Protein AF-A0AAU9T0N9-F1 (afdb_monomer)

Mean predicted aligned error: 17.72 Å

Secondary structure (DSSP, 8-state):
-----EEEEEETTS-EEEEEESS---HHHHHHHHHHHHHHHHTS-TTS-SEEEETTEEEEEEEETTEEEEEEE-TTS-HHHHHHHHHHHHHHHHHHHTS--HHHHHHTHHHHHHHHHHHEETTEE----HHHHHHHHHHHHHHHHHHHHHHHTTTS--------------PPPP--------TTTTS-HHHHHHHHHTS-HHHHHHGGGT-TTHHHHGGG-SEEEEEE-GGGHHHHHHHHHH---S--SEEEEEE--TT-----TTHHHHHHHHHHHHHHHHHHHHHHTT-SEEEEEE--TTPBPPHHHHT-SS-SEEEEES-EE--S----TT--EEEEES-EE-HHHHHHHHHT-TT--EEEEES-BS--EEE-TT-TT--EEEEE--TT----SEEE-TT-SEEEEEE-SSSPPEEES-TT-SEEEEEE-----TTHHHHHHHHHHHTTT-SEEEEEHHHHHHHHHHHHTT---PPP--SEEEEE---SGGGHHHHHHHHHT-TT--EEEEEE-------HHHHHHHHHHTT--GGGTT--TT-----SSGGG--HHHHHHHHHHHH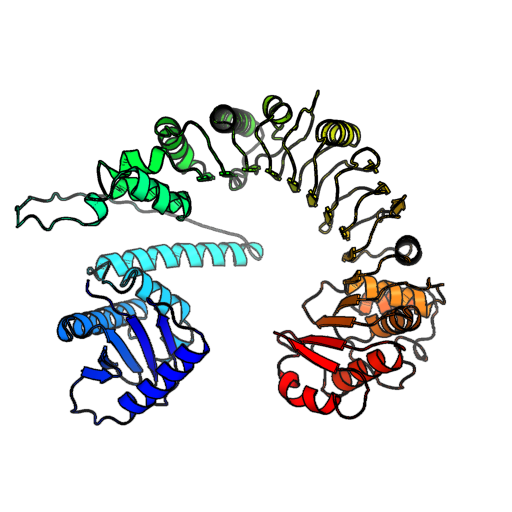HT-SS--EEEEEE-TTTGGGTTTGGGGGTT-SSEEEEE-

Organism: Thlaspi arvense (NCBI:txid13288)

Radius of gyration: 30.39 Å; Cα contacts (8 Å, |Δi|>4): 1057; chains: 1; bounding box: 68×81×75 Å

pLDDT: mean 80.49, std 16.58, range [24.42, 97.88]

InterPro domains:
  IPR000804 Clathrin adaptor complex, small chain [PS00989] (59-69)
  IPR001810 F-box domain [PF00646] (184-222)
  IPR001810 F-box domain [PS50181] (181-229)
  IPR011012 Longin-like domain superfamily [SSF64356] (4-142)
  IPR016635 Adaptor protein complex, sigma subunit [PTHR11753] (4-149)
  IPR022775 AP complex, mu/sigma subunit [PF01217] (4-142)
  IPR032675 Leucine-rich repeat domain superfamily [G3DSA:3.80.10.10] (225-582)
  IPR036047 F-box-like domain superfamily [SSF81383] (182-233)
  IPR044733 AP-1 complex subunit sigma [cd14831] (5-147)
  IPR053781 F-box/LRR-repeat protein 13-like, F-box domain [cd22160] (184-218)
  IPR055357 At1g61320/AtMIF1, LRR domain [PF23622] (256-530)

Sequence (609 aa):
MKSIQFVLLVSRQGKVRLTKWYSPYTQKERSKVIRELSGVILNRGPKLCNFVEWRGYKVVYKRYASLYFCMCIDQEDNELEVLEIIHHYVEILDRYFGSVCELDLIFNFHKAYYILDELLIAGELQESSKKTVARIISAQDQLVEAAKEEADMADDGAVGDRRHRCYDAGGRRKTEGPVVVDSINSLPDVILQQILTFVPAKLAITTSLLSKRWRHVWCDTPSLSFDTTPMKVAWINETLARYTAPKIMRFHLNTTSICDLQLHTIYILDLQLQTINIFERWIEFVMSRHVEDLSLELWVGLYVLPHFIYTSSSVKQLTVTYCYMAPSYVSWTSLKNLSLLSCTLSDESMAKILSGCPILESLTLYNCYELRILDLGKSLRLRTLAVERNNGFQGPTQIVAPYVHCLNLRDSHEPSCTLADVSSLTEANLNICYNSDNSLKVKVVKMLEELQHVEKLTLGGNFLQILSIAELLGGHFPVLKVRALTLETEMVQYVIPGLERVLQNSPDLMKLTVHTSHCNTIPGRYLDKYLDLEDLNPARRWRSKDGVRWNRSRSDIQFKHLASFVKLMVKNTNALEKLFLLLDDPYHRFKEMVPTLCHNNKVSIAFTN

Nearest PDB structures (foldseek):
  4p6z-assembly1_S  TM=9.906E-01  e=3.894E-16  Homo sapiens
  7r4h-assembly1_S  TM=9.889E-01  e=1.221E-14  Homo sapiens
  6uri-assembly1_S  TM=9.834E-01  e=3.789E-14  Homo sapiens
  6cm9-assembly1_S  TM=9.842E-01  e=5.347E-14  Homo sapiens
  6owt-assembly1_S  TM=9.613E-01  e=1.188E-12  Rattus norvegicus

Foldseek 3Di:
DKFFQKKWKAFLVLDTLDIDGLHDDDPVRVVVVSVVVSVVVSPDDPPDAQWDDDPQWIKGWDDDDGMIIITIIHPPDDNVVVVVLSVQLVVLQCVQVVRDDSVCSNVPVVLSVVLVCCQDDSRDGDDPDSVVSNVVSVVVVVVVVVVVCVVCCVVPPDDDDDDDDDDDDDDDDDDDDDDDPDVVVPDDLVVVLVVLQPPPLVVLCVLCVVDVVSVLSSLQHQEHEDEDDVVCLVVVVVSLVNRDHLAHAYYYYAYPDPPPDPDDDDVVVVVLVVVLVSVVVVVVSNLSSLYAAYAEHDNRAAAADDAVVQQRARHQHYHYERHEQDYPAGAPANHAYYAYALYEDACVSQVRSQVNYQQHAEYHAHLYAHYAEAECVNRQNHAYYEYAYDAPGDYHQEHEDQRYAEYEDEEEDPPDYDYHNPPNHQYYADHYHDDLDPCVLVVLQNVQVVQQAHQYYEYEAASLLSLQVCQLVPHDHAQHCHQEYEYEHALFLSNQSSLLVNQLSDANHAYYEYANDPTNYDQVVSVVVVVVVVVRDPVVPSDDPVRDDGHNDSQPDDLVSVLVVVVSNQVSYNNYAEYEYEDDDSCVVCVVVCVVSVPDDNHHYYYDD

Structure (mmCIF, N/CA/C/O backbone):
data_AF-A0AAU9T0N9-F1
#
_entry.id   AF-A0AAU9T0N9-F1
#
loop_
_atom_site.group_PDB
_atom_site.id
_atom_site.type_symbol
_atom_site.label_atom_id
_atom_site.label_alt_id
_atom_site.label_comp_id
_atom_site.label_asym_id
_atom_site.label_entity_id
_atom_site.label_seq_id
_atom_site.pdbx_PDB_ins_code
_atom_site.Cartn_x
_atom_site.Cartn_y
_atom_site.Cartn_z
_atom_site.occupancy
_atom_site.B_iso_or_equiv
_atom_site.auth_seq_id
_atom_site.auth_comp_id
_atom_site.auth_asym_id
_atom_site.auth_atom_id
_atom_site.pdbx_PDB_model_num
ATOM 1 N N . MET A 1 1 ? 2.571 -35.257 -21.146 1.00 44.88 1 MET A N 1
ATOM 2 C CA . MET A 1 1 ? 3.672 -34.397 -20.660 1.00 44.88 1 MET A CA 1
ATOM 3 C C . MET A 1 1 ? 3.832 -34.771 -19.205 1.00 44.88 1 MET A C 1
ATOM 5 O O . MET A 1 1 ? 2.808 -34.812 -18.536 1.00 44.88 1 MET A O 1
ATOM 9 N N . LYS A 1 2 ? 5.023 -35.208 -18.787 1.00 54.84 2 LYS A N 1
ATOM 10 C CA . LYS A 1 2 ? 5.208 -35.811 -17.462 1.00 54.84 2 LYS A CA 1
ATOM 11 C C . LYS A 1 2 ? 5.076 -34.728 -16.405 1.00 54.84 2 LYS A C 1
ATOM 13 O O . LYS A 1 2 ? 5.722 -33.699 -16.552 1.00 54.84 2 LYS A O 1
ATOM 18 N N . SER A 1 3 ? 4.254 -34.906 -15.379 1.00 77.50 3 SER A N 1
ATOM 19 C CA . SER A 1 3 ? 4.023 -33.814 -14.431 1.00 77.50 3 SER A CA 1
ATOM 20 C C . SER A 1 3 ? 3.881 -34.313 -13.004 1.00 77.50 3 SER A C 1
ATOM 22 O O . SER A 1 3 ? 2.916 -34.982 -12.630 1.00 77.50 3 SER A O 1
ATOM 24 N N . ILE A 1 4 ? 4.845 -33.926 -12.164 1.00 92.12 4 ILE A N 1
ATOM 25 C CA . ILE A 1 4 ? 4.690 -34.010 -10.716 1.00 92.12 4 ILE A CA 1
ATOM 26 C C . ILE A 1 4 ? 3.620 -32.996 -10.314 1.00 92.12 4 ILE A C 1
ATOM 28 O O . ILE A 1 4 ? 3.835 -31.789 -10.349 1.00 92.12 4 ILE A O 1
ATOM 32 N N . GLN A 1 5 ? 2.470 -33.494 -9.877 1.00 93.44 5 GLN A N 1
ATOM 33 C CA . GLN A 1 5 ? 1.306 -32.697 -9.494 1.00 93.44 5 GLN A CA 1
ATOM 34 C C . GLN A 1 5 ? 1.555 -31.928 -8.187 1.00 93.44 5 GLN A C 1
ATOM 36 O O . GLN A 1 5 ? 1.165 -30.764 -8.030 1.00 93.44 5 GLN A O 1
ATOM 41 N N . PHE A 1 6 ? 2.208 -32.585 -7.224 1.00 95.38 6 PHE A N 1
ATOM 42 C CA . PHE A 1 6 ? 2.604 -32.006 -5.942 1.00 95.38 6 PHE A CA 1
ATOM 43 C C . PHE A 1 6 ? 3.673 -32.848 -5.232 1.00 95.38 6 PHE A C 1
ATOM 45 O O . PHE A 1 6 ? 3.803 -34.052 -5.459 1.00 95.38 6 PHE A O 1
ATOM 52 N N . VAL A 1 7 ? 4.387 -32.201 -4.312 1.00 96.56 7 VAL A N 1
ATOM 53 C CA . VAL A 1 7 ? 5.400 -32.783 -3.425 1.00 96.56 7 VAL A CA 1
A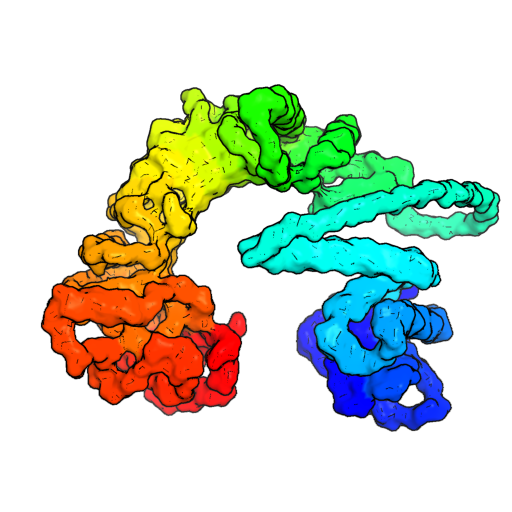TOM 54 C C . VAL A 1 7 ? 4.953 -32.589 -1.981 1.00 96.56 7 VAL A C 1
ATOM 56 O O . VAL A 1 7 ? 4.569 -31.485 -1.589 1.00 96.56 7 VAL A O 1
ATOM 59 N N . LEU A 1 8 ? 5.016 -33.648 -1.178 1.00 96.06 8 LEU A N 1
ATOM 60 C CA . LEU A 1 8 ? 4.684 -33.637 0.244 1.00 96.06 8 LEU A CA 1
ATOM 61 C C . LEU A 1 8 ? 5.816 -34.243 1.064 1.00 96.06 8 LEU A C 1
ATOM 63 O O . LEU A 1 8 ? 6.356 -35.297 0.732 1.00 96.06 8 LEU A O 1
ATOM 67 N N . LEU A 1 9 ? 6.105 -33.595 2.186 1.00 96.06 9 LEU A N 1
ATOM 68 C CA . LEU A 1 9 ? 7.058 -34.051 3.180 1.00 96.06 9 LEU A CA 1
ATOM 69 C C . LEU A 1 9 ? 6.358 -34.203 4.519 1.00 96.06 9 LEU A C 1
ATOM 71 O O . LEU A 1 9 ? 5.832 -33.228 5.060 1.00 96.06 9 LEU A O 1
ATOM 75 N N . VAL A 1 10 ? 6.320 -35.423 5.046 1.00 94.06 10 VAL A N 1
ATOM 76 C CA . VAL A 1 10 ? 5.529 -35.757 6.237 1.00 94.06 10 VAL A CA 1
ATOM 77 C C . VAL A 1 10 ? 6.387 -36.526 7.234 1.00 94.06 10 VAL A C 1
ATOM 79 O O . VAL A 1 10 ? 7.114 -37.447 6.867 1.00 94.06 10 VAL A O 1
ATOM 82 N N . SER A 1 11 ? 6.315 -36.160 8.513 1.00 92.25 11 SER A N 1
ATOM 83 C CA . SER A 1 11 ? 6.988 -36.898 9.581 1.00 92.25 11 SER A CA 1
ATOM 84 C C . SER A 1 11 ? 6.304 -38.233 9.852 1.00 92.25 11 SER A C 1
ATOM 86 O O . SER A 1 11 ? 5.133 -38.447 9.536 1.00 92.25 11 SER A O 1
ATOM 88 N N . ARG A 1 12 ? 6.999 -39.125 10.559 1.00 88.94 12 ARG A N 1
ATOM 89 C CA . ARG A 1 12 ? 6.415 -40.375 11.061 1.00 88.94 12 ARG A CA 1
ATOM 90 C C . ARG A 1 12 ? 5.162 -40.162 11.928 1.00 88.94 12 ARG A C 1
ATOM 92 O O . ARG A 1 12 ? 4.357 -41.080 12.028 1.00 88.94 12 ARG A O 1
ATOM 99 N N . GLN A 1 13 ? 4.981 -38.985 12.537 1.00 87.69 13 GLN A N 1
ATOM 100 C CA . GLN A 1 13 ? 3.778 -38.658 13.318 1.00 87.69 13 GLN A CA 1
ATOM 101 C C . GLN A 1 13 ? 2.649 -38.033 12.476 1.00 87.69 13 GLN A C 1
ATOM 103 O O . GLN A 1 13 ? 1.658 -37.580 13.042 1.00 87.69 13 GLN A O 1
ATOM 108 N N . GLY A 1 14 ? 2.794 -37.941 11.151 1.00 86.50 14 GLY A N 1
ATOM 109 C CA . GLY A 1 14 ? 1.798 -37.305 10.283 1.00 86.50 14 GLY A CA 1
ATOM 110 C C . GLY A 1 14 ? 1.840 -35.781 10.275 1.00 86.50 14 GLY A C 1
ATOM 111 O O . GLY A 1 14 ? 0.913 -35.150 9.771 1.00 86.50 14 GLY A O 1
ATOM 112 N N . LYS A 1 15 ? 2.904 -35.169 10.811 1.00 91.06 15 LYS A N 1
ATOM 113 C CA . LYS A 1 15 ? 3.095 -33.717 10.735 1.00 91.06 15 LYS A CA 1
ATOM 114 C C . LYS A 1 15 ? 3.713 -33.344 9.396 1.00 91.06 15 LYS A C 1
ATOM 116 O O . LYS A 1 15 ? 4.742 -33.889 9.010 1.00 91.06 15 LYS A O 1
ATOM 121 N N . VAL A 1 16 ? 3.104 -32.389 8.714 1.00 92.94 16 VAL A N 1
ATOM 122 C CA . VAL A 1 16 ? 3.602 -31.862 7.442 1.00 92.94 16 VAL A CA 1
ATOM 123 C C . VAL A 1 16 ? 4.810 -30.960 7.686 1.00 92.94 16 VAL A C 1
ATOM 125 O O . VAL A 1 16 ? 4.771 -30.108 8.572 1.00 92.94 16 VAL A O 1
ATOM 128 N N . ARG A 1 17 ? 5.876 -31.154 6.907 1.00 92.44 17 ARG A N 1
ATOM 129 C CA . ARG A 1 17 ? 7.114 -30.358 6.943 1.00 92.44 17 ARG A CA 1
ATOM 130 C C . ARG A 1 17 ? 7.288 -29.484 5.707 1.00 92.44 17 ARG A C 1
ATOM 132 O O . ARG A 1 17 ? 7.780 -28.372 5.825 1.00 92.44 17 ARG A O 1
ATOM 139 N N . LEU A 1 18 ? 6.839 -29.958 4.548 1.00 95.06 18 LEU A N 1
ATOM 140 C CA . LEU A 1 18 ? 6.896 -29.215 3.292 1.00 95.06 18 LEU A CA 1
ATOM 141 C C . LEU A 1 18 ? 5.758 -29.671 2.373 1.00 95.06 18 LEU A C 1
ATOM 143 O O . LEU A 1 18 ? 5.430 -30.857 2.329 1.00 95.06 18 LEU A O 1
ATOM 147 N N . THR A 1 19 ? 5.150 -28.730 1.648 1.00 95.50 19 THR A N 1
ATOM 148 C CA . THR A 1 19 ? 4.162 -29.010 0.598 1.00 95.50 19 THR A CA 1
ATOM 149 C C . THR A 1 19 ? 4.366 -28.070 -0.580 1.00 95.50 19 THR A C 1
ATOM 151 O O . THR A 1 19 ? 4.216 -26.858 -0.425 1.00 95.50 19 THR A O 1
ATOM 154 N N . LYS A 1 20 ? 4.628 -28.607 -1.767 1.00 95.06 20 LYS A N 1
ATOM 155 C CA . LYS A 1 20 ? 4.690 -27.838 -3.014 1.00 95.06 20 LYS A CA 1
ATOM 156 C C . LYS A 1 20 ? 3.611 -28.351 -3.958 1.00 95.06 20 LYS A C 1
ATOM 158 O O . LYS A 1 20 ? 3.474 -29.557 -4.126 1.00 95.06 20 LYS A O 1
ATOM 163 N N . TRP A 1 21 ? 2.840 -27.447 -4.550 1.00 94.81 21 TRP A N 1
ATOM 164 C CA . TRP A 1 21 ? 1.742 -27.777 -5.459 1.00 94.81 21 TRP A CA 1
ATOM 165 C C . TRP A 1 21 ? 2.049 -27.158 -6.819 1.00 94.81 21 TRP A C 1
ATOM 167 O O . TRP A 1 21 ? 2.189 -25.939 -6.897 1.00 94.81 21 TRP A O 1
ATOM 177 N N . TYR A 1 22 ? 2.178 -27.987 -7.853 1.00 92.50 22 TYR A N 1
ATOM 178 C CA . TYR A 1 22 ? 2.437 -27.534 -9.225 1.00 92.50 22 TYR A CA 1
ATOM 179 C C . TYR A 1 22 ? 1.147 -27.424 -10.046 1.00 92.50 22 TYR A C 1
ATOM 181 O O . TYR A 1 22 ? 1.086 -26.645 -10.992 1.00 92.50 22 TYR A O 1
ATOM 189 N N . SER A 1 23 ? 0.093 -28.112 -9.605 1.00 89.12 23 SER A N 1
ATOM 190 C CA . SER A 1 23 ? -1.262 -27.997 -10.149 1.00 89.12 23 SER A CA 1
ATOM 191 C C . SER A 1 23 ? -2.191 -27.177 -9.241 1.00 89.12 23 SER A C 1
ATOM 193 O O . SER A 1 23 ? -1.957 -27.074 -8.028 1.00 89.12 23 SER A O 1
ATOM 195 N N . PRO A 1 24 ? -3.256 -26.564 -9.792 1.00 86.75 24 PRO A N 1
ATOM 196 C CA . PRO A 1 24 ? -4.184 -25.748 -9.019 1.00 86.75 24 PRO A CA 1
ATOM 197 C C . PRO A 1 24 ? -5.049 -26.617 -8.092 1.00 86.75 24 PRO A C 1
ATOM 199 O O . PRO A 1 24 ? -5.829 -27.447 -8.541 1.00 86.75 24 PRO A O 1
ATOM 202 N N . TYR A 1 25 ? -4.937 -26.377 -6.783 1.00 89.00 25 TYR A N 1
ATOM 203 C CA . TYR A 1 25 ? -5.783 -26.968 -5.739 1.00 89.00 25 TYR A CA 1
ATOM 204 C C . TYR A 1 25 ? -6.262 -25.876 -4.784 1.00 89.00 25 TYR A C 1
ATOM 206 O O . TYR A 1 25 ? -5.457 -25.046 -4.347 1.00 89.00 25 TYR A O 1
ATOM 214 N N . THR A 1 26 ? -7.535 -25.911 -4.387 1.00 91.69 26 THR A N 1
ATOM 215 C CA . THR A 1 26 ? -8.067 -25.041 -3.328 1.00 91.69 26 THR A CA 1
ATOM 216 C C . THR A 1 26 ? -7.514 -25.438 -1.958 1.00 91.69 26 THR A C 1
ATOM 218 O O . THR A 1 26 ? -7.145 -26.590 -1.722 1.00 91.69 26 THR A O 1
ATOM 221 N N . GLN A 1 27 ? -7.503 -24.514 -0.993 1.00 88.75 27 GLN A N 1
ATOM 222 C CA . GLN A 1 27 ? -6.972 -24.803 0.346 1.00 88.75 27 GLN A CA 1
ATOM 223 C C . GLN A 1 27 ? -7.701 -25.973 1.037 1.00 88.75 27 GLN A C 1
ATOM 225 O O . GLN A 1 27 ? -7.071 -26.800 1.697 1.00 88.75 27 GLN A O 1
ATOM 230 N N . LYS A 1 28 ? -9.021 -26.091 0.828 1.00 91.94 28 LYS A N 1
ATOM 231 C CA . LYS A 1 28 ? -9.843 -27.193 1.353 1.00 91.94 28 LYS A CA 1
ATOM 232 C C . LYS A 1 28 ? -9.452 -28.540 0.737 1.00 91.94 28 LYS A C 1
ATOM 234 O O . LYS A 1 28 ? -9.398 -29.544 1.450 1.00 91.94 28 LYS A O 1
ATOM 239 N N . GLU A 1 29 ? -9.163 -28.568 -0.562 1.00 92.62 29 GLU A N 1
ATOM 240 C CA . GLU A 1 29 ? -8.694 -29.771 -1.254 1.00 92.62 29 GLU A CA 1
ATOM 241 C C . GLU A 1 29 ? -7.300 -30.168 -0.787 1.00 92.62 29 GLU A C 1
ATOM 243 O O . GLU A 1 29 ? -7.108 -31.324 -0.425 1.00 92.62 29 GLU A O 1
ATOM 248 N N . ARG A 1 30 ? -6.362 -29.218 -0.677 1.00 93.25 30 ARG A N 1
ATOM 249 C CA . ARG A 1 30 ? -5.003 -29.480 -0.168 1.00 93.25 30 ARG A CA 1
ATOM 250 C C . ARG A 1 30 ? -5.036 -30.158 1.200 1.00 93.25 30 ARG A C 1
ATOM 252 O O . ARG A 1 30 ? -4.408 -31.196 1.391 1.00 93.25 30 ARG A O 1
ATOM 259 N N . SER A 1 31 ? -5.829 -29.634 2.141 1.00 91.75 31 SER A N 1
ATOM 260 C CA . SER A 1 31 ? -5.989 -30.249 3.468 1.00 91.75 31 SER A CA 1
ATOM 261 C C . SER A 1 31 ? -6.592 -31.657 3.411 1.00 91.75 31 SER A C 1
ATOM 263 O O . SER A 1 31 ? -6.217 -32.516 4.211 1.00 91.75 31 SER A O 1
ATOM 265 N N . LYS A 1 32 ? -7.516 -31.913 2.475 1.00 93.50 32 LYS A N 1
ATOM 266 C CA . LYS A 1 32 ? -8.108 -33.241 2.259 1.00 93.50 32 LYS A CA 1
ATOM 267 C C . LYS A 1 32 ? -7.074 -34.226 1.703 1.00 93.50 32 LYS A C 1
ATOM 269 O O . LYS A 1 32 ? -6.931 -35.312 2.256 1.00 93.50 32 LYS A O 1
ATOM 274 N N . VAL A 1 33 ? -6.322 -33.822 0.678 1.00 93.94 33 VAL A N 1
ATOM 275 C CA . VAL A 1 33 ? -5.267 -34.629 0.043 1.00 93.94 33 VAL A CA 1
ATOM 276 C C . VAL A 1 33 ? -4.178 -35.001 1.043 1.00 93.94 33 VAL A C 1
ATOM 278 O O . VAL A 1 33 ? -3.860 -36.178 1.184 1.00 93.94 33 VAL A O 1
ATOM 281 N N . ILE A 1 34 ? -3.665 -34.029 1.803 1.00 93.56 34 ILE A N 1
ATOM 282 C CA . ILE A 1 34 ? -2.638 -34.266 2.829 1.00 93.56 34 ILE A CA 1
ATOM 283 C C . ILE A 1 34 ? -3.113 -35.307 3.847 1.00 93.56 34 ILE A C 1
ATOM 285 O O . ILE A 1 34 ? -2.366 -36.228 4.179 1.00 93.56 34 ILE A O 1
ATOM 289 N N . ARG A 1 35 ? -4.349 -35.174 4.345 1.00 92.00 35 ARG A N 1
ATOM 290 C CA . ARG A 1 35 ? -4.907 -36.084 5.354 1.00 92.00 35 ARG A CA 1
ATOM 291 C C . ARG A 1 35 ? -5.060 -37.503 4.811 1.00 92.00 35 ARG A C 1
ATOM 293 O O . ARG A 1 35 ? -4.682 -38.453 5.490 1.00 92.00 35 ARG A O 1
ATOM 300 N N . GLU A 1 36 ? -5.590 -37.637 3.598 1.00 92.81 36 GLU A N 1
ATOM 301 C CA . GLU A 1 36 ? -5.772 -38.932 2.937 1.00 92.81 36 GLU A CA 1
ATOM 302 C C . GLU A 1 36 ? -4.435 -39.619 2.653 1.00 92.81 36 GLU A C 1
ATOM 304 O O . GLU A 1 36 ? -4.247 -40.767 3.050 1.00 92.81 36 GLU A O 1
ATOM 309 N N . LEU A 1 37 ? -3.484 -38.916 2.033 1.00 92.19 37 LEU A N 1
ATOM 310 C CA . LEU A 1 37 ? -2.185 -39.491 1.683 1.00 92.19 37 LEU A CA 1
ATOM 311 C C . LEU A 1 37 ? -1.341 -39.823 2.906 1.00 92.19 37 LEU A C 1
ATOM 313 O O . LEU A 1 37 ? -0.725 -40.884 2.938 1.00 92.19 37 LEU A O 1
ATOM 317 N N . SER A 1 38 ? -1.354 -38.978 3.938 1.00 91.00 38 SER A N 1
ATOM 318 C CA . SER A 1 38 ? -0.667 -39.294 5.195 1.00 91.00 38 SER A CA 1
ATOM 319 C C . SER A 1 38 ? -1.263 -40.553 5.830 1.00 91.00 38 SER A C 1
ATOM 321 O O . SER A 1 38 ? -0.521 -41.431 6.261 1.00 91.00 38 SER A O 1
ATOM 323 N N . GLY A 1 39 ? -2.594 -40.686 5.824 1.00 87.56 39 GLY A N 1
ATOM 324 C CA . GLY A 1 39 ? -3.279 -41.882 6.316 1.00 87.56 39 GLY A CA 1
ATOM 325 C C . GLY A 1 39 ? -2.950 -43.141 5.509 1.00 87.56 39 GLY A C 1
ATOM 326 O O . GLY A 1 39 ? -2.768 -44.208 6.088 1.00 87.56 39 GLY A O 1
ATOM 327 N N . VAL A 1 40 ? -2.827 -43.033 4.185 1.00 88.94 40 VAL A N 1
ATOM 328 C CA . VAL A 1 40 ? -2.492 -44.177 3.323 1.00 88.94 40 VAL A CA 1
ATOM 329 C C . VAL A 1 40 ? -1.024 -44.575 3.479 1.00 88.94 40 VAL A C 1
ATOM 331 O O . VAL A 1 40 ? -0.728 -45.755 3.616 1.00 88.94 40 VAL A O 1
ATOM 334 N N . ILE A 1 41 ? -0.097 -43.616 3.480 1.00 90.19 41 ILE A N 1
ATOM 335 C CA . ILE A 1 41 ? 1.348 -43.885 3.458 1.00 90.19 41 ILE A CA 1
ATOM 336 C C . ILE A 1 41 ? 1.861 -44.336 4.830 1.00 90.19 41 ILE A C 1
ATOM 338 O O . ILE A 1 41 ? 2.619 -45.301 4.907 1.00 90.19 41 ILE A O 1
ATOM 342 N N . LEU A 1 42 ? 1.435 -43.692 5.922 1.00 89.62 42 LEU A N 1
ATOM 343 C CA . LEU A 1 42 ? 1.955 -43.991 7.266 1.00 89.62 42 LEU A CA 1
ATOM 344 C C . LEU A 1 42 ? 1.487 -45.344 7.812 1.00 89.62 42 LEU A C 1
ATOM 346 O O . LEU A 1 42 ? 2.171 -45.928 8.650 1.00 89.62 42 LEU A O 1
ATOM 350 N N . ASN A 1 43 ? 0.354 -45.851 7.322 1.00 87.50 43 ASN A N 1
ATOM 351 C CA . ASN A 1 43 ? -0.184 -47.155 7.709 1.00 87.50 43 ASN A CA 1
ATOM 352 C C . ASN A 1 43 ? 0.405 -48.322 6.894 1.00 87.50 43 ASN A C 1
ATOM 354 O O . ASN A 1 43 ? 0.074 -49.481 7.150 1.00 87.50 43 ASN A O 1
ATOM 358 N N . ARG A 1 44 ? 1.277 -48.055 5.912 1.00 86.25 44 ARG A N 1
ATOM 359 C CA . ARG A 1 44 ? 1.908 -49.097 5.090 1.00 86.25 44 ARG A CA 1
ATOM 360 C C . ARG A 1 44 ? 3.124 -49.702 5.787 1.00 86.25 44 ARG A C 1
ATOM 362 O O . ARG A 1 44 ? 3.943 -49.010 6.387 1.00 86.25 44 ARG A O 1
ATOM 369 N N . GLY A 1 45 ? 3.268 -51.021 5.662 1.00 77.56 45 GLY A N 1
ATOM 370 C CA . GLY A 1 45 ? 4.429 -51.749 6.173 1.00 77.56 45 GLY A CA 1
ATOM 371 C C . GLY A 1 45 ? 5.741 -51.345 5.474 1.00 77.56 45 GLY A C 1
ATOM 372 O O . GLY A 1 45 ? 5.732 -51.023 4.286 1.00 77.56 45 GLY A O 1
ATOM 373 N N . PRO A 1 46 ? 6.897 -51.422 6.162 1.00 76.06 46 PRO A N 1
ATOM 374 C CA . PRO A 1 46 ? 8.180 -50.905 5.665 1.00 76.06 46 PRO A CA 1
ATOM 375 C C . PRO A 1 46 ? 8.775 -51.680 4.478 1.00 76.06 46 PRO A C 1
ATOM 377 O O . PRO A 1 46 ? 9.705 -51.192 3.847 1.00 76.06 46 PRO A O 1
ATOM 380 N N . LYS A 1 47 ? 8.272 -52.888 4.190 1.00 79.69 47 LYS A N 1
ATOM 381 C CA . LYS A 1 47 ? 8.716 -53.741 3.072 1.00 79.69 47 LYS A CA 1
ATOM 382 C C . LYS A 1 47 ? 7.827 -53.623 1.827 1.00 79.69 47 LYS A C 1
ATOM 384 O O . LYS A 1 47 ? 8.064 -54.324 0.850 1.00 79.69 47 LYS A O 1
ATOM 389 N N . LEU A 1 48 ? 6.776 -52.803 1.879 1.00 83.00 48 LEU A N 1
ATOM 390 C CA . LEU A 1 48 ? 5.867 -52.618 0.751 1.00 83.00 48 LEU A CA 1
ATOM 391 C C . LEU A 1 48 ? 6.484 -51.709 -0.315 1.00 83.00 48 LEU A C 1
ATOM 393 O O . LEU A 1 48 ? 7.419 -50.955 -0.052 1.00 83.00 48 LEU A O 1
ATOM 397 N N . CYS A 1 49 ? 5.932 -51.790 -1.525 1.00 85.25 49 CYS A N 1
ATOM 398 C CA . CYS A 1 49 ? 6.349 -50.965 -2.649 1.00 85.25 49 CYS A CA 1
ATOM 399 C C . CYS A 1 49 ? 6.221 -49.464 -2.328 1.00 85.25 49 CYS A C 1
ATOM 401 O O . CYS A 1 49 ? 5.250 -49.039 -1.690 1.00 85.25 49 CYS A O 1
ATOM 403 N N . ASN A 1 50 ? 7.182 -48.690 -2.842 1.00 91.19 50 ASN A N 1
ATOM 404 C CA . ASN A 1 50 ? 7.275 -47.229 -2.758 1.00 91.19 50 ASN A CA 1
ATOM 405 C C . ASN A 1 50 ? 6.241 -46.502 -3.638 1.00 91.19 50 ASN A C 1
ATOM 407 O O . ASN A 1 50 ? 6.260 -45.280 -3.711 1.00 91.19 50 ASN A O 1
ATOM 411 N N . PHE A 1 51 ? 5.357 -47.229 -4.322 1.00 93.12 51 PHE A N 1
ATOM 412 C CA . PHE A 1 51 ? 4.351 -46.675 -5.224 1.00 93.12 51 PHE A CA 1
ATOM 413 C C . PHE A 1 51 ? 2.950 -47.014 -4.713 1.00 93.12 51 PHE A C 1
ATOM 415 O O . PHE A 1 51 ? 2.698 -48.121 -4.217 1.00 93.12 51 PHE A O 1
ATOM 422 N N . VAL A 1 52 ? 2.041 -46.046 -4.797 1.00 91.62 52 VAL A N 1
ATOM 423 C CA . VAL A 1 52 ? 0.648 -46.176 -4.358 1.00 91.62 52 VAL A CA 1
ATOM 424 C C . VAL A 1 52 ? -0.269 -45.567 -5.401 1.00 91.62 52 VAL A C 1
ATOM 426 O O . VAL A 1 52 ? -0.112 -44.403 -5.750 1.00 91.62 52 VAL A O 1
ATOM 429 N N . GLU A 1 53 ? -1.264 -46.318 -5.851 1.00 90.94 53 GLU A N 1
ATOM 430 C CA . GLU A 1 53 ? -2.346 -45.754 -6.654 1.00 90.94 53 GLU A CA 1
ATOM 431 C C . GLU A 1 53 ? -3.318 -44.984 -5.759 1.00 90.94 53 GLU A C 1
ATOM 433 O O . GLU A 1 53 ? -3.807 -45.491 -4.746 1.00 90.94 53 GLU A O 1
ATOM 438 N N . TRP A 1 54 ? -3.603 -43.738 -6.125 1.00 91.62 54 TRP A N 1
ATOM 439 C CA . TRP A 1 54 ? -4.494 -42.870 -5.370 1.00 91.62 54 TRP A CA 1
ATOM 440 C C . TRP A 1 54 ? -5.273 -41.959 -6.318 1.00 91.62 54 TRP A C 1
ATOM 442 O O . TRP A 1 54 ? -4.697 -41.145 -7.029 1.00 91.62 54 TRP A O 1
ATOM 452 N N . ARG A 1 55 ? -6.608 -42.095 -6.322 1.00 88.44 55 ARG A N 1
ATOM 453 C CA . ARG A 1 55 ? -7.550 -41.269 -7.110 1.00 88.44 55 ARG A CA 1
ATOM 454 C C . ARG A 1 55 ? -7.228 -41.166 -8.607 1.00 88.44 55 ARG A C 1
ATOM 456 O O . ARG A 1 55 ? -7.404 -40.111 -9.203 1.00 88.44 55 ARG A O 1
ATOM 463 N N . GLY A 1 56 ? -6.769 -42.260 -9.207 1.00 86.12 56 GLY A N 1
ATOM 464 C CA . GLY A 1 56 ? -6.381 -42.261 -10.616 1.00 86.12 56 GLY A CA 1
ATO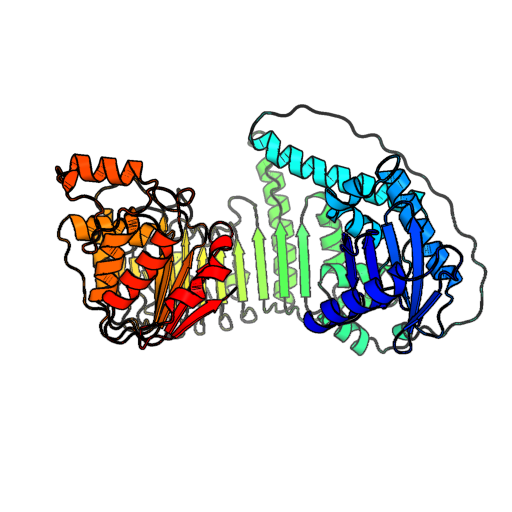M 465 C C . GLY A 1 56 ? -5.003 -41.655 -10.882 1.00 86.12 56 GLY A C 1
ATOM 466 O O . GLY A 1 56 ? -4.611 -41.613 -12.034 1.00 86.12 56 GLY A O 1
ATOM 467 N N . TYR A 1 57 ? -4.234 -41.294 -9.853 1.00 92.88 57 TYR A N 1
ATOM 468 C CA . TYR A 1 57 ? -2.820 -40.912 -9.930 1.00 92.88 57 TYR A CA 1
ATOM 469 C C . TYR A 1 57 ? -1.921 -41.973 -9.291 1.00 92.88 57 TYR A C 1
ATOM 471 O O . TYR A 1 57 ? -2.398 -42.873 -8.587 1.00 92.88 57 TYR A O 1
ATOM 479 N N . LYS A 1 58 ? -0.609 -41.829 -9.484 1.00 93.44 58 LYS A N 1
ATOM 480 C CA . LYS A 1 58 ? 0.413 -42.617 -8.794 1.00 93.44 58 LYS A CA 1
ATOM 481 C C . LYS A 1 58 ? 1.155 -41.732 -7.801 1.00 93.44 58 LYS A C 1
ATOM 483 O O . LYS A 1 58 ? 1.558 -40.619 -8.113 1.00 93.44 58 LYS A O 1
ATOM 488 N N . VAL A 1 59 ? 1.350 -42.223 -6.585 1.00 95.75 59 VAL A N 1
ATOM 489 C CA . VAL A 1 59 ? 2.120 -41.543 -5.544 1.00 95.75 59 VAL A CA 1
ATOM 490 C C . VAL A 1 59 ? 3.378 -42.342 -5.278 1.00 95.75 59 VAL A C 1
ATOM 492 O O . VAL A 1 59 ? 3.321 -43.472 -4.790 1.00 95.75 59 VAL A O 1
ATOM 495 N N . VAL A 1 60 ? 4.513 -41.730 -5.586 1.00 96.06 60 VAL A N 1
ATOM 496 C CA . VAL A 1 60 ? 5.841 -42.260 -5.311 1.00 96.06 60 VAL A CA 1
ATOM 497 C C . VAL A 1 60 ? 6.296 -41.722 -3.969 1.00 96.06 60 VAL A C 1
ATOM 499 O O . VAL A 1 60 ? 6.301 -40.512 -3.755 1.00 96.06 60 VAL A O 1
ATOM 502 N N . TYR A 1 61 ? 6.669 -42.602 -3.047 1.00 95.81 61 TYR A N 1
ATOM 503 C CA . TYR A 1 61 ? 7.137 -42.201 -1.732 1.00 95.81 61 TYR A CA 1
ATOM 504 C C . TYR A 1 61 ? 8.360 -42.984 -1.277 1.00 95.81 61 TYR A C 1
ATOM 506 O O . TYR A 1 61 ? 8.489 -44.182 -1.515 1.00 95.81 61 TYR A O 1
ATOM 514 N N . LYS A 1 62 ? 9.250 -42.320 -0.542 1.00 94.50 62 LYS A N 1
ATOM 515 C CA . LYS A 1 62 ? 10.394 -42.962 0.102 1.00 94.50 62 LYS A CA 1
ATOM 516 C C . LYS A 1 62 ? 10.594 -42.411 1.501 1.00 94.50 62 LYS A C 1
ATOM 518 O O . LYS A 1 62 ? 10.486 -41.211 1.745 1.00 94.50 62 LYS A O 1
ATOM 523 N N . ARG A 1 63 ? 10.897 -43.313 2.430 1.00 92.88 63 ARG A N 1
ATOM 524 C CA . ARG A 1 63 ? 11.226 -42.958 3.807 1.00 92.88 63 ARG A CA 1
ATOM 525 C C . ARG A 1 63 ? 12.737 -42.792 3.971 1.00 92.88 63 ARG A C 1
ATOM 527 O O . ARG A 1 63 ? 13.472 -43.746 3.725 1.00 92.88 63 ARG A O 1
ATOM 534 N N . TYR A 1 64 ? 13.158 -41.637 4.479 1.00 92.31 64 TYR A N 1
ATOM 535 C CA . TYR A 1 64 ? 14.518 -41.352 4.943 1.00 92.31 64 TYR A CA 1
ATOM 536 C C . TYR A 1 64 ? 14.454 -40.979 6.427 1.00 92.31 64 TYR A C 1
ATOM 538 O O . TYR A 1 64 ? 13.803 -40.009 6.808 1.00 92.31 64 TYR A O 1
ATOM 546 N N . ALA A 1 65 ? 15.069 -41.795 7.287 1.00 89.19 65 ALA A N 1
ATOM 547 C CA . ALA A 1 65 ? 14.991 -41.666 8.746 1.00 89.19 65 ALA A CA 1
ATOM 548 C C . ALA A 1 65 ? 13.539 -41.545 9.284 1.00 89.19 65 ALA A C 1
ATOM 550 O O . ALA A 1 65 ? 12.780 -42.528 9.269 1.00 89.19 65 ALA A O 1
ATOM 551 N N . SER A 1 66 ? 13.149 -40.375 9.802 1.00 88.31 66 SER A N 1
ATOM 552 C CA . SER A 1 66 ? 11.807 -40.076 10.329 1.00 88.31 66 SER A CA 1
ATOM 553 C C . SER A 1 66 ? 10.872 -39.397 9.322 1.00 88.31 66 SER A C 1
ATOM 555 O O . SER A 1 66 ? 9.701 -39.195 9.649 1.00 88.31 66 SER A O 1
ATOM 557 N N . LEU A 1 67 ? 11.350 -39.087 8.114 1.00 93.69 67 LEU A N 1
ATOM 558 C CA . LEU A 1 67 ? 10.622 -38.333 7.097 1.00 93.69 67 LEU A CA 1
ATOM 559 C C . LEU A 1 67 ? 10.207 -39.200 5.911 1.00 93.69 67 LEU A C 1
ATOM 561 O O . LEU A 1 67 ? 10.955 -40.056 5.438 1.00 93.69 67 LEU A O 1
ATOM 565 N N . TYR A 1 68 ? 9.004 -38.937 5.417 1.00 95.06 68 TYR A N 1
ATOM 566 C CA . TYR A 1 68 ? 8.458 -39.491 4.188 1.00 95.06 68 TYR A CA 1
ATOM 567 C C . TYR A 1 68 ? 8.449 -38.402 3.121 1.00 95.06 68 TYR A C 1
ATOM 569 O O . TYR A 1 68 ? 7.821 -37.359 3.303 1.00 95.06 68 TYR A O 1
ATOM 577 N N . PHE A 1 69 ? 9.160 -38.668 2.029 1.00 96.94 69 PHE A N 1
ATOM 578 C CA . PHE A 1 69 ? 9.211 -37.849 0.826 1.00 96.94 69 PHE A CA 1
ATOM 579 C C . PHE A 1 69 ? 8.230 -38.439 -0.168 1.00 96.94 69 PHE A C 1
ATOM 581 O O . PHE A 1 69 ? 8.378 -39.607 -0.517 1.00 96.94 69 PHE A O 1
ATOM 588 N N . CYS A 1 70 ? 7.238 -37.663 -0.594 1.00 96.31 70 CYS A N 1
ATOM 589 C CA . CYS A 1 70 ? 6.153 -38.135 -1.443 1.00 96.31 70 CYS A CA 1
ATOM 590 C C . CYS A 1 70 ? 5.979 -37.198 -2.641 1.00 96.31 70 CYS A C 1
ATOM 592 O O . CYS A 1 70 ? 5.881 -35.986 -2.463 1.00 96.31 70 CYS A O 1
ATOM 594 N N . MET A 1 71 ? 5.879 -37.750 -3.845 1.00 97.06 71 MET A N 1
ATOM 595 C CA . MET A 1 71 ? 5.596 -37.024 -5.081 1.00 97.06 71 MET A CA 1
ATOM 596 C C . MET A 1 71 ? 4.436 -37.706 -5.803 1.00 97.06 71 MET A C 1
ATOM 598 O O . MET A 1 71 ? 4.428 -38.927 -5.954 1.00 97.06 71 MET A O 1
ATOM 602 N N . CYS A 1 72 ? 3.431 -36.932 -6.203 1.00 96.00 72 CYS A N 1
ATOM 603 C CA . CYS A 1 72 ? 2.285 -37.436 -6.959 1.00 96.00 72 CYS A CA 1
ATOM 604 C C . CYS A 1 72 ? 2.485 -37.157 -8.444 1.00 96.00 72 CYS A C 1
ATOM 606 O O . CYS A 1 72 ? 2.807 -36.027 -8.798 1.00 96.00 72 CYS A O 1
ATOM 608 N N . ILE A 1 73 ? 2.268 -38.164 -9.283 1.00 94.69 73 ILE A N 1
ATOM 609 C CA . ILE A 1 73 ? 2.506 -38.141 -10.729 1.00 94.69 73 ILE A CA 1
ATOM 610 C C . ILE A 1 73 ? 1.327 -38.751 -11.487 1.00 94.69 73 ILE A C 1
ATOM 612 O O . ILE A 1 73 ? 0.473 -39.430 -10.899 1.00 94.69 73 ILE A O 1
ATOM 616 N N . ASP A 1 74 ? 1.283 -38.511 -12.793 1.00 91.94 74 ASP A N 1
ATOM 617 C CA . ASP A 1 74 ? 0.266 -39.079 -13.672 1.00 91.94 74 ASP A CA 1
ATOM 618 C C . ASP A 1 74 ? 0.485 -40.586 -13.907 1.00 91.94 74 ASP A C 1
ATOM 620 O O . ASP A 1 74 ? 1.553 -41.140 -13.649 1.00 91.94 74 ASP A O 1
ATOM 624 N N . GLN A 1 75 ? -0.546 -41.292 -14.380 1.00 87.94 75 GLN A N 1
ATOM 625 C CA . GLN A 1 75 ? -0.490 -42.754 -14.581 1.00 87.94 75 GLN A CA 1
ATOM 626 C C . GLN A 1 75 ? 0.557 -43.190 -15.609 1.00 87.94 75 GLN A C 1
ATOM 628 O O . GLN A 1 75 ? 1.090 -44.296 -15.521 1.00 87.94 75 GLN A O 1
ATOM 633 N N . GLU A 1 76 ? 0.836 -42.328 -16.581 1.00 86.62 76 GLU A N 1
ATOM 634 C CA . GLU A 1 76 ? 1.765 -42.596 -17.679 1.00 86.62 76 GLU A CA 1
ATOM 635 C C . GLU A 1 76 ? 3.228 -42.324 -17.294 1.00 86.62 76 GLU A C 1
ATOM 637 O O . GLU A 1 76 ? 4.141 -42.695 -18.035 1.00 86.62 76 GLU A O 1
ATOM 642 N N . ASP A 1 77 ? 3.463 -41.708 -16.132 1.00 86.69 77 ASP A N 1
ATOM 643 C CA . ASP A 1 77 ? 4.795 -41.319 -15.685 1.00 86.69 77 ASP A CA 1
ATOM 644 C C . ASP A 1 77 ? 5.555 -42.477 -15.037 1.00 86.69 77 ASP A C 1
ATOM 646 O O . ASP A 1 77 ? 4.986 -43.368 -14.400 1.00 86.69 77 ASP A O 1
ATOM 650 N N . ASN A 1 78 ? 6.879 -42.448 -15.203 1.00 87.69 78 ASN A N 1
ATOM 651 C CA . ASN A 1 78 ? 7.773 -43.479 -14.696 1.00 87.69 78 ASN A CA 1
ATOM 652 C C . ASN A 1 78 ? 8.044 -43.268 -13.202 1.00 87.69 78 ASN A C 1
ATOM 654 O O . ASN A 1 78 ? 8.688 -42.301 -12.790 1.00 87.69 78 ASN A O 1
ATOM 658 N N . GLU A 1 79 ? 7.602 -44.216 -12.382 1.00 88.88 79 GLU A N 1
ATOM 659 C CA . GLU A 1 79 ? 7.717 -44.138 -10.933 1.00 88.88 79 GLU A CA 1
ATOM 660 C C . GLU A 1 79 ? 9.170 -44.229 -10.444 1.00 88.88 79 GLU A C 1
ATOM 662 O O . GLU A 1 79 ? 9.515 -43.652 -9.411 1.00 88.88 79 GLU A O 1
ATOM 667 N N . LEU A 1 80 ? 10.037 -44.934 -11.181 1.00 88.88 80 LEU A N 1
ATOM 668 C CA . LEU A 1 80 ? 11.455 -45.085 -10.841 1.00 88.88 80 LEU A CA 1
ATOM 669 C C . LEU A 1 80 ? 12.229 -43.790 -11.079 1.00 88.88 80 LEU A C 1
ATOM 671 O O . LEU A 1 80 ? 13.073 -43.428 -10.268 1.00 88.88 80 LEU A O 1
ATOM 675 N N . GLU A 1 81 ? 11.906 -43.066 -12.150 1.00 90.88 81 GLU A N 1
ATOM 676 C CA . GLU A 1 81 ? 12.491 -41.751 -12.433 1.00 90.88 81 GLU A CA 1
ATOM 677 C C . GLU A 1 81 ? 12.187 -40.769 -11.296 1.00 90.88 81 GLU A C 1
ATOM 679 O O . GLU A 1 81 ? 13.074 -40.091 -10.787 1.00 90.88 81 GLU A O 1
ATOM 684 N N . VAL A 1 82 ? 10.944 -40.761 -10.817 1.00 94.12 82 VAL A N 1
ATOM 685 C CA . VAL A 1 82 ? 10.508 -39.888 -9.719 1.00 94.12 82 VAL A CA 1
ATOM 686 C C . VAL A 1 82 ? 11.115 -40.324 -8.385 1.00 94.12 82 VAL A C 1
ATOM 688 O O . VAL A 1 82 ? 11.442 -39.486 -7.544 1.00 94.12 82 VAL A O 1
ATOM 691 N N . LEU A 1 83 ? 11.331 -41.625 -8.188 1.00 92.50 83 LEU A N 1
ATOM 692 C CA . LEU A 1 83 ? 12.047 -42.132 -7.021 1.00 92.50 83 LEU A CA 1
ATOM 693 C C . LEU A 1 83 ? 13.512 -41.660 -7.001 1.00 92.50 83 LEU A C 1
ATOM 695 O O . LEU A 1 83 ? 14.010 -41.290 -5.935 1.00 92.50 83 LEU A O 1
ATOM 699 N N . GLU A 1 84 ? 14.169 -41.614 -8.162 1.00 93.19 84 GLU A N 1
ATOM 700 C CA . GLU A 1 84 ? 15.513 -41.042 -8.311 1.00 93.19 84 GLU A CA 1
ATOM 701 C C . GLU A 1 84 ? 15.515 -39.526 -8.085 1.00 93.19 84 GLU A C 1
ATOM 703 O O . GLU A 1 84 ? 16.409 -39.020 -7.414 1.00 93.19 84 GLU A O 1
ATOM 708 N N . ILE A 1 85 ? 14.487 -38.796 -8.532 1.00 94.50 85 ILE A N 1
ATOM 709 C CA . ILE A 1 85 ? 14.326 -37.363 -8.220 1.00 94.50 85 ILE A CA 1
ATOM 710 C C . ILE A 1 85 ? 14.206 -37.145 -6.703 1.00 94.50 85 ILE A C 1
ATOM 712 O O . ILE A 1 85 ? 14.860 -36.258 -6.150 1.00 94.50 85 ILE A O 1
ATOM 716 N N . ILE A 1 86 ? 13.416 -37.970 -6.006 1.00 95.81 86 ILE A N 1
ATOM 717 C CA . ILE A 1 86 ? 13.317 -37.928 -4.540 1.00 95.81 86 ILE A CA 1
ATOM 718 C C . ILE A 1 86 ? 14.691 -38.170 -3.904 1.00 95.81 86 ILE A C 1
ATOM 720 O O . ILE A 1 86 ? 15.068 -37.452 -2.978 1.00 95.81 86 ILE A O 1
ATOM 724 N N . HIS A 1 87 ? 15.439 -39.171 -4.375 1.00 94.19 87 HIS A N 1
ATOM 725 C CA . HIS A 1 87 ? 16.776 -39.457 -3.856 1.00 94.19 87 HIS A CA 1
ATOM 726 C C . HIS A 1 87 ? 17.736 -38.288 -4.094 1.00 94.19 87 HIS A C 1
ATOM 728 O O . HIS A 1 87 ? 18.395 -37.828 -3.163 1.00 94.19 87 HIS A O 1
ATOM 734 N N . HIS A 1 88 ? 17.728 -37.743 -5.306 1.00 93.38 88 HIS A N 1
ATOM 735 C CA . HIS A 1 88 ? 18.549 -36.614 -5.706 1.00 93.38 88 HIS A CA 1
ATOM 736 C C . HIS A 1 88 ? 18.290 -35.374 -4.840 1.00 93.38 88 HIS A C 1
ATOM 738 O O . HIS A 1 88 ? 19.241 -34.731 -4.393 1.00 93.38 88 HIS A O 1
ATOM 744 N N . TYR A 1 89 ? 17.022 -35.081 -4.532 1.00 95.38 89 TYR A N 1
ATOM 745 C CA . TYR A 1 89 ? 16.652 -34.004 -3.615 1.00 95.38 89 TYR A CA 1
ATOM 746 C C . TYR A 1 89 ? 17.222 -34.227 -2.208 1.00 95.38 89 TYR A C 1
ATOM 748 O O . TYR A 1 89 ? 17.831 -33.322 -1.638 1.00 95.38 89 TYR A O 1
ATOM 756 N N . VAL A 1 90 ? 17.087 -35.441 -1.664 1.00 94.75 90 VAL A N 1
ATOM 757 C CA . VAL A 1 90 ? 17.614 -35.788 -0.334 1.00 94.75 90 VAL A CA 1
ATOM 758 C C . VAL A 1 90 ? 19.135 -35.676 -0.282 1.00 94.75 90 VAL A C 1
ATOM 760 O O . VAL A 1 90 ? 19.662 -35.152 0.690 1.00 94.75 90 VAL A O 1
ATOM 763 N N . GLU A 1 91 ? 19.851 -36.101 -1.320 1.00 93.25 91 GLU A N 1
ATOM 764 C CA . GLU A 1 91 ? 21.312 -35.980 -1.370 1.00 93.25 91 GLU A CA 1
ATOM 765 C C . GLU A 1 91 ? 21.786 -34.524 -1.446 1.00 93.25 91 GLU A C 1
ATOM 767 O O . GLU A 1 91 ? 22.832 -34.184 -0.893 1.00 93.25 91 GLU A O 1
ATOM 772 N N . ILE A 1 92 ? 21.044 -33.651 -2.136 1.00 91.81 92 ILE A N 1
ATOM 773 C CA .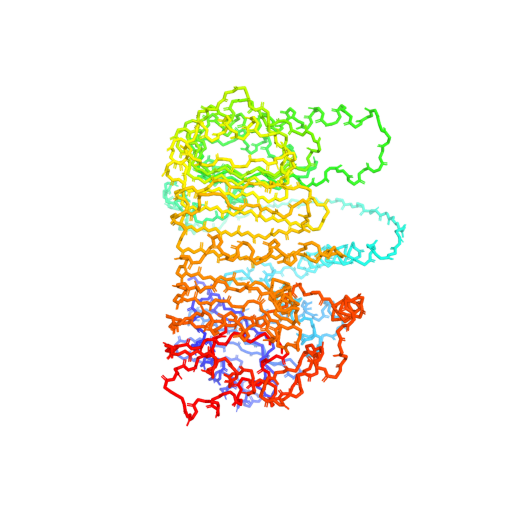 ILE A 1 92 ? 21.362 -32.218 -2.166 1.00 91.81 92 ILE A CA 1
ATOM 774 C C . ILE A 1 92 ? 21.111 -31.601 -0.790 1.00 91.81 92 ILE A C 1
ATOM 776 O O . ILE A 1 92 ? 21.964 -30.858 -0.310 1.00 91.81 92 ILE A O 1
ATOM 780 N N . LEU A 1 93 ? 19.992 -31.941 -0.140 1.00 92.88 93 LEU A N 1
ATOM 781 C CA . LEU A 1 93 ? 19.714 -31.518 1.233 1.00 92.88 93 LEU A CA 1
ATOM 782 C C . LEU A 1 93 ? 20.812 -31.994 2.193 1.00 92.88 93 LEU A C 1
ATOM 784 O O . LEU A 1 93 ? 21.322 -31.202 2.977 1.00 92.88 93 LEU A O 1
ATOM 788 N N . ASP A 1 94 ? 21.215 -33.260 2.102 1.00 91.06 94 ASP A N 1
ATOM 789 C CA . ASP A 1 94 ? 22.249 -33.847 2.955 1.00 91.06 94 ASP A CA 1
ATOM 790 C C . ASP A 1 94 ? 23.609 -33.173 2.767 1.00 91.06 94 ASP A C 1
ATOM 792 O O . ASP A 1 94 ? 24.287 -32.831 3.738 1.00 91.06 94 ASP A O 1
ATOM 796 N N . ARG A 1 95 ? 23.973 -32.892 1.511 1.00 88.06 95 ARG A N 1
ATOM 797 C CA . ARG A 1 95 ? 25.194 -32.159 1.176 1.00 88.06 95 ARG A CA 1
ATOM 798 C C . ARG A 1 95 ? 25.159 -30.711 1.654 1.00 88.06 95 ARG A C 1
ATOM 800 O O . ARG A 1 95 ? 26.207 -30.176 2.001 1.00 88.06 95 ARG A O 1
ATOM 807 N N . TYR A 1 96 ? 23.989 -30.081 1.613 1.00 88.62 96 TYR A N 1
ATOM 808 C CA . TYR A 1 96 ? 23.804 -28.694 2.017 1.00 88.62 96 TYR A CA 1
ATOM 809 C C . TYR A 1 96 ? 23.872 -28.528 3.540 1.00 88.62 96 TYR A C 1
ATOM 811 O O . TYR A 1 96 ? 24.617 -27.684 4.025 1.00 88.62 96 TYR A O 1
ATOM 819 N N . PHE A 1 97 ? 23.148 -29.361 4.292 1.00 86.31 97 PHE A N 1
ATOM 820 C CA . PHE A 1 97 ? 23.096 -29.281 5.757 1.00 86.31 97 PHE A CA 1
ATOM 821 C C . PHE A 1 97 ? 24.242 -30.022 6.461 1.00 86.31 97 PHE A C 1
ATOM 823 O O . PHE A 1 97 ? 24.464 -29.801 7.646 1.00 86.31 97 PHE A O 1
ATOM 830 N N . GLY A 1 98 ? 24.989 -30.877 5.755 1.00 81.00 98 GLY A N 1
ATOM 831 C CA . GLY A 1 98 ? 26.105 -31.623 6.332 1.00 81.00 98 GLY A CA 1
ATOM 832 C C . GLY A 1 98 ? 25.639 -32.710 7.302 1.00 81.00 98 GLY A C 1
ATOM 833 O O . GLY A 1 98 ? 26.051 -32.715 8.459 1.00 81.00 98 GLY A O 1
ATOM 834 N N . SER A 1 99 ? 24.850 -33.668 6.801 1.00 82.81 99 SER A N 1
ATOM 835 C CA . SER A 1 99 ? 24.055 -34.668 7.552 1.00 82.81 99 SER A CA 1
ATOM 836 C C . SER A 1 99 ? 22.667 -34.148 7.931 1.00 82.81 99 SER A C 1
ATOM 838 O O . SER A 1 99 ? 22.407 -33.800 9.081 1.00 82.81 99 SER A O 1
ATOM 840 N N . VAL A 1 100 ? 21.760 -34.101 6.952 1.00 89.56 100 VAL A N 1
ATOM 841 C CA . VAL A 1 100 ? 20.433 -33.492 7.137 1.00 89.56 100 VAL A CA 1
ATOM 842 C C . VAL A 1 100 ? 19.555 -34.293 8.104 1.00 89.56 100 VAL A C 1
ATOM 844 O O . VAL A 1 100 ? 19.381 -35.508 7.968 1.00 89.56 100 VAL A O 1
ATOM 847 N N . CYS A 1 101 ? 18.919 -33.606 9.053 1.00 87.06 101 CYS A N 1
ATOM 848 C CA . CYS A 1 101 ? 17.911 -34.177 9.941 1.00 87.06 101 CYS A CA 1
ATOM 849 C C . CYS A 1 101 ? 16.544 -33.479 9.815 1.00 87.06 101 CYS A C 1
ATOM 851 O O . CYS A 1 101 ? 16.385 -32.435 9.184 1.00 87.06 101 CYS A O 1
ATOM 853 N N . GLU A 1 102 ? 15.505 -34.065 10.424 1.00 87.44 102 GLU A N 1
ATOM 854 C CA . GLU A 1 102 ? 14.154 -33.486 10.387 1.00 87.44 102 GLU A CA 1
ATOM 855 C C . GLU A 1 102 ? 14.088 -32.089 11.025 1.00 87.44 102 GLU A C 1
ATOM 857 O O . GLU A 1 102 ? 13.318 -31.252 10.557 1.00 87.44 102 GLU A O 1
ATOM 862 N N . LEU A 1 103 ? 14.884 -31.824 12.066 1.00 83.50 103 LEU A N 1
ATOM 863 C CA . LEU A 1 103 ? 14.920 -30.509 12.710 1.00 83.50 103 LEU A CA 1
ATOM 864 C C . LEU A 1 103 ? 15.475 -29.439 11.767 1.00 83.50 103 LEU A C 1
ATOM 866 O O . LEU A 1 103 ? 14.918 -28.343 11.736 1.00 83.50 103 LEU A O 1
ATOM 870 N N . ASP A 1 104 ? 16.471 -29.766 10.941 1.00 87.00 104 ASP A N 1
ATOM 871 C CA . ASP A 1 104 ? 17.039 -28.819 9.975 1.00 87.00 104 ASP A CA 1
ATOM 872 C C . ASP A 1 104 ? 15.982 -28.349 8.981 1.00 87.00 104 ASP A C 1
ATOM 874 O O . ASP A 1 104 ? 15.867 -27.156 8.713 1.00 87.00 104 ASP A O 1
ATOM 878 N N . LEU A 1 105 ? 15.135 -29.266 8.505 1.00 88.56 105 LEU A N 1
ATOM 879 C CA . LEU A 1 105 ? 14.035 -28.928 7.600 1.00 88.56 105 LEU A CA 1
ATOM 880 C C . LEU A 1 105 ? 12.893 -28.174 8.298 1.00 88.56 105 LEU A C 1
ATOM 882 O O . LEU A 1 105 ? 12.145 -27.465 7.631 1.00 88.56 105 LEU A O 1
ATOM 886 N N . ILE A 1 106 ? 12.732 -28.316 9.619 1.00 83.12 106 ILE A N 1
ATOM 887 C CA . ILE A 1 106 ? 11.739 -27.559 10.399 1.00 83.12 106 ILE A CA 1
ATOM 888 C C . ILE A 1 106 ? 12.207 -26.118 10.607 1.00 83.12 106 ILE A C 1
ATOM 890 O O . ILE A 1 106 ? 11.441 -25.191 10.354 1.00 83.12 106 ILE A O 1
ATOM 894 N N . PHE A 1 107 ? 13.446 -25.927 11.062 1.00 78.75 107 PHE A N 1
ATOM 895 C CA . PHE A 1 107 ? 13.988 -24.598 11.349 1.00 78.75 107 PHE A CA 1
ATOM 896 C C . PHE A 1 107 ? 14.363 -23.837 10.072 1.00 78.75 107 PHE A C 1
ATOM 898 O O . PHE A 1 107 ? 14.190 -22.623 10.011 1.00 78.75 107 PHE A O 1
ATOM 905 N N . ASN A 1 108 ? 14.775 -24.548 9.017 1.00 85.00 108 ASN A N 1
ATOM 906 C CA . ASN A 1 108 ? 15.199 -23.970 7.741 1.00 85.00 108 ASN A CA 1
ATOM 907 C C . ASN A 1 108 ? 14.279 -24.383 6.579 1.00 85.00 108 ASN A C 1
ATOM 909 O O . ASN A 1 108 ? 14.742 -24.630 5.463 1.00 85.00 108 ASN A O 1
ATOM 913 N N . PHE A 1 109 ? 12.961 -24.444 6.812 1.00 84.44 109 PHE A N 1
ATOM 914 C CA . PHE A 1 109 ? 11.994 -24.884 5.793 1.00 84.44 109 PHE A CA 1
ATOM 915 C C . PHE A 1 109 ? 12.093 -24.069 4.494 1.00 84.44 109 PHE A C 1
ATOM 917 O O . PHE A 1 109 ? 11.979 -24.624 3.405 1.00 84.44 109 PHE A O 1
ATOM 924 N N . HIS A 1 110 ? 12.361 -22.765 4.596 1.00 84.06 110 HIS A N 1
ATOM 925 C CA . HIS A 1 110 ? 12.526 -21.867 3.454 1.00 84.06 110 HIS A CA 1
ATOM 926 C C . HIS A 1 110 ? 13.698 -22.284 2.547 1.00 84.06 110 HIS A C 1
ATOM 928 O O . HIS A 1 110 ? 13.547 -22.274 1.327 1.00 84.06 110 HIS A O 1
ATOM 934 N N . LYS A 1 111 ? 14.825 -22.741 3.117 1.00 87.50 111 LYS A N 1
ATOM 935 C CA . LYS A 1 111 ? 15.953 -23.295 2.348 1.00 87.50 111 LYS A CA 1
ATOM 936 C C . LYS A 1 111 ? 15.558 -24.592 1.652 1.00 87.50 111 LYS A C 1
ATOM 938 O O . LYS A 1 111 ? 15.874 -24.778 0.486 1.00 87.50 111 LYS A O 1
ATOM 943 N N . ALA A 1 112 ? 14.797 -25.459 2.320 1.00 90.75 112 ALA A N 1
ATOM 944 C CA . ALA A 1 112 ? 14.313 -26.694 1.708 1.00 90.75 112 ALA A CA 1
ATOM 945 C C . ALA A 1 112 ? 13.409 -26.431 0.486 1.00 90.75 112 ALA A C 1
ATOM 947 O O . ALA A 1 112 ? 13.553 -27.120 -0.525 1.00 90.75 112 ALA A O 1
ATOM 948 N N . TYR A 1 113 ? 12.526 -25.423 0.549 1.00 91.50 113 TYR A N 1
ATOM 949 C CA . TYR A 1 113 ? 11.733 -24.978 -0.608 1.00 91.50 113 TYR A CA 1
ATOM 950 C C . TYR A 1 113 ? 12.606 -24.415 -1.721 1.00 91.50 113 TYR A C 1
ATOM 952 O O . TYR A 1 113 ? 12.389 -24.751 -2.877 1.00 91.50 113 TYR A O 1
ATOM 960 N N . TYR A 1 114 ? 13.599 -23.599 -1.376 1.00 89.12 114 TYR A N 1
ATOM 961 C CA . TYR A 1 114 ? 14.501 -23.031 -2.366 1.00 89.12 114 TYR A CA 1
ATOM 962 C C . TYR A 1 114 ? 15.273 -24.114 -3.131 1.00 89.12 114 TYR A C 1
ATOM 964 O O . TYR A 1 114 ? 15.274 -24.134 -4.356 1.00 89.12 114 TYR A O 1
ATOM 972 N N . ILE A 1 115 ? 15.848 -25.078 -2.408 1.00 91.50 115 ILE A N 1
ATOM 973 C CA . ILE A 1 115 ? 16.549 -26.223 -3.004 1.00 91.50 115 ILE A CA 1
ATOM 974 C C . ILE A 1 115 ? 15.607 -27.024 -3.909 1.00 91.50 115 ILE A C 1
ATOM 976 O O . ILE A 1 115 ? 16.012 -27.478 -4.978 1.00 91.50 115 ILE A O 1
ATOM 980 N N . LEU A 1 116 ? 14.351 -27.203 -3.486 1.00 93.88 116 LEU A N 1
ATOM 981 C CA . LEU A 1 116 ? 13.349 -27.904 -4.283 1.00 93.88 116 LEU A CA 1
ATOM 982 C C . LEU A 1 116 ? 12.998 -27.135 -5.561 1.00 93.88 116 LEU A C 1
ATOM 984 O O . LEU A 1 116 ? 12.811 -27.767 -6.592 1.00 93.88 116 LEU A O 1
ATOM 988 N N . ASP A 1 117 ? 12.933 -25.806 -5.501 1.00 92.38 117 ASP A N 1
ATOM 989 C CA . ASP A 1 117 ? 12.604 -24.947 -6.642 1.00 92.38 117 ASP A CA 1
ATOM 990 C C . ASP A 1 117 ? 13.755 -24.852 -7.661 1.00 92.38 117 ASP A C 1
ATOM 992 O O . ASP A 1 117 ? 13.497 -24.732 -8.855 1.00 92.38 117 ASP A O 1
ATOM 996 N N . GLU A 1 118 ? 15.013 -24.979 -7.226 1.00 91.38 118 GLU A N 1
ATOM 997 C CA . GLU A 1 118 ? 16.162 -25.121 -8.141 1.00 91.38 118 GLU A CA 1
ATOM 998 C C . GLU A 1 118 ? 16.211 -26.504 -8.808 1.00 91.38 118 GLU A C 1
ATOM 1000 O O . GLU A 1 118 ? 16.733 -26.658 -9.915 1.00 91.38 118 GLU A O 1
ATOM 1005 N N . LEU A 1 119 ? 15.666 -27.524 -8.139 1.00 90.44 119 LEU A N 1
ATOM 1006 C CA . LEU A 1 119 ? 15.601 -28.884 -8.663 1.00 90.44 119 LEU A CA 1
ATOM 1007 C C . LEU A 1 119 ? 14.420 -29.076 -9.622 1.00 90.44 119 LEU A C 1
ATOM 1009 O O . LEU A 1 119 ? 14.574 -29.681 -10.684 1.00 90.44 119 LEU A O 1
ATOM 1013 N N . LEU A 1 120 ? 13.242 -28.589 -9.235 1.00 90.94 120 LEU A N 1
ATOM 1014 C CA . LEU A 1 120 ? 11.968 -28.832 -9.899 1.00 90.94 120 LEU A CA 1
ATOM 1015 C C . LEU A 1 120 ? 11.268 -27.522 -10.260 1.00 90.94 120 LEU A C 1
ATOM 1017 O O . LEU A 1 120 ? 10.917 -26.732 -9.381 1.00 90.94 120 LEU A O 1
ATOM 1021 N N . ILE A 1 121 ? 10.914 -27.370 -11.535 1.00 89.00 121 ILE A N 1
ATOM 1022 C CA . ILE A 1 121 ? 10.108 -26.250 -12.024 1.00 89.00 121 ILE A CA 1
ATOM 1023 C C . ILE A 1 121 ? 8.864 -26.768 -12.737 1.00 89.00 121 ILE A C 1
ATOM 1025 O O . ILE A 1 121 ? 8.936 -27.684 -13.548 1.00 89.00 121 ILE A O 1
ATOM 1029 N N . ALA A 1 122 ? 7.700 -26.207 -12.398 1.00 86.31 122 ALA A N 1
ATOM 1030 C CA . ALA A 1 122 ? 6.407 -26.598 -12.976 1.00 86.31 122 ALA A CA 1
ATOM 1031 C C . ALA A 1 122 ? 6.113 -28.121 -12.950 1.00 86.31 122 ALA A C 1
ATOM 1033 O O . ALA A 1 122 ? 5.384 -28.629 -13.797 1.00 86.31 122 ALA A O 1
ATOM 1034 N N . GLY A 1 123 ? 6.657 -28.844 -11.965 1.00 87.56 123 GLY A N 1
ATOM 1035 C CA . GLY A 1 123 ? 6.473 -30.290 -11.827 1.00 87.56 123 GLY A CA 1
ATOM 1036 C C . GLY A 1 123 ? 7.432 -31.148 -12.661 1.00 87.56 123 GLY A C 1
ATOM 1037 O O . GLY A 1 123 ? 7.262 -32.365 -12.685 1.00 87.56 123 GLY A O 1
ATOM 1038 N N . GLU A 1 124 ? 8.443 -30.554 -13.300 1.00 88.94 124 GLU A N 1
ATOM 1039 C CA . GLU A 1 124 ? 9.480 -31.253 -14.067 1.00 88.94 124 GLU A CA 1
ATOM 1040 C C . GLU A 1 124 ? 10.885 -31.001 -13.492 1.00 88.94 124 GLU A C 1
ATOM 1042 O O . GLU A 1 124 ? 11.144 -29.979 -12.853 1.00 88.94 124 GLU A O 1
ATOM 1047 N N . LEU A 1 125 ? 11.804 -31.946 -13.719 1.00 88.06 125 LEU A N 1
ATOM 1048 C CA . LEU A 1 125 ? 13.206 -31.832 -13.312 1.00 88.06 125 LEU A CA 1
ATOM 1049 C C . LEU A 1 125 ? 13.930 -30.783 -14.169 1.00 88.06 125 LEU A C 1
ATOM 1051 O O . LEU A 1 125 ? 14.119 -30.984 -15.367 1.00 88.06 125 LEU A O 1
ATOM 1055 N N . GLN A 1 126 ? 14.366 -29.687 -13.547 1.00 90.38 126 GLN A N 1
ATOM 1056 C CA . GLN A 1 126 ? 15.076 -28.591 -14.212 1.00 90.38 126 GLN A CA 1
ATOM 1057 C C . GLN A 1 126 ? 16.585 -28.836 -14.270 1.00 90.38 126 GLN A C 1
ATOM 1059 O O . GLN A 1 126 ? 17.208 -28.704 -15.324 1.00 90.38 126 GLN A O 1
ATOM 1064 N N . GLU A 1 127 ? 17.189 -29.160 -13.128 1.00 87.75 127 GLU A N 1
ATOM 1065 C CA . GLU A 1 127 ? 18.635 -29.303 -12.992 1.00 87.75 127 GLU A CA 1
ATOM 1066 C C . GLU A 1 127 ? 18.969 -30.670 -12.393 1.00 87.75 127 GLU A C 1
ATOM 1068 O O . GLU A 1 127 ? 18.579 -31.000 -11.279 1.00 87.75 127 GLU A O 1
ATOM 1073 N N . SER A 1 128 ? 19.715 -31.469 -13.154 1.00 86.81 128 SER A N 1
ATOM 1074 C CA . SER A 1 128 ? 20.146 -32.821 -12.764 1.00 86.81 128 SER A CA 1
ATOM 1075 C C . SER A 1 128 ? 21.532 -32.835 -12.099 1.00 86.81 128 SER A C 1
ATOM 1077 O O . SER A 1 128 ? 21.964 -33.832 -11.514 1.00 86.81 128 SER A O 1
ATOM 1079 N N . SER A 1 129 ? 22.283 -31.734 -12.199 1.00 87.50 129 SER A N 1
ATOM 1080 C CA . SER A 1 129 ? 23.642 -31.622 -11.678 1.00 87.50 129 SER A CA 1
ATOM 1081 C C . SER A 1 129 ? 23.658 -31.151 -10.225 1.00 87.50 129 SER A C 1
ATOM 1083 O O . SER A 1 129 ? 23.568 -29.955 -9.938 1.00 87.50 129 SER A O 1
ATOM 1085 N N . LYS A 1 130 ? 23.966 -32.074 -9.299 1.00 83.31 130 LYS A N 1
ATOM 1086 C CA . LYS A 1 130 ? 24.219 -31.769 -7.869 1.00 83.31 130 LYS A CA 1
ATOM 1087 C C . LYS A 1 130 ? 25.196 -30.601 -7.672 1.00 83.31 130 LYS A C 1
ATOM 1089 O O . LYS A 1 130 ? 25.037 -29.799 -6.759 1.00 83.31 130 LYS A O 1
ATOM 1094 N N . LYS A 1 131 ? 26.241 -30.517 -8.510 1.00 83.06 131 LYS A N 1
ATOM 1095 C CA . LYS A 1 131 ? 27.277 -29.470 -8.425 1.00 83.06 131 LYS A CA 1
ATOM 1096 C C . LYS A 1 131 ? 26.757 -28.102 -8.859 1.00 83.06 131 LYS A C 1
ATOM 1098 O O . LYS A 1 131 ? 27.259 -27.092 -8.376 1.00 83.06 131 LYS A O 1
ATOM 1103 N N . THR A 1 132 ? 25.829 -28.064 -9.812 1.00 81.88 132 THR A N 1
ATOM 1104 C CA . THR A 1 132 ? 25.232 -26.808 -10.272 1.00 81.88 132 THR A CA 1
ATOM 1105 C C . THR A 1 132 ? 24.249 -26.302 -9.229 1.00 81.88 132 THR A C 1
ATOM 1107 O O . THR A 1 132 ? 24.413 -25.173 -8.778 1.00 81.88 132 THR A O 1
ATOM 1110 N N . VAL A 1 133 ? 23.350 -27.171 -8.750 1.00 82.69 133 VAL A N 1
ATOM 1111 C CA . VAL A 1 133 ? 22.388 -26.834 -7.690 1.00 82.69 133 VAL A CA 1
ATOM 1112 C C . VAL A 1 133 ? 23.111 -26.318 -6.441 1.00 82.69 133 VAL A C 1
ATOM 1114 O O . VAL A 1 133 ? 22.839 -25.211 -5.993 1.00 82.69 133 VAL A O 1
ATOM 1117 N N . ALA A 1 134 ? 24.131 -27.030 -5.944 1.00 79.00 134 ALA A N 1
ATOM 1118 C CA . ALA A 1 134 ? 24.902 -26.591 -4.773 1.00 79.00 134 ALA A CA 1
ATOM 1119 C C . ALA A 1 134 ? 25.591 -25.224 -4.959 1.00 79.00 134 ALA A C 1
ATOM 1121 O O . ALA A 1 134 ? 25.694 -24.448 -4.012 1.00 79.00 134 ALA A O 1
ATOM 1122 N N . ARG A 1 135 ? 26.061 -24.911 -6.174 1.00 84.75 135 ARG A N 1
ATOM 1123 C CA . ARG A 1 135 ? 26.700 -23.622 -6.479 1.00 84.75 135 ARG A CA 1
ATOM 1124 C C . ARG A 1 135 ? 25.690 -22.481 -6.485 1.00 84.75 135 ARG A C 1
ATOM 1126 O O . ARG A 1 135 ? 26.005 -21.410 -5.983 1.00 84.75 135 ARG A O 1
ATOM 1133 N N . ILE A 1 136 ? 24.509 -22.717 -7.057 1.00 82.38 136 ILE A N 1
ATOM 1134 C CA . ILE A 1 136 ? 23.423 -21.735 -7.101 1.00 82.38 136 ILE A CA 1
ATOM 1135 C C . ILE A 1 136 ? 22.936 -21.443 -5.678 1.00 82.38 136 ILE A C 1
ATOM 1137 O O . ILE A 1 136 ? 22.874 -20.280 -5.293 1.00 82.38 136 ILE A O 1
ATOM 1141 N N . ILE A 1 137 ? 22.720 -22.483 -4.865 1.00 82.44 137 ILE A N 1
ATOM 1142 C CA . ILE A 1 137 ? 22.325 -22.320 -3.460 1.00 82.44 137 ILE A CA 1
ATOM 1143 C C . ILE A 1 137 ? 23.393 -21.569 -2.664 1.00 82.44 137 ILE A C 1
ATOM 1145 O O . ILE A 1 137 ? 23.069 -20.615 -1.969 1.00 82.44 137 ILE A O 1
ATOM 1149 N N . SER A 1 138 ? 24.671 -21.926 -2.812 1.00 80.50 138 SER A N 1
ATOM 1150 C CA . SER A 1 138 ? 25.757 -21.222 -2.119 1.00 80.50 138 SER A CA 1
ATOM 1151 C C . SER A 1 138 ? 25.859 -19.749 -2.530 1.00 80.50 138 SER A C 1
ATOM 1153 O O . SER A 1 138 ? 26.086 -18.896 -1.676 1.00 80.50 138 SER A O 1
ATOM 1155 N N . ALA A 1 139 ? 25.662 -19.433 -3.813 1.00 81.38 139 ALA A N 1
ATOM 1156 C CA . ALA A 1 139 ? 25.624 -18.050 -4.278 1.00 81.38 139 ALA A CA 1
ATOM 1157 C C . ALA A 1 139 ? 24.423 -17.291 -3.695 1.00 81.38 139 ALA A C 1
ATOM 1159 O O . ALA A 1 139 ? 24.553 -16.126 -3.336 1.00 81.38 139 ALA A O 1
ATOM 1160 N N . GLN A 1 140 ? 23.265 -17.940 -3.564 1.00 77.38 140 GLN A N 1
ATOM 1161 C CA . GLN A 1 140 ? 22.095 -17.320 -2.954 1.00 77.38 140 GLN A CA 1
ATOM 1162 C C . GLN A 1 140 ? 22.266 -17.115 -1.443 1.00 77.38 140 GLN A C 1
ATOM 1164 O O . GLN A 1 140 ? 21.879 -16.071 -0.928 1.00 77.38 140 GLN A O 1
ATOM 1169 N N . ASP A 1 141 ? 22.879 -18.061 -0.733 1.00 80.31 141 ASP A N 1
ATOM 1170 C CA . ASP A 1 141 ? 23.201 -17.900 0.686 1.00 80.31 141 ASP A CA 1
ATOM 1171 C C . ASP A 1 141 ? 24.130 -16.719 0.920 1.00 80.31 141 ASP A C 1
ATOM 1173 O O . ASP A 1 141 ? 23.880 -15.939 1.828 1.00 80.31 141 ASP A O 1
ATOM 1177 N N . GLN A 1 142 ? 25.133 -16.532 0.058 1.00 80.06 142 GLN A N 1
ATOM 1178 C CA . GLN A 1 142 ? 26.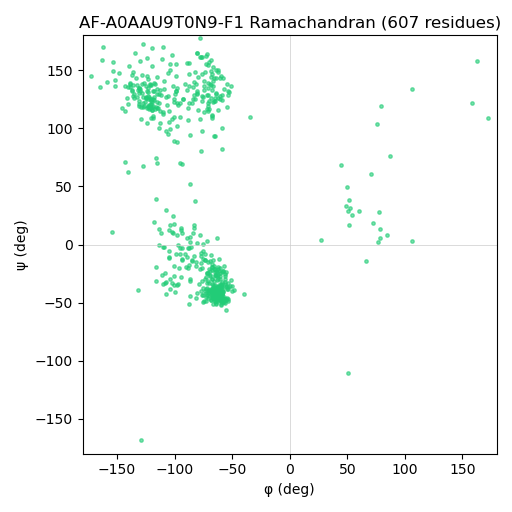000 -15.354 0.106 1.00 80.06 142 GLN A CA 1
ATOM 1179 C C . GLN A 1 142 ? 25.210 -14.055 -0.078 1.00 80.06 142 GLN A C 1
ATOM 1181 O O . GLN A 1 142 ? 25.522 -13.069 0.573 1.00 80.06 142 GLN A O 1
ATOM 1186 N N . LEU A 1 143 ? 24.175 -14.045 -0.924 1.00 76.88 143 LEU A N 1
ATOM 1187 C CA . LEU A 1 143 ? 23.310 -12.874 -1.097 1.00 76.88 143 LEU A CA 1
ATOM 1188 C C . LEU A 1 143 ? 22.393 -12.636 0.111 1.00 76.88 143 LEU A C 1
ATOM 1190 O O . LEU A 1 143 ? 22.148 -11.490 0.468 1.00 76.88 143 LEU A O 1
ATOM 1194 N N . VAL A 1 144 ? 21.872 -13.698 0.732 1.00 75.44 144 VAL A N 1
ATOM 1195 C CA . VAL A 1 144 ? 21.003 -13.594 1.916 1.00 75.44 144 VAL A CA 1
ATOM 1196 C C . VAL A 1 144 ? 21.800 -13.197 3.153 1.00 75.44 144 VAL A C 1
ATOM 1198 O O . VAL A 1 144 ? 21.327 -12.369 3.922 1.00 75.44 144 VAL A O 1
ATOM 1201 N N . GLU A 1 145 ? 22.986 -13.769 3.348 1.00 74.25 145 GLU A N 1
ATOM 1202 C CA . GLU A 1 145 ? 23.886 -13.371 4.430 1.00 74.25 145 GLU A CA 1
ATOM 1203 C C . GLU A 1 145 ? 24.421 -11.961 4.193 1.00 74.25 145 GLU A C 1
ATOM 1205 O O . GLU A 1 145 ? 24.351 -11.172 5.116 1.00 74.25 145 GLU A O 1
ATOM 1210 N N . ALA A 1 146 ? 24.779 -11.566 2.963 1.00 73.31 146 ALA A N 1
ATOM 1211 C CA . ALA A 1 146 ? 25.103 -10.165 2.673 1.00 73.31 146 ALA A CA 1
ATOM 1212 C C . ALA A 1 146 ? 23.940 -9.216 3.018 1.00 73.31 146 ALA A C 1
ATOM 1214 O O . ALA A 1 146 ? 24.164 -8.174 3.614 1.00 73.31 146 ALA A O 1
ATOM 1215 N N . ALA A 1 147 ? 22.690 -9.594 2.727 1.00 72.19 147 ALA A N 1
ATOM 1216 C CA . ALA A 1 147 ? 21.519 -8.785 3.077 1.00 72.19 147 ALA A CA 1
ATOM 1217 C C . ALA A 1 147 ? 21.218 -8.750 4.591 1.00 72.19 147 ALA A C 1
ATOM 1219 O O . ALA A 1 147 ? 20.679 -7.762 5.085 1.00 72.19 147 ALA A O 1
ATOM 1220 N N . LYS A 1 148 ? 21.530 -9.821 5.336 1.00 63.28 148 LYS A N 1
ATOM 1221 C CA . LYS A 1 148 ? 21.426 -9.843 6.805 1.00 63.28 148 LYS A CA 1
ATOM 1222 C C . LYS A 1 148 ? 22.560 -9.068 7.458 1.00 63.28 148 LYS A C 1
ATOM 1224 O O . LYS A 1 148 ? 22.295 -8.289 8.356 1.00 63.28 148 LYS A O 1
ATOM 1229 N N . GLU A 1 149 ? 23.786 -9.235 6.978 1.00 60.84 149 GLU A N 1
ATOM 1230 C CA . GLU A 1 149 ? 24.948 -8.453 7.389 1.00 60.84 149 GLU A CA 1
ATOM 1231 C C . GLU A 1 149 ? 24.731 -6.970 7.074 1.00 60.84 149 GLU A C 1
ATOM 1233 O O . GLU A 1 149 ? 25.090 -6.140 7.886 1.00 60.84 149 GLU A O 1
ATOM 1238 N N . GLU A 1 150 ? 24.069 -6.603 5.975 1.00 53.94 150 GLU A N 1
ATOM 1239 C CA . GLU A 1 150 ? 23.654 -5.217 5.701 1.00 53.94 150 GLU A CA 1
ATOM 1240 C C . GLU A 1 150 ? 22.560 -4.714 6.666 1.00 53.94 150 GLU A C 1
ATOM 1242 O O . GLU A 1 150 ? 22.517 -3.524 6.976 1.00 53.94 150 GLU A O 1
ATOM 1247 N N . ALA A 1 151 ? 21.696 -5.600 7.176 1.00 49.19 151 ALA A N 1
ATOM 1248 C CA . ALA A 1 151 ? 20.689 -5.267 8.187 1.00 49.19 151 ALA A CA 1
ATOM 1249 C C . ALA A 1 151 ? 21.275 -5.176 9.612 1.00 49.19 151 ALA A C 1
ATOM 1251 O O . ALA A 1 151 ? 20.833 -4.336 10.394 1.00 49.19 151 ALA A O 1
ATOM 1252 N N . ASP A 1 152 ? 22.280 -5.997 9.925 1.00 38.47 152 ASP A N 1
ATOM 1253 C CA . ASP A 1 152 ? 22.975 -6.051 11.216 1.00 38.47 152 ASP A CA 1
ATOM 1254 C C . ASP A 1 152 ? 24.143 -5.032 11.285 1.00 38.47 152 ASP A C 1
ATOM 1256 O O . ASP A 1 152 ? 24.407 -4.464 12.339 1.00 38.47 152 ASP A O 1
ATOM 1260 N N . MET A 1 153 ? 24.794 -4.690 10.162 1.00 41.34 153 MET A N 1
ATOM 1261 C CA . MET A 1 153 ? 25.804 -3.614 10.053 1.00 41.34 153 MET A CA 1
ATOM 1262 C C . MET A 1 153 ? 25.200 -2.205 9.934 1.00 41.34 153 MET A C 1
ATOM 1264 O O . MET A 1 153 ? 25.929 -1.213 9.866 1.00 41.34 153 MET A O 1
ATOM 1268 N N . ALA A 1 154 ? 23.870 -2.090 9.973 1.00 46.06 154 ALA A N 1
ATOM 1269 C CA . ALA A 1 154 ? 23.199 -0.851 10.356 1.00 46.06 154 ALA A CA 1
ATOM 1270 C C . ALA A 1 154 ? 23.248 -0.600 11.886 1.00 46.06 154 ALA A C 1
ATOM 1272 O O . ALA A 1 154 ? 22.834 0.476 12.320 1.00 46.06 154 ALA A O 1
ATOM 1273 N N . ASP A 1 155 ? 23.772 -1.552 12.681 1.00 41.28 155 ASP A N 1
ATOM 1274 C CA . ASP A 1 155 ? 23.979 -1.456 14.139 1.00 41.28 155 ASP A CA 1
ATOM 1275 C C . ASP A 1 155 ? 25.464 -1.521 14.573 1.00 41.28 155 ASP A C 1
ATOM 1277 O O . ASP A 1 155 ? 25.792 -1.029 15.647 1.00 41.28 155 ASP A O 1
ATOM 1281 N N . ASP A 1 156 ? 26.409 -2.019 13.763 1.00 32.16 156 ASP A N 1
ATOM 1282 C CA . ASP A 1 156 ? 27.845 -1.862 14.066 1.00 32.16 156 ASP A CA 1
ATOM 1283 C C . ASP A 1 156 ? 28.747 -2.017 12.822 1.00 32.16 156 ASP A C 1
ATOM 1285 O O . ASP A 1 156 ? 28.501 -2.834 11.938 1.00 32.16 156 ASP A O 1
ATOM 1289 N N . GLY A 1 157 ? 29.780 -1.176 12.729 1.00 29.70 157 GLY A N 1
ATOM 1290 C CA . GLY A 1 157 ? 30.520 -0.871 11.497 1.00 29.70 157 GLY A CA 1
ATOM 1291 C C . GLY A 1 157 ? 31.352 -1.995 10.847 1.00 29.70 157 GLY A C 1
ATOM 1292 O O . GLY A 1 157 ? 31.910 -2.877 11.494 1.00 29.70 157 GLY A O 1
ATOM 1293 N N . ALA A 1 158 ? 31.499 -1.862 9.524 1.00 34.19 158 ALA A N 1
ATOM 1294 C CA . ALA A 1 158 ? 32.151 -2.771 8.577 1.00 34.19 158 ALA A CA 1
ATOM 1295 C C . ALA A 1 158 ? 33.693 -2.777 8.566 1.00 34.19 158 ALA A C 1
ATOM 1297 O O . ALA A 1 158 ? 34.297 -1.710 8.627 1.00 34.19 158 ALA A O 1
ATOM 1298 N N . VAL A 1 159 ? 34.294 -3.955 8.301 1.00 28.28 159 VAL A N 1
ATOM 1299 C CA . VAL A 1 159 ? 35.519 -4.251 7.496 1.00 28.28 159 VAL A CA 1
ATOM 1300 C C . VAL A 1 159 ? 35.502 -5.778 7.229 1.00 28.28 159 VAL A C 1
ATOM 1302 O O . VAL A 1 159 ? 35.279 -6.522 8.171 1.00 28.28 159 VAL A O 1
ATOM 1305 N N . GLY A 1 160 ? 35.749 -6.413 6.078 1.00 29.23 160 GLY A N 1
ATOM 1306 C CA . GLY A 1 160 ? 36.136 -6.059 4.716 1.00 29.23 160 GLY A CA 1
ATOM 1307 C C . GLY A 1 160 ? 36.681 -7.324 3.998 1.00 29.23 160 GLY A C 1
ATOM 1308 O O . GLY A 1 160 ? 37.192 -8.232 4.646 1.00 29.23 160 GLY A O 1
ATOM 1309 N N . ASP A 1 161 ? 36.655 -7.303 2.658 1.00 29.48 161 ASP A N 1
ATOM 1310 C CA . ASP A 1 161 ? 37.665 -7.866 1.733 1.00 29.48 161 ASP A CA 1
ATOM 1311 C C . ASP A 1 161 ? 37.433 -9.173 0.907 1.00 29.48 161 ASP A C 1
ATOM 1313 O O . ASP A 1 161 ? 37.098 -10.247 1.391 1.00 29.48 161 ASP A O 1
ATOM 1317 N N . ARG A 1 162 ? 37.811 -9.019 -0.376 1.00 29.66 162 ARG A N 1
ATOM 1318 C CA . ARG A 1 162 ? 38.419 -9.946 -1.358 1.00 29.66 162 ARG A CA 1
ATOM 1319 C C . ARG A 1 162 ? 37.627 -11.060 -2.083 1.00 29.66 162 ARG A C 1
ATOM 1321 O O . ARG A 1 162 ? 37.465 -12.194 -1.650 1.00 29.66 162 ARG A O 1
ATOM 1328 N N . ARG A 1 163 ? 37.347 -10.738 -3.358 1.00 29.42 163 ARG A N 1
ATOM 1329 C CA . ARG A 1 163 ? 37.038 -11.615 -4.509 1.00 29.42 163 ARG A CA 1
ATOM 1330 C C . ARG A 1 163 ? 38.190 -12.562 -4.869 1.00 29.42 163 ARG A C 1
ATOM 1332 O O . ARG A 1 163 ? 39.330 -12.112 -4.929 1.00 29.42 163 ARG A O 1
ATOM 1339 N N . HIS A 1 164 ? 37.865 -13.756 -5.377 1.00 28.05 164 HIS A N 1
ATOM 1340 C CA . HIS A 1 164 ? 38.695 -14.451 -6.370 1.00 28.05 164 HIS A CA 1
ATOM 1341 C C . HIS A 1 164 ? 37.852 -15.041 -7.517 1.00 28.05 164 HIS A C 1
ATOM 1343 O O . HIS A 1 164 ? 36.882 -15.765 -7.320 1.00 28.05 164 HIS A O 1
ATOM 1349 N N . ARG A 1 165 ? 38.251 -14.656 -8.735 1.00 27.31 165 ARG A N 1
ATOM 1350 C CA . ARG A 1 165 ? 37.808 -15.125 -10.058 1.00 27.31 165 ARG A CA 1
ATOM 1351 C C . ARG A 1 165 ? 38.323 -16.550 -10.311 1.00 27.31 165 ARG A C 1
ATOM 1353 O O . ARG A 1 165 ? 39.408 -16.863 -9.836 1.00 27.31 165 ARG A O 1
ATOM 1360 N N . CYS A 1 166 ? 37.642 -17.320 -11.167 1.00 25.27 166 CYS A N 1
ATOM 1361 C CA . CYS A 1 166 ? 38.237 -17.832 -12.415 1.00 25.27 166 CYS A CA 1
ATOM 1362 C C . CYS A 1 166 ? 37.228 -18.551 -13.332 1.00 25.27 166 CYS A C 1
ATOM 1364 O O . CYS A 1 166 ? 36.286 -19.199 -12.883 1.00 25.27 166 CYS A O 1
ATOM 1366 N N . TYR A 1 167 ? 37.479 -18.360 -14.627 1.00 26.17 167 TYR A N 1
ATOM 1367 C CA . TYR A 1 167 ? 36.803 -18.858 -15.824 1.00 26.17 167 TYR A CA 1
ATOM 1368 C C . TYR A 1 167 ? 37.348 -20.230 -16.258 1.00 26.17 167 TYR A C 1
ATOM 1370 O O . TYR A 1 167 ? 38.492 -20.535 -15.943 1.00 26.17 167 TYR A O 1
ATOM 1378 N N . ASP A 1 168 ? 36.533 -21.002 -16.992 1.00 25.64 168 ASP A N 1
ATOM 1379 C CA . ASP A 1 168 ? 36.798 -21.610 -18.326 1.00 25.64 168 ASP A CA 1
ATOM 1380 C C . ASP A 1 168 ? 35.857 -22.815 -18.551 1.00 25.64 168 ASP A C 1
ATOM 1382 O O . ASP A 1 168 ? 35.650 -23.632 -17.658 1.00 25.64 168 ASP A O 1
ATOM 1386 N N . ALA A 1 169 ? 35.023 -22.839 -19.599 1.00 28.47 169 ALA A N 1
ATOM 1387 C CA . ALA A 1 169 ? 35.285 -23.107 -21.025 1.00 28.47 169 ALA A CA 1
ATOM 1388 C C . ALA A 1 169 ? 35.424 -24.610 -21.358 1.00 28.47 169 ALA A C 1
ATOM 1390 O O . ALA A 1 169 ? 36.313 -25.302 -20.876 1.00 28.47 169 ALA A O 1
ATOM 1391 N N . GLY A 1 170 ? 34.536 -25.115 -22.225 1.00 24.42 170 GLY A N 1
ATOM 1392 C CA . GLY A 1 170 ? 34.601 -26.478 -22.767 1.00 24.42 170 GLY A CA 1
ATOM 1393 C C . GLY A 1 170 ? 33.364 -26.851 -23.590 1.00 24.42 170 GLY A C 1
ATOM 1394 O O . GLY A 1 170 ? 32.274 -26.997 -23.050 1.00 24.42 170 GLY A O 1
ATOM 1395 N N . GLY A 1 171 ? 33.533 -26.943 -24.912 1.00 27.23 171 GLY A N 1
ATOM 1396 C CA . GLY A 1 171 ? 32.472 -26.987 -25.925 1.00 27.23 171 GLY A CA 1
ATOM 1397 C C . GLY A 1 171 ? 31.705 -28.309 -26.091 1.00 27.23 171 GLY A C 1
ATOM 1398 O O . GLY A 1 171 ? 32.159 -29.387 -25.718 1.00 27.23 171 GLY A O 1
ATOM 1399 N N . ARG A 1 172 ? 30.522 -28.204 -26.717 1.00 28.73 172 ARG A N 1
ATOM 1400 C CA . ARG A 1 172 ? 29.616 -29.312 -27.074 1.00 28.73 172 ARG A CA 1
ATOM 1401 C C . ARG A 1 172 ? 29.777 -29.724 -28.543 1.00 28.73 172 ARG A C 1
ATOM 1403 O O . ARG A 1 172 ? 29.690 -28.880 -29.433 1.00 28.73 172 ARG A O 1
ATOM 1410 N N . ARG A 1 173 ? 29.908 -31.032 -28.794 1.00 28.78 173 ARG A N 1
ATOM 1411 C CA . ARG A 1 173 ? 29.625 -31.673 -30.093 1.00 28.78 173 ARG A CA 1
ATOM 1412 C C . ARG A 1 173 ? 28.137 -32.043 -30.160 1.00 28.78 173 ARG A C 1
ATOM 1414 O O . ARG A 1 173 ? 27.585 -32.527 -29.177 1.00 28.78 173 ARG A O 1
ATOM 1421 N N . LYS A 1 174 ? 27.508 -31.779 -31.310 1.00 31.59 174 LYS A N 1
ATOM 1422 C CA . LYS A 1 174 ? 26.115 -32.118 -31.642 1.00 31.59 174 LYS A CA 1
ATOM 1423 C C . LYS A 1 174 ? 26.025 -33.556 -32.159 1.00 31.59 174 LYS A C 1
ATOM 1425 O O . LYS A 1 174 ? 26.802 -33.922 -33.036 1.00 31.59 174 LYS A O 1
ATOM 1430 N N . THR A 1 175 ? 25.033 -34.303 -31.692 1.00 29.19 175 THR A N 1
ATOM 1431 C CA . THR A 1 175 ? 24.485 -35.485 -32.369 1.00 29.19 175 THR A CA 1
ATOM 1432 C C . THR A 1 175 ? 22.982 -35.279 -32.540 1.00 29.19 175 THR A C 1
ATOM 1434 O O . THR A 1 175 ? 22.286 -34.916 -31.593 1.00 29.19 175 THR A O 1
ATOM 1437 N N . GLU A 1 176 ? 22.510 -35.417 -33.777 1.00 34.59 176 GLU A N 1
ATOM 1438 C CA . GLU A 1 176 ? 21.114 -35.241 -34.181 1.00 34.59 176 GLU A CA 1
ATOM 1439 C C . GLU A 1 176 ? 20.308 -36.509 -33.858 1.00 34.59 176 GLU A C 1
ATOM 1441 O O . GLU A 1 176 ? 20.713 -37.620 -34.196 1.00 34.59 176 GLU A O 1
ATOM 1446 N N . GLY A 1 177 ? 19.176 -36.321 -33.177 1.00 33.38 177 GLY A N 1
ATOM 1447 C CA . GLY A 1 177 ? 18.137 -37.315 -32.899 1.00 33.38 177 GLY A CA 1
ATOM 1448 C C . GLY A 1 177 ? 16.764 -36.774 -33.330 1.00 33.38 177 GLY A C 1
ATOM 1449 O O . GLY A 1 177 ? 16.674 -35.612 -33.731 1.00 33.38 177 GLY A O 1
ATOM 1450 N N . PRO A 1 178 ? 15.708 -37.605 -33.298 1.00 32.16 178 PRO A N 1
ATOM 1451 C CA . PRO A 1 178 ? 14.503 -37.450 -34.111 1.00 32.16 178 PRO A CA 1
ATOM 1452 C C . PRO A 1 178 ? 13.729 -36.170 -33.783 1.00 32.16 178 PRO A C 1
ATOM 1454 O O . PRO A 1 178 ? 13.641 -35.761 -32.627 1.00 32.16 178 PRO A O 1
ATOM 1457 N N . VAL A 1 179 ? 13.159 -35.550 -34.820 1.00 40.19 179 VAL A N 1
ATOM 1458 C CA . VAL A 1 179 ? 12.393 -34.300 -34.737 1.00 40.19 179 VAL A CA 1
ATOM 1459 C C . VAL A 1 179 ? 11.124 -34.527 -33.914 1.00 40.19 179 VAL A C 1
ATOM 1461 O O . VAL A 1 179 ? 10.089 -34.943 -34.429 1.00 40.19 179 VAL A O 1
ATOM 1464 N N . VAL A 1 180 ? 11.217 -34.254 -32.613 1.00 40.75 180 VAL A N 1
ATOM 1465 C CA . VAL A 1 180 ? 10.063 -34.029 -31.743 1.00 40.75 180 VAL A CA 1
ATOM 1466 C C . VAL A 1 180 ? 9.475 -32.686 -32.160 1.00 40.75 180 VAL A C 1
ATOM 1468 O O . VAL A 1 180 ? 10.155 -31.661 -32.102 1.00 40.75 180 VAL A O 1
ATOM 1471 N N . VAL A 1 181 ? 8.236 -32.694 -32.651 1.00 41.72 181 VAL A N 1
ATOM 1472 C CA . VAL A 1 181 ? 7.541 -31.465 -33.036 1.00 41.72 181 VAL A CA 1
ATOM 1473 C C . VAL A 1 181 ? 7.273 -30.667 -31.766 1.00 41.72 181 VAL A C 1
ATOM 1475 O O . VAL A 1 181 ? 6.487 -31.054 -30.908 1.00 41.72 181 VAL A O 1
ATOM 1478 N N . ASP A 1 182 ? 8.002 -29.573 -31.643 1.00 51.41 182 ASP A N 1
ATOM 1479 C CA . ASP A 1 182 ? 8.018 -28.691 -30.492 1.00 51.41 182 ASP A CA 1
ATOM 1480 C C . ASP A 1 182 ? 6.744 -27.823 -30.505 1.00 51.41 182 ASP A C 1
ATOM 1482 O O . ASP A 1 182 ? 6.637 -26.844 -31.249 1.00 51.41 182 ASP A O 1
ATOM 1486 N N . SER A 1 183 ? 5.725 -28.240 -29.743 1.00 57.34 183 SER A N 1
ATOM 1487 C CA . SER A 1 183 ? 4.361 -27.687 -29.792 1.00 57.34 183 SER A CA 1
ATOM 1488 C C . SER A 1 183 ? 4.305 -26.177 -29.551 1.00 57.34 183 SER A C 1
ATOM 1490 O O . SER A 1 183 ? 3.483 -25.492 -30.155 1.00 57.34 183 SER A O 1
ATOM 1492 N N . ILE A 1 184 ? 5.205 -25.625 -28.733 1.00 62.06 184 ILE A N 1
ATOM 1493 C CA . ILE A 1 184 ? 5.282 -24.178 -28.485 1.00 62.06 184 ILE A CA 1
ATOM 1494 C C . ILE A 1 184 ? 5.949 -23.455 -29.662 1.00 62.06 184 ILE A C 1
ATOM 1496 O O . ILE A 1 184 ? 5.473 -22.407 -30.094 1.00 62.06 184 ILE A O 1
ATOM 1500 N N . ASN A 1 185 ? 6.999 -24.036 -30.248 1.00 60.09 185 ASN A N 1
ATOM 1501 C CA . ASN A 1 185 ? 7.615 -23.510 -31.469 1.00 60.09 185 ASN A CA 1
ATOM 1502 C C . ASN A 1 185 ? 6.703 -23.636 -32.706 1.00 60.09 185 ASN A C 1
ATOM 1504 O O . ASN A 1 185 ? 7.023 -23.051 -33.739 1.00 60.09 185 ASN A O 1
ATOM 1508 N N . SER A 1 186 ? 5.574 -24.347 -32.614 1.00 68.56 186 SER A N 1
ATOM 1509 C CA . SER A 1 186 ? 4.545 -24.413 -33.661 1.00 68.56 186 SER A CA 1
ATOM 1510 C C . SER A 1 186 ? 3.487 -23.301 -33.570 1.00 68.56 186 SER A C 1
ATOM 1512 O O . SER A 1 186 ? 2.802 -23.022 -34.554 1.00 68.56 186 SER A O 1
ATOM 1514 N N . LEU A 1 187 ? 3.371 -22.625 -32.418 1.00 76.50 187 LEU A N 1
ATOM 1515 C CA . LEU A 1 187 ? 2.406 -21.540 -32.225 1.00 76.50 187 LEU A CA 1
ATOM 1516 C C . LEU A 1 187 ? 2.779 -20.324 -33.084 1.00 76.50 187 LEU A C 1
ATOM 1518 O O . LEU A 1 187 ? 3.967 -20.041 -33.220 1.00 76.50 187 LEU A O 1
ATOM 1522 N N . PRO A 1 188 ? 1.815 -19.570 -33.643 1.00 79.69 188 PRO A N 1
ATOM 1523 C CA . PRO A 1 188 ? 2.083 -18.293 -34.308 1.00 79.69 188 PRO A CA 1
ATOM 1524 C C . PRO A 1 188 ? 2.673 -17.252 -33.348 1.00 79.69 188 PRO A C 1
ATOM 1526 O O . PRO A 1 188 ? 2.334 -17.245 -32.164 1.00 79.69 188 PRO A O 1
ATOM 1529 N N . ASP A 1 189 ? 3.493 -16.327 -33.861 1.00 74.31 189 ASP A N 1
ATOM 1530 C CA . ASP A 1 189 ? 4.126 -15.276 -33.041 1.00 74.31 189 ASP A CA 1
ATOM 1531 C C . ASP A 1 189 ? 3.097 -14.454 -32.259 1.00 74.31 189 ASP A C 1
ATOM 1533 O O . ASP A 1 189 ? 3.330 -14.144 -31.098 1.00 74.31 189 ASP A O 1
ATOM 1537 N N . VAL A 1 190 ? 1.919 -14.211 -32.838 1.00 75.81 190 VAL A N 1
ATOM 1538 C CA . VAL A 1 190 ? 0.805 -13.501 -32.189 1.00 75.81 190 VAL A CA 1
ATOM 1539 C C . VAL A 1 190 ? 0.360 -14.182 -30.888 1.00 75.81 190 VAL A C 1
ATOM 1541 O O . VAL A 1 190 ? 0.094 -13.513 -29.892 1.00 75.81 190 VAL A O 1
ATOM 1544 N N . ILE A 1 191 ? 0.312 -15.517 -30.863 1.00 75.56 191 ILE A N 1
ATOM 1545 C CA . ILE A 1 191 ? -0.077 -16.275 -29.666 1.00 75.56 191 ILE A CA 1
ATOM 1546 C C . ILE A 1 191 ? 1.051 -16.249 -28.635 1.00 75.56 191 ILE A C 1
ATOM 1548 O O . ILE A 1 191 ? 0.792 -16.070 -27.447 1.00 75.56 191 ILE A O 1
ATOM 1552 N N . LEU A 1 192 ? 2.306 -16.371 -29.076 1.00 74.00 192 LEU A N 1
ATOM 1553 C CA . LEU A 1 192 ? 3.463 -16.269 -28.185 1.00 74.00 192 LEU A CA 1
ATOM 1554 C C . LEU A 1 192 ? 3.571 -14.869 -27.557 1.00 74.00 192 LEU A C 1
ATOM 1556 O O . LEU A 1 192 ? 3.811 -14.753 -26.359 1.00 74.00 192 LEU A O 1
ATOM 1560 N N . GLN A 1 193 ? 3.312 -13.813 -28.329 1.00 72.25 193 GLN A N 1
ATOM 1561 C CA . GLN A 1 193 ? 3.229 -12.430 -27.852 1.00 72.25 193 GLN A CA 1
ATOM 1562 C C . GLN A 1 193 ? 2.111 -12.269 -26.822 1.00 72.25 193 GLN A C 1
ATOM 1564 O O . GLN A 1 193 ? 2.342 -11.700 -25.756 1.00 72.25 193 GLN A O 1
ATOM 1569 N N . GLN A 1 194 ? 0.926 -12.826 -27.097 1.00 70.31 194 GLN A N 1
ATOM 1570 C CA . GLN A 1 194 ? -0.191 -12.816 -26.157 1.00 70.31 194 GLN A CA 1
ATOM 1571 C C . GLN A 1 194 ? 0.169 -13.530 -24.849 1.00 70.31 194 GLN A C 1
ATOM 1573 O O . GLN A 1 194 ? -0.106 -12.994 -23.780 1.00 70.31 194 GLN A O 1
ATOM 1578 N N . ILE A 1 195 ? 0.854 -14.676 -24.906 1.00 76.06 195 ILE A N 1
ATOM 1579 C CA . ILE A 1 195 ? 1.368 -15.365 -23.712 1.00 76.06 195 ILE A CA 1
ATOM 1580 C C . ILE A 1 195 ? 2.333 -14.455 -22.941 1.00 76.06 195 ILE A C 1
ATOM 1582 O O . ILE A 1 195 ? 2.175 -14.289 -21.733 1.00 76.06 195 ILE A O 1
ATOM 1586 N N . LEU A 1 196 ? 3.286 -13.810 -23.625 1.00 72.38 196 LEU A N 1
ATOM 1587 C CA . LEU A 1 196 ? 4.249 -12.911 -22.982 1.00 72.38 196 LEU A CA 1
ATOM 1588 C C . LEU A 1 196 ? 3.601 -11.677 -22.339 1.00 72.38 196 LEU A C 1
ATOM 1590 O O . LEU A 1 196 ? 4.177 -11.134 -21.401 1.00 72.38 196 LEU A O 1
ATOM 1594 N N . THR A 1 197 ? 2.404 -11.254 -22.765 1.00 67.31 197 THR A N 1
ATOM 1595 C CA . THR A 1 197 ? 1.675 -10.162 -22.084 1.00 67.31 197 THR A CA 1
ATOM 1596 C C . THR A 1 197 ? 1.251 -10.510 -20.655 1.00 67.31 197 THR A C 1
ATOM 1598 O O . THR A 1 197 ? 1.087 -9.611 -19.834 1.00 67.31 197 THR A O 1
ATOM 1601 N N . PHE A 1 198 ? 1.121 -11.802 -20.341 1.00 66.88 198 PHE A N 1
ATOM 1602 C CA . PHE A 1 198 ? 0.781 -12.297 -19.005 1.00 66.88 198 PHE A CA 1
ATOM 1603 C C . PHE A 1 198 ? 2.013 -12.640 -18.157 1.00 66.88 198 PHE A C 1
ATOM 1605 O O . PHE A 1 198 ? 1.877 -13.011 -16.992 1.00 66.88 198 PHE A O 1
ATOM 1612 N N . VAL A 1 199 ? 3.217 -12.521 -18.722 1.00 70.00 199 VAL A N 1
ATOM 1613 C CA . VAL A 1 199 ? 4.481 -12.831 -18.052 1.00 70.00 199 VAL A CA 1
ATOM 1614 C C . VAL A 1 199 ? 5.148 -11.522 -17.607 1.00 70.00 199 VAL A C 1
ATOM 1616 O O . VAL A 1 199 ? 5.200 -10.573 -18.389 1.00 70.00 199 VAL A O 1
ATOM 1619 N N . PRO A 1 200 ? 5.699 -11.434 -16.378 1.00 67.38 200 PRO A N 1
ATOM 1620 C CA . PRO A 1 200 ? 6.460 -10.264 -15.945 1.00 67.38 200 PRO A CA 1
ATOM 1621 C C . PRO A 1 200 ? 7.543 -9.878 -16.958 1.00 67.38 200 PRO A C 1
ATOM 1623 O O . PRO A 1 200 ? 8.278 -10.744 -17.432 1.00 67.38 200 PRO A O 1
ATOM 1626 N N . ALA A 1 201 ? 7.686 -8.582 -17.248 1.00 68.81 201 ALA A N 1
ATOM 1627 C CA . ALA A 1 201 ? 8.557 -8.074 -18.313 1.00 68.81 201 ALA A CA 1
ATOM 1628 C C . ALA A 1 201 ? 9.991 -8.634 -18.262 1.00 68.81 201 ALA A C 1
ATOM 1630 O O . ALA A 1 201 ? 10.551 -9.021 -19.284 1.00 68.81 201 ALA A O 1
ATOM 1631 N N . LYS A 1 202 ? 10.563 -8.764 -17.059 1.00 68.38 202 LYS A N 1
ATOM 1632 C CA . LYS A 1 202 ? 11.888 -9.363 -16.839 1.00 68.38 202 LYS A CA 1
ATOM 1633 C C . LYS A 1 202 ? 11.965 -10.806 -17.343 1.00 68.38 202 LYS A C 1
ATOM 1635 O O . LYS A 1 202 ? 12.902 -11.158 -18.053 1.00 68.38 202 LYS A O 1
ATOM 1640 N N . LEU A 1 203 ? 10.961 -11.623 -17.023 1.00 69.00 203 LEU A N 1
ATOM 1641 C CA . LEU A 1 203 ? 10.875 -13.010 -17.478 1.00 69.00 203 LEU A CA 1
ATOM 1642 C C . LEU A 1 203 ? 10.589 -13.077 -18.984 1.00 69.00 203 LEU A C 1
ATOM 1644 O O . LEU A 1 203 ? 11.217 -13.866 -19.691 1.00 69.00 203 LEU A O 1
ATOM 1648 N N . ALA A 1 204 ? 9.735 -12.191 -19.501 1.00 71.81 204 ALA A N 1
ATOM 1649 C CA . ALA A 1 204 ? 9.466 -12.100 -20.931 1.00 71.81 204 ALA A CA 1
ATOM 1650 C C . ALA A 1 204 ? 10.745 -11.804 -21.738 1.00 71.81 204 ALA A C 1
ATOM 1652 O O . ALA A 1 204 ? 11.018 -12.498 -22.714 1.00 71.81 204 ALA A O 1
ATOM 1653 N N . ILE A 1 205 ? 11.596 -10.875 -21.286 1.00 73.44 205 ILE A N 1
ATOM 1654 C CA . ILE A 1 205 ? 12.888 -10.582 -21.934 1.00 73.44 205 ILE A CA 1
ATOM 1655 C C . ILE A 1 205 ? 13.842 -11.787 -21.847 1.00 73.44 205 ILE A C 1
ATOM 1657 O O . ILE A 1 205 ? 14.538 -12.093 -22.819 1.00 73.44 205 ILE A O 1
ATOM 1661 N N . THR A 1 206 ? 13.861 -12.534 -20.733 1.00 74.00 206 THR A N 1
ATOM 1662 C CA . THR A 1 206 ? 14.713 -13.737 -20.609 1.00 74.00 206 THR A CA 1
ATOM 1663 C C . THR A 1 206 ? 14.334 -14.863 -21.571 1.00 74.00 206 THR A C 1
ATOM 1665 O O . THR A 1 206 ? 15.200 -15.663 -21.927 1.00 74.00 206 THR A O 1
ATOM 1668 N N . THR A 1 207 ? 13.098 -14.888 -22.090 1.00 74.25 207 THR A N 1
ATOM 1669 C CA . THR A 1 207 ? 12.709 -15.861 -23.128 1.00 74.25 207 THR A CA 1
ATOM 1670 C C . THR A 1 207 ? 13.534 -15.726 -24.411 1.00 74.25 207 THR A C 1
ATOM 1672 O O . THR A 1 207 ? 13.699 -16.702 -25.140 1.00 74.25 207 THR A O 1
ATOM 1675 N N . SER A 1 208 ? 14.171 -14.571 -24.649 1.00 72.75 208 SER A N 1
ATOM 1676 C CA . SER A 1 208 ? 15.137 -14.371 -25.741 1.00 72.75 208 SER A CA 1
ATOM 1677 C C . SER A 1 208 ? 16.325 -15.351 -25.723 1.00 72.75 208 SER A C 1
ATOM 1679 O O . SER A 1 208 ? 16.998 -15.538 -26.743 1.00 72.75 208 SER A O 1
ATOM 1681 N N . LEU A 1 209 ? 16.581 -16.005 -24.585 1.00 71.19 209 LEU A N 1
ATOM 1682 C CA . LEU A 1 209 ? 17.607 -17.036 -24.433 1.00 71.19 209 LEU A CA 1
ATOM 1683 C C . LEU A 1 209 ? 17.151 -18.419 -24.926 1.00 71.19 209 LEU A C 1
ATOM 1685 O O . LEU A 1 209 ? 18.003 -19.260 -25.205 1.00 71.19 209 LEU A O 1
ATOM 1689 N N . LEU A 1 210 ? 15.840 -18.650 -25.075 1.00 68.06 210 LEU A N 1
ATOM 1690 C CA . LEU A 1 210 ? 15.268 -19.958 -25.416 1.00 68.06 210 LEU A CA 1
ATOM 1691 C C . LEU A 1 210 ? 15.538 -20.354 -26.872 1.00 68.06 210 LEU A C 1
ATOM 1693 O O . LEU A 1 210 ? 15.890 -21.497 -27.154 1.00 68.06 210 LEU A O 1
ATOM 1697 N N . SER A 1 211 ? 15.389 -19.426 -27.822 1.00 74.31 211 SER A N 1
ATOM 1698 C CA . SER A 1 211 ? 15.702 -19.683 -29.233 1.00 74.31 211 SER A CA 1
ATOM 1699 C C . SER A 1 211 ? 15.872 -18.390 -30.036 1.00 74.31 211 SER A C 1
ATOM 1701 O O . SER A 1 211 ? 15.542 -17.299 -29.572 1.00 74.31 211 SER A O 1
ATOM 1703 N N . LYS A 1 212 ? 16.354 -18.500 -31.285 1.00 73.75 212 LYS A N 1
ATOM 1704 C CA . LYS A 1 212 ? 16.444 -17.350 -32.205 1.00 73.75 212 LYS A CA 1
ATOM 1705 C C . LYS A 1 212 ? 15.083 -16.692 -32.460 1.00 73.75 212 LYS A C 1
ATOM 1707 O O . LYS A 1 212 ? 15.044 -15.482 -32.612 1.00 73.75 212 LYS A O 1
ATOM 1712 N N . ARG A 1 213 ? 13.993 -17.467 -32.487 1.00 77.00 213 ARG A N 1
ATOM 1713 C CA . ARG A 1 213 ? 12.632 -16.955 -32.708 1.00 77.00 213 ARG A CA 1
ATOM 1714 C C . ARG A 1 213 ? 12.168 -16.113 -31.523 1.00 77.00 213 ARG A C 1
ATOM 1716 O O . ARG A 1 213 ? 11.753 -14.974 -31.704 1.00 77.00 213 ARG A O 1
ATOM 1723 N N . TRP A 1 214 ? 12.346 -16.630 -30.307 1.00 75.12 214 TRP A N 1
ATOM 1724 C CA . TRP A 1 214 ? 11.962 -15.927 -29.084 1.00 75.12 214 TRP A CA 1
ATOM 1725 C C . TRP A 1 214 ? 12.690 -14.601 -28.902 1.00 75.12 214 TRP A C 1
ATOM 1727 O O . TRP A 1 214 ? 12.092 -13.695 -28.341 1.00 75.12 214 TRP A O 1
ATOM 1737 N N . ARG A 1 215 ? 13.907 -14.434 -29.451 1.00 73.62 215 ARG A N 1
ATOM 1738 C CA . ARG A 1 215 ? 14.614 -13.135 -29.493 1.00 73.62 215 ARG A CA 1
ATOM 1739 C C . ARG A 1 215 ? 13.844 -12.021 -30.195 1.00 73.62 215 ARG A C 1
ATOM 1741 O O . ARG A 1 215 ? 14.177 -10.874 -29.933 1.00 73.62 215 ARG A O 1
ATOM 1748 N N . HIS A 1 216 ? 12.902 -12.347 -31.076 1.00 77.81 216 HIS A N 1
ATOM 1749 C CA . HIS A 1 216 ? 12.073 -11.376 -31.791 1.00 77.81 216 HIS A CA 1
ATOM 1750 C C . HIS A 1 216 ? 10.679 -11.252 -31.166 1.00 77.81 216 HIS A C 1
ATOM 1752 O O . HIS A 1 216 ? 10.141 -10.157 -31.095 1.00 77.81 216 HIS A O 1
ATOM 1758 N N . VAL A 1 217 ? 10.122 -12.350 -30.645 1.00 75.81 217 VAL A N 1
ATOM 1759 C CA . VAL A 1 217 ? 8.772 -12.381 -30.049 1.00 75.81 217 VAL A CA 1
ATOM 1760 C C . VAL A 1 217 ? 8.647 -11.444 -28.842 1.00 75.81 217 VAL A C 1
ATOM 1762 O O . VAL A 1 217 ? 7.627 -10.775 -28.696 1.00 75.81 217 VAL A O 1
ATOM 1765 N N . TRP A 1 218 ? 9.674 -11.355 -27.987 1.00 80.62 218 TRP A N 1
ATOM 1766 C CA . TRP A 1 218 ? 9.622 -10.455 -26.827 1.00 80.62 218 TRP A CA 1
ATOM 1767 C C . TRP A 1 218 ? 9.695 -8.966 -27.213 1.00 80.62 218 TRP A C 1
ATOM 1769 O O . TRP A 1 218 ? 9.272 -8.124 -26.430 1.00 80.62 218 TRP A O 1
ATOM 1779 N N . CYS A 1 219 ? 10.205 -8.616 -28.400 1.00 78.06 219 CYS A N 1
ATOM 1780 C CA . CYS A 1 219 ? 10.408 -7.220 -28.808 1.00 78.06 219 CYS A CA 1
ATOM 1781 C C . CYS A 1 219 ? 9.097 -6.435 -28.989 1.00 78.06 219 CYS A C 1
ATOM 1783 O O . CYS A 1 219 ? 9.131 -5.205 -29.057 1.00 78.06 219 CYS A O 1
ATOM 1785 N N . ASP A 1 220 ? 7.965 -7.139 -29.041 1.00 75.75 220 ASP A N 1
ATOM 1786 C CA . ASP A 1 220 ? 6.622 -6.573 -29.163 1.00 75.75 220 ASP A CA 1
ATOM 1787 C C . ASP A 1 220 ? 5.827 -6.618 -27.842 1.00 75.75 220 ASP A C 1
ATOM 1789 O O . ASP A 1 220 ? 4.611 -6.416 -27.831 1.00 75.75 220 ASP A O 1
ATOM 1793 N N . THR A 1 221 ? 6.478 -6.896 -26.703 1.00 77.75 221 THR A N 1
ATOM 1794 C CA . THR A 1 221 ? 5.776 -6.970 -25.415 1.00 77.75 221 THR A CA 1
ATOM 1795 C C . THR A 1 221 ? 5.236 -5.606 -24.977 1.00 77.75 221 THR A C 1
ATOM 1797 O O . THR A 1 221 ? 5.923 -4.589 -25.088 1.00 77.75 221 THR A O 1
ATOM 1800 N N . PRO A 1 222 ? 4.027 -5.553 -24.391 1.00 79.75 222 PRO A N 1
ATOM 1801 C CA . PRO A 1 222 ? 3.403 -4.296 -23.986 1.00 79.75 222 PRO A CA 1
ATOM 1802 C C . PRO A 1 222 ? 3.992 -3.722 -22.690 1.00 79.75 222 PRO A C 1
ATOM 1804 O O . PRO A 1 222 ? 3.655 -2.599 -22.322 1.00 79.75 222 PRO A O 1
ATOM 1807 N N . SER A 1 223 ? 4.835 -4.468 -21.969 1.00 82.75 223 SER A N 1
ATOM 1808 C CA . SER A 1 223 ? 5.403 -4.033 -20.695 1.00 82.75 223 SER A CA 1
ATOM 1809 C C . SER A 1 223 ? 6.914 -4.233 -20.638 1.00 82.75 223 SER A C 1
ATOM 1811 O O . SER A 1 223 ? 7.421 -5.297 -20.995 1.00 82.75 223 SER A O 1
ATOM 1813 N N . LEU A 1 224 ? 7.612 -3.208 -20.146 1.00 86.38 224 LEU A N 1
ATOM 1814 C CA . LEU A 1 224 ? 9.043 -3.204 -19.862 1.00 86.38 224 LEU A CA 1
ATOM 1815 C C . LEU A 1 224 ? 9.267 -2.796 -18.401 1.00 86.38 224 LEU A C 1
ATOM 1817 O O . LEU A 1 224 ? 8.629 -1.870 -17.907 1.00 86.38 224 LEU A O 1
ATOM 1821 N N . SER A 1 225 ? 10.163 -3.497 -17.707 1.00 85.75 225 SER A N 1
ATOM 1822 C CA . SER A 1 225 ? 10.510 -3.218 -16.311 1.00 85.75 225 SER A CA 1
ATOM 1823 C C . SER A 1 225 ? 12.002 -3.417 -16.107 1.00 85.75 225 SER A C 1
ATOM 1825 O O . SER A 1 225 ? 12.522 -4.494 -16.415 1.00 85.75 225 SER A O 1
ATOM 1827 N N . PHE A 1 226 ? 12.676 -2.403 -15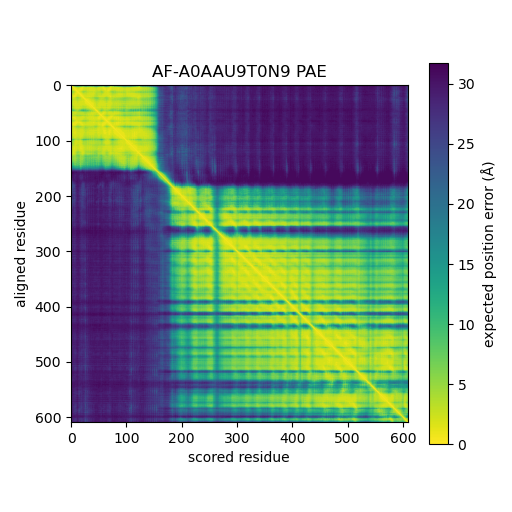.575 1.00 84.06 226 PHE A N 1
ATOM 1828 C CA . PHE A 1 226 ? 14.124 -2.382 -15.427 1.00 84.06 226 PHE A CA 1
ATOM 1829 C C . PHE A 1 226 ? 14.551 -1.982 -14.015 1.00 84.06 226 PHE A C 1
ATOM 1831 O O . PHE A 1 226 ? 14.244 -0.884 -13.565 1.00 84.06 226 PHE A O 1
ATOM 1838 N N . ASP A 1 227 ? 15.341 -2.851 -13.377 1.00 78.94 227 ASP A N 1
ATOM 1839 C CA . ASP A 1 227 ? 16.066 -2.547 -12.139 1.00 78.94 227 ASP A CA 1
ATOM 1840 C C . ASP A 1 227 ? 17.508 -2.183 -12.513 1.00 78.94 227 ASP A C 1
ATOM 1842 O O . ASP A 1 227 ? 18.324 -3.060 -12.839 1.00 78.94 227 ASP A O 1
ATOM 1846 N N . THR A 1 228 ? 17.816 -0.892 -12.517 1.00 70.31 228 THR A N 1
ATOM 1847 C CA . THR A 1 228 ? 19.087 -0.337 -12.977 1.00 70.31 228 THR A CA 1
ATOM 1848 C C . THR A 1 228 ? 20.097 -0.293 -11.843 1.00 70.31 228 THR A C 1
ATOM 1850 O O . THR A 1 228 ? 19.947 0.448 -10.878 1.00 70.31 228 THR A O 1
ATOM 1853 N N . THR A 1 229 ? 21.178 -1.045 -12.030 1.00 65.75 229 THR A N 1
ATOM 1854 C CA . THR A 1 229 ? 22.456 -0.857 -11.336 1.00 65.75 229 THR A CA 1
ATOM 1855 C C . THR A 1 229 ? 23.487 -0.368 -12.362 1.00 65.75 229 THR A C 1
ATOM 1857 O O . THR A 1 229 ? 23.295 -0.620 -13.560 1.00 65.75 229 THR A O 1
ATOM 1860 N N . PRO A 1 230 ? 24.608 0.267 -11.962 1.00 61.22 230 PRO A N 1
ATOM 1861 C CA . PRO A 1 230 ? 25.637 0.725 -12.907 1.00 61.22 230 PRO A CA 1
ATOM 1862 C C . PRO A 1 230 ? 26.107 -0.365 -13.888 1.00 61.22 230 PRO A C 1
ATOM 1864 O O . PRO A 1 230 ? 26.415 -0.092 -15.045 1.00 61.22 230 PRO A O 1
ATOM 1867 N N . MET A 1 231 ? 26.082 -1.632 -13.462 1.00 57.00 231 MET A N 1
ATOM 1868 C CA . MET A 1 231 ? 26.493 -2.784 -14.272 1.00 57.00 231 MET A CA 1
ATOM 1869 C C . MET A 1 231 ? 25.474 -3.205 -15.350 1.00 57.00 231 MET A C 1
ATOM 1871 O O . MET A 1 231 ? 25.813 -4.010 -16.214 1.00 57.00 231 MET A O 1
ATOM 1875 N N . LYS A 1 232 ? 24.234 -2.695 -15.323 1.00 69.81 232 LYS A N 1
ATOM 1876 C CA . LYS A 1 232 ? 23.136 -3.107 -16.225 1.00 69.81 232 LYS A CA 1
ATOM 1877 C C . LYS A 1 232 ? 22.814 -2.104 -17.337 1.00 69.81 232 LYS A C 1
ATOM 1879 O O . LYS A 1 232 ? 22.019 -2.424 -18.217 1.00 69.81 232 LYS A O 1
ATOM 1884 N N . VAL A 1 233 ? 23.442 -0.928 -17.347 1.00 75.75 233 VAL A N 1
ATOM 1885 C CA . VAL A 1 233 ? 23.175 0.148 -18.322 1.00 75.75 233 VAL A CA 1
ATOM 1886 C C . VAL A 1 233 ? 23.317 -0.329 -19.774 1.00 75.75 233 VAL A C 1
ATOM 1888 O O . VAL A 1 233 ? 22.432 -0.093 -20.595 1.00 75.75 233 VAL A O 1
ATOM 1891 N N . ALA A 1 234 ? 24.402 -1.043 -20.094 1.00 77.69 234 ALA A N 1
ATOM 1892 C CA . ALA A 1 234 ? 24.639 -1.562 -21.444 1.00 77.69 234 ALA A CA 1
ATOM 1893 C C . ALA A 1 234 ? 23.545 -2.550 -21.885 1.00 77.69 234 ALA A C 1
ATOM 1895 O O . ALA A 1 234 ? 23.058 -2.479 -23.010 1.00 77.69 234 ALA A O 1
ATOM 1896 N N . TRP A 1 235 ? 23.101 -3.414 -20.970 1.00 79.69 235 TRP A N 1
ATOM 1897 C CA . TRP A 1 235 ? 22.032 -4.373 -21.233 1.00 79.69 235 TRP A CA 1
ATOM 1898 C C . TRP A 1 235 ? 20.682 -3.685 -21.494 1.00 79.69 235 TRP A C 1
ATOM 1900 O O . TRP A 1 235 ? 19.961 -4.093 -22.404 1.00 79.69 235 TRP A O 1
ATOM 1910 N N . ILE A 1 236 ? 20.355 -2.611 -20.763 1.00 83.00 236 ILE A N 1
ATOM 1911 C CA . ILE A 1 236 ? 19.133 -1.824 -21.012 1.00 83.00 236 ILE A CA 1
ATOM 1912 C C . ILE A 1 236 ? 19.203 -1.165 -22.393 1.00 83.00 236 ILE A C 1
ATOM 1914 O O . ILE A 1 236 ? 18.258 -1.283 -23.169 1.00 83.00 236 ILE A O 1
ATOM 1918 N N . ASN A 1 237 ? 20.338 -0.553 -22.744 1.00 85.94 237 ASN A N 1
ATOM 1919 C CA . ASN A 1 237 ? 20.541 0.039 -24.070 1.00 85.94 237 ASN A CA 1
ATOM 1920 C C . ASN A 1 237 ? 20.354 -0.987 -25.197 1.00 85.94 237 ASN A C 1
ATOM 1922 O O . ASN A 1 237 ? 19.646 -0.716 -26.165 1.00 85.94 237 ASN A O 1
ATOM 1926 N N . GLU A 1 238 ? 20.948 -2.175 -25.066 1.00 83.00 238 GLU A N 1
ATOM 1927 C CA . GLU A 1 238 ? 20.771 -3.259 -26.038 1.00 83.00 238 GLU A CA 1
ATOM 1928 C C . GLU A 1 238 ? 19.321 -3.745 -26.122 1.00 83.00 238 GLU A C 1
ATOM 1930 O O . GLU A 1 238 ? 18.844 -4.075 -27.209 1.00 83.00 238 GLU A O 1
ATOM 1935 N N . THR A 1 239 ? 18.617 -3.784 -24.990 1.00 84.44 239 THR A N 1
ATOM 1936 C CA . THR A 1 239 ? 17.210 -4.191 -24.922 1.00 84.44 239 THR A CA 1
ATOM 1937 C C . THR A 1 239 ? 16.328 -3.169 -25.640 1.00 84.44 239 THR A C 1
ATOM 1939 O O . THR A 1 239 ? 15.583 -3.530 -26.547 1.00 84.44 239 THR A O 1
ATOM 1942 N N . LEU A 1 240 ? 16.461 -1.881 -25.320 1.00 86.62 240 LEU A N 1
ATOM 1943 C CA . LEU A 1 240 ? 15.696 -0.816 -25.975 1.00 86.62 240 LEU A CA 1
ATOM 1944 C C . LEU A 1 240 ? 16.006 -0.722 -27.476 1.00 86.62 240 LEU A C 1
ATOM 1946 O O . LEU A 1 240 ? 15.095 -0.522 -28.273 1.00 86.62 240 LEU A O 1
ATOM 1950 N N . ALA A 1 241 ? 17.258 -0.954 -27.885 1.00 86.62 241 ALA A N 1
ATOM 1951 C CA . ALA A 1 241 ? 17.639 -0.982 -29.298 1.00 86.62 241 ALA A CA 1
ATOM 1952 C C . ALA A 1 241 ? 16.975 -2.122 -30.093 1.00 86.62 241 ALA A C 1
ATOM 1954 O O . ALA A 1 241 ? 16.818 -2.015 -31.308 1.00 86.62 241 ALA A O 1
ATOM 1955 N N . ARG A 1 242 ? 16.596 -3.221 -29.427 1.00 83.69 242 ARG A N 1
ATOM 1956 C CA . ARG A 1 242 ? 15.913 -4.367 -30.050 1.00 83.69 242 ARG A CA 1
ATOM 1957 C C . ARG A 1 242 ? 14.395 -4.280 -29.964 1.00 83.69 242 ARG A C 1
ATOM 1959 O O . ARG A 1 242 ? 13.730 -5.062 -30.634 1.00 83.69 242 ARG A O 1
ATOM 1966 N N . TYR A 1 243 ? 13.855 -3.376 -29.153 1.00 85.88 243 TYR A N 1
ATOM 1967 C CA . TYR A 1 243 ? 12.421 -3.242 -28.949 1.00 85.88 243 TYR A CA 1
ATOM 1968 C C . TYR A 1 243 ? 11.740 -2.674 -30.202 1.00 85.88 243 TYR A C 1
ATOM 1970 O O . TYR A 1 243 ? 12.099 -1.601 -30.696 1.00 85.88 243 TYR A O 1
ATOM 1978 N N . THR A 1 244 ? 10.755 -3.400 -30.731 1.00 84.81 244 THR A N 1
ATOM 1979 C CA . THR A 1 244 ? 10.103 -3.093 -32.012 1.00 84.81 244 THR A CA 1
ATOM 1980 C C . THR A 1 244 ? 8.684 -2.581 -31.848 1.00 84.81 244 THR A C 1
ATOM 1982 O O . THR A 1 244 ? 8.236 -1.821 -32.713 1.00 84.81 244 THR A O 1
ATOM 1985 N N . ALA A 1 245 ? 8.011 -2.908 -30.737 1.00 83.19 245 ALA A N 1
ATOM 1986 C CA . ALA A 1 245 ? 6.603 -2.586 -30.552 1.00 83.19 245 ALA A CA 1
ATOM 1987 C C . ALA A 1 245 ? 6.327 -1.085 -30.772 1.00 83.19 245 ALA A C 1
ATOM 1989 O O . ALA A 1 245 ? 7.019 -0.221 -30.218 1.00 83.19 245 ALA A O 1
ATOM 1990 N N . PRO A 1 246 ? 5.302 -0.732 -31.567 1.00 84.94 246 PRO A N 1
ATOM 1991 C CA . PRO A 1 246 ? 4.977 0.665 -31.847 1.00 84.94 246 PRO A CA 1
ATOM 1992 C C . PRO A 1 246 ? 4.457 1.396 -30.606 1.00 84.94 246 PRO A C 1
ATOM 1994 O O . PRO A 1 246 ? 4.483 2.623 -30.567 1.00 84.94 246 PRO A O 1
ATOM 1997 N N . LYS A 1 247 ? 3.990 0.647 -29.599 1.00 87.56 247 LYS A N 1
ATOM 1998 C CA . LYS A 1 247 ? 3.382 1.187 -28.392 1.00 87.56 247 LYS A CA 1
ATOM 1999 C C . LYS A 1 247 ? 3.800 0.417 -27.143 1.00 87.56 247 LYS A C 1
ATOM 2001 O O . LYS A 1 247 ? 3.727 -0.809 -27.134 1.00 87.56 247 LYS A O 1
ATOM 2006 N N . ILE A 1 248 ? 4.143 1.143 -26.083 1.00 90.06 248 ILE A N 1
ATOM 2007 C CA . ILE A 1 248 ? 4.383 0.591 -24.744 1.00 90.06 248 ILE A CA 1
ATOM 2008 C C . ILE A 1 248 ? 3.127 0.822 -23.898 1.00 90.06 248 ILE A C 1
ATOM 2010 O O . ILE A 1 248 ? 2.613 1.931 -23.837 1.00 90.06 248 ILE A O 1
ATOM 2014 N N . MET A 1 249 ? 2.607 -0.206 -23.232 1.00 88.75 249 MET A N 1
ATOM 2015 C CA . MET A 1 249 ? 1.494 -0.033 -22.288 1.00 88.75 249 MET A CA 1
ATOM 2016 C C . MET A 1 249 ? 2.006 0.328 -20.898 1.00 88.75 249 MET A C 1
ATOM 2018 O O . MET A 1 249 ? 1.472 1.248 -20.291 1.00 88.75 249 MET A O 1
ATOM 2022 N N . ARG A 1 250 ? 3.052 -0.355 -20.415 1.00 90.00 250 ARG A N 1
ATOM 2023 C CA . ARG A 1 250 ? 3.642 -0.113 -19.092 1.00 90.00 250 ARG A CA 1
ATOM 2024 C C . ARG A 1 250 ? 5.160 -0.067 -19.143 1.00 90.00 250 ARG A C 1
ATOM 2026 O O . ARG A 1 250 ? 5.790 -1.009 -19.621 1.00 90.00 250 ARG A O 1
ATOM 2033 N N . PHE A 1 251 ? 5.739 0.971 -18.564 1.00 92.44 251 PHE A N 1
ATOM 2034 C CA . PHE A 1 251 ? 7.170 1.094 -18.354 1.00 92.44 251 PHE A CA 1
ATOM 2035 C C . PHE A 1 251 ? 7.464 1.353 -16.882 1.00 92.44 251 PHE A C 1
ATOM 2037 O O . PHE A 1 251 ? 6.928 2.290 -16.296 1.00 92.44 251 PHE A O 1
ATOM 2044 N N . HIS A 1 252 ? 8.337 0.538 -16.302 1.00 91.12 252 HIS A N 1
ATOM 2045 C CA . HIS A 1 252 ? 8.848 0.737 -14.955 1.00 91.12 252 HIS A CA 1
ATOM 2046 C C . HIS A 1 252 ? 10.374 0.808 -14.979 1.00 91.12 252 HIS A C 1
ATOM 2048 O O . HIS A 1 252 ? 11.039 -0.076 -15.522 1.00 91.12 252 HIS A O 1
ATOM 2054 N N . LEU A 1 253 ? 10.925 1.857 -14.382 1.00 89.31 253 LEU A N 1
ATOM 2055 C CA . LEU A 1 253 ? 12.357 2.044 -14.208 1.00 89.31 253 LEU A CA 1
ATOM 2056 C C . LEU A 1 253 ? 12.639 2.318 -12.739 1.00 89.31 253 LEU A C 1
ATOM 2058 O O . LEU A 1 253 ? 12.195 3.334 -12.215 1.00 89.31 253 LEU A O 1
ATOM 2062 N N . ASN A 1 254 ? 13.415 1.442 -12.117 1.00 85.88 254 ASN A N 1
ATOM 2063 C CA . ASN A 1 254 ? 13.949 1.626 -10.779 1.00 85.88 254 ASN A CA 1
ATOM 2064 C C . ASN A 1 254 ? 15.460 1.805 -10.868 1.00 85.88 254 ASN A C 1
ATOM 2066 O O . ASN A 1 254 ? 16.145 1.019 -11.524 1.00 85.88 254 ASN A O 1
ATOM 2070 N N . THR A 1 255 ? 15.988 2.852 -10.247 1.00 76.44 255 THR A N 1
ATOM 2071 C CA . THR A 1 255 ? 17.425 3.085 -10.139 1.00 76.44 255 THR A CA 1
ATOM 2072 C C . THR A 1 255 ? 17.815 2.932 -8.676 1.00 76.44 255 THR A C 1
ATOM 2074 O O . THR A 1 255 ? 17.529 3.784 -7.849 1.00 76.44 255 THR A O 1
ATOM 2077 N N . THR A 1 256 ? 18.457 1.823 -8.312 1.00 65.56 256 THR A N 1
ATOM 2078 C CA . THR A 1 256 ? 18.960 1.658 -6.939 1.00 65.56 256 THR A CA 1
ATOM 2079 C C . THR A 1 256 ? 20.071 2.672 -6.680 1.00 65.56 256 THR A C 1
ATOM 2081 O O . THR A 1 256 ? 20.860 2.923 -7.595 1.00 65.56 256 THR A O 1
ATOM 2084 N N . SER A 1 257 ? 20.139 3.213 -5.456 1.00 55.28 257 SER A N 1
ATOM 2085 C CA . SER A 1 257 ? 21.125 4.208 -5.008 1.00 55.28 257 SER A CA 1
ATOM 2086 C C . SER A 1 257 ? 22.497 3.987 -5.651 1.00 55.28 257 SER A C 1
ATOM 2088 O O . SER A 1 257 ? 23.217 3.043 -5.338 1.00 55.28 257 SER A O 1
ATOM 2090 N N . ILE A 1 258 ? 22.881 4.885 -6.558 1.00 52.41 258 ILE A N 1
ATOM 2091 C CA . ILE A 1 258 ? 24.273 5.000 -7.021 1.00 52.41 258 ILE A CA 1
ATOM 2092 C C . ILE A 1 258 ? 25.118 5.693 -5.919 1.00 52.41 258 ILE A C 1
ATOM 2094 O O . ILE A 1 258 ? 26.323 5.882 -6.066 1.00 52.41 258 ILE A O 1
ATOM 2098 N N . CYS A 1 259 ? 24.504 6.044 -4.782 1.00 43.97 259 CYS A N 1
ATOM 2099 C CA . CYS A 1 259 ? 25.036 6.953 -3.774 1.00 43.97 259 CYS A CA 1
ATOM 2100 C C . CYS A 1 259 ? 25.588 6.286 -2.500 1.00 43.97 259 CYS A C 1
ATOM 2102 O O . CYS A 1 259 ? 25.842 7.007 -1.542 1.00 43.97 259 CYS A O 1
ATOM 2104 N N . ASP A 1 260 ? 25.884 4.981 -2.487 1.00 39.69 260 ASP A N 1
ATOM 2105 C CA . ASP A 1 260 ? 26.744 4.393 -1.430 1.00 39.69 260 ASP A CA 1
ATOM 2106 C C . ASP A 1 260 ? 28.246 4.661 -1.656 1.00 39.69 260 ASP A C 1
ATOM 2108 O O . ASP A 1 260 ? 29.117 4.159 -0.946 1.00 39.69 260 ASP A O 1
ATOM 2112 N N . LEU A 1 261 ? 28.590 5.500 -2.637 1.00 44.53 261 LEU A N 1
ATOM 2113 C CA . LEU A 1 261 ? 29.949 5.992 -2.821 1.00 44.53 261 LEU A CA 1
ATOM 2114 C C . LEU A 1 261 ? 30.165 7.244 -1.959 1.00 44.53 261 LEU A C 1
ATOM 2116 O O . LEU A 1 261 ? 29.909 8.365 -2.394 1.00 44.53 261 LEU A O 1
ATOM 2120 N N . GLN A 1 262 ? 30.696 7.053 -0.748 1.00 41.56 262 GLN A N 1
ATOM 2121 C CA . GLN A 1 262 ? 31.380 8.103 0.017 1.00 41.56 262 GLN A CA 1
ATOM 2122 C C . GLN A 1 262 ? 32.579 8.645 -0.791 1.00 41.56 262 GLN A C 1
ATOM 2124 O O . GLN A 1 262 ? 33.713 8.215 -0.594 1.00 41.56 262 GLN A O 1
ATOM 2129 N N . LEU A 1 263 ? 32.369 9.569 -1.731 1.00 41.25 263 LEU A N 1
ATOM 2130 C CA . LEU A 1 263 ? 33.454 10.205 -2.489 1.00 41.25 263 LEU A CA 1
ATOM 2131 C C . LEU A 1 263 ? 33.232 11.720 -2.612 1.00 41.25 263 LEU A C 1
ATOM 2133 O O . LEU A 1 263 ? 32.128 12.197 -2.830 1.00 41.25 263 LEU A O 1
ATOM 2137 N N . HIS A 1 264 ? 34.304 12.493 -2.438 1.00 41.72 264 HIS A N 1
ATOM 2138 C CA . HIS A 1 264 ? 34.295 13.958 -2.397 1.00 41.72 264 HIS A CA 1
ATOM 2139 C C . HIS A 1 264 ? 33.912 14.628 -3.748 1.00 41.72 264 HIS A C 1
ATOM 2141 O O . HIS A 1 264 ? 34.552 14.443 -4.783 1.00 41.72 264 HIS A O 1
ATOM 2147 N N . THR A 1 265 ? 32.858 15.440 -3.670 1.00 46.31 265 THR A N 1
ATOM 2148 C CA . THR A 1 265 ? 32.433 16.715 -4.304 1.00 46.31 265 THR A CA 1
ATOM 2149 C C . THR A 1 265 ? 32.870 17.217 -5.702 1.00 46.31 265 THR A C 1
ATOM 2151 O O . THR A 1 265 ? 32.421 18.297 -6.060 1.00 46.31 265 THR A O 1
ATOM 2154 N N . ILE A 1 266 ? 33.632 16.528 -6.562 1.00 45.59 266 ILE A N 1
ATOM 2155 C CA . ILE A 1 266 ? 33.812 17.011 -7.970 1.00 45.59 266 ILE A CA 1
ATOM 2156 C C . ILE A 1 266 ? 33.600 15.911 -9.019 1.00 45.59 266 ILE A C 1
ATOM 2158 O O . ILE A 1 266 ? 32.910 16.141 -10.007 1.00 45.59 266 ILE A O 1
ATOM 2162 N N . TYR A 1 267 ? 34.059 14.680 -8.771 1.00 46.69 267 TYR A N 1
ATOM 2163 C CA . TYR A 1 267 ? 33.808 13.542 -9.675 1.00 46.69 267 TYR A CA 1
ATOM 2164 C C . TYR A 1 267 ? 32.344 13.058 -9.679 1.00 46.69 267 TYR A C 1
ATOM 2166 O O . TYR A 1 267 ? 31.936 12.333 -10.585 1.00 46.69 267 TYR A O 1
ATOM 2174 N N . ILE A 1 268 ? 31.543 13.469 -8.687 1.00 50.94 268 ILE A N 1
ATOM 2175 C CA . ILE A 1 268 ? 30.118 13.127 -8.588 1.00 50.94 268 ILE A CA 1
ATOM 2176 C C . ILE A 1 268 ? 29.299 13.819 -9.684 1.00 50.94 268 ILE A C 1
ATOM 2178 O O . ILE A 1 268 ? 28.423 13.176 -10.254 1.00 50.94 268 ILE A O 1
ATOM 2182 N N . LEU A 1 269 ? 29.587 15.084 -10.019 1.00 52.28 269 LEU A N 1
ATOM 2183 C CA . LEU A 1 269 ? 28.762 15.843 -10.967 1.00 52.28 269 LEU A CA 1
ATOM 2184 C C . LEU A 1 269 ? 28.834 15.263 -12.384 1.00 52.28 269 LEU A C 1
ATOM 2186 O O . LEU A 1 269 ? 27.801 15.087 -13.018 1.00 52.28 269 LEU A O 1
ATOM 2190 N N . ASP A 1 270 ? 30.028 14.909 -12.864 1.00 52.16 270 ASP A N 1
ATOM 2191 C CA . ASP A 1 270 ? 30.194 14.353 -14.213 1.00 52.16 270 ASP A CA 1
ATOM 2192 C C . ASP A 1 270 ? 29.543 12.969 -14.348 1.00 52.16 270 ASP A C 1
ATOM 2194 O O . ASP A 1 270 ? 28.866 12.687 -15.340 1.00 52.16 270 ASP A O 1
ATOM 2198 N N . LEU A 1 271 ? 29.681 12.113 -13.328 1.00 56.75 271 LEU A N 1
ATOM 2199 C CA . LEU A 1 271 ? 29.011 10.810 -13.283 1.00 56.75 271 LEU A CA 1
ATOM 2200 C C . LEU A 1 271 ? 27.486 10.957 -13.157 1.00 56.75 271 LEU A C 1
ATOM 2202 O O . LEU A 1 271 ? 26.745 10.204 -13.795 1.00 56.75 271 LEU A O 1
ATOM 2206 N N . GLN A 1 272 ? 27.003 11.944 -12.394 1.00 61.28 272 GLN A N 1
ATOM 2207 C CA . GLN A 1 272 ? 25.581 12.281 -12.308 1.00 61.28 272 GLN A CA 1
ATOM 2208 C C . GLN A 1 272 ? 25.043 12.777 -13.652 1.00 61.28 272 GLN A C 1
ATOM 2210 O O . GLN A 1 272 ? 24.042 12.248 -14.121 1.00 61.28 272 GLN A O 1
ATOM 2215 N N . LEU A 1 273 ? 25.720 13.714 -14.321 1.00 62.66 273 LEU A N 1
ATOM 2216 C CA . LEU A 1 273 ? 25.297 14.266 -15.614 1.00 62.66 273 LEU A CA 1
ATOM 2217 C C . LEU A 1 273 ? 25.259 13.204 -16.722 1.00 62.66 273 LEU A C 1
ATOM 2219 O O . LEU A 1 273 ? 24.305 13.159 -17.500 1.00 62.66 273 LEU A O 1
ATOM 2223 N N . GLN A 1 274 ? 26.247 12.305 -16.779 1.00 66.00 274 GLN A N 1
ATOM 2224 C CA . GLN A 1 274 ? 26.223 11.177 -17.720 1.00 66.00 274 GLN A CA 1
ATOM 2225 C C . GLN A 1 274 ? 25.057 10.222 -17.440 1.00 66.00 274 GLN A C 1
ATOM 2227 O O . GLN A 1 274 ? 24.394 9.762 -18.371 1.00 66.00 274 GLN A O 1
ATOM 2232 N N . THR A 1 275 ? 24.777 9.953 -16.165 1.00 68.56 275 THR A N 1
ATOM 2233 C CA . THR A 1 275 ? 23.659 9.101 -15.741 1.00 68.56 275 THR A CA 1
ATOM 2234 C C . THR A 1 275 ? 22.304 9.740 -16.069 1.00 68.56 275 THR A C 1
ATOM 2236 O O . THR A 1 275 ? 21.420 9.065 -16.594 1.00 68.56 275 THR A O 1
ATOM 2239 N N . ILE A 1 276 ? 22.165 11.051 -15.845 1.00 74.50 276 ILE A N 1
ATOM 2240 C CA . ILE A 1 276 ? 20.976 11.844 -16.193 1.00 74.50 276 ILE A CA 1
ATOM 2241 C C . ILE A 1 276 ? 20.688 11.740 -17.692 1.00 74.50 276 ILE A C 1
ATOM 2243 O O . ILE A 1 276 ? 19.569 11.400 -18.068 1.00 74.50 276 ILE A O 1
ATOM 2247 N N . ASN A 1 277 ? 21.701 11.938 -18.541 1.00 79.31 277 ASN A N 1
ATOM 2248 C CA . ASN A 1 277 ? 21.554 11.850 -19.998 1.00 79.31 277 ASN A CA 1
ATOM 2249 C C . ASN A 1 277 ? 21.085 10.451 -20.445 1.00 79.31 277 ASN A C 1
ATOM 2251 O O . ASN A 1 277 ? 20.211 10.309 -21.297 1.00 79.31 277 ASN A O 1
ATOM 2255 N N . ILE A 1 278 ? 21.611 9.387 -19.832 1.00 82.31 278 ILE A N 1
ATOM 2256 C CA . ILE A 1 278 ? 21.164 8.019 -20.126 1.00 82.31 278 ILE A CA 1
ATOM 2257 C C . ILE A 1 278 ? 19.677 7.839 -19.786 1.00 82.31 278 ILE A C 1
ATOM 2259 O O . ILE A 1 278 ? 18.932 7.283 -20.595 1.00 82.31 278 ILE A O 1
ATOM 2263 N N . PHE A 1 279 ? 19.234 8.325 -18.624 1.00 84.44 279 PHE A N 1
ATOM 2264 C CA . PHE A 1 279 ? 17.828 8.236 -18.225 1.00 84.44 279 PHE A CA 1
ATOM 2265 C C . PHE A 1 279 ? 16.924 9.057 -19.136 1.00 84.44 279 PHE A C 1
ATOM 2267 O O . PHE A 1 279 ? 15.885 8.552 -19.553 1.00 84.44 279 PHE A O 1
ATOM 2274 N N . GLU A 1 280 ? 17.338 10.269 -19.508 1.00 86.88 280 GLU A N 1
ATOM 2275 C CA . GLU A 1 280 ? 16.618 11.088 -20.484 1.00 86.88 280 GLU A CA 1
ATOM 2276 C C . GLU A 1 280 ? 16.410 10.329 -21.793 1.00 86.88 280 GLU A C 1
ATOM 2278 O O . GLU A 1 280 ? 15.277 10.223 -22.246 1.00 86.88 280 GLU A O 1
ATOM 2283 N N . ARG A 1 281 ? 17.448 9.684 -22.340 1.00 89.44 281 ARG A N 1
ATOM 2284 C CA . ARG A 1 281 ? 17.332 8.894 -23.578 1.00 89.44 281 ARG A CA 1
ATOM 2285 C C . ARG A 1 281 ? 16.374 7.710 -23.454 1.00 89.44 281 ARG A C 1
ATOM 2287 O O . ARG A 1 281 ? 15.655 7.398 -24.403 1.00 89.44 281 ARG A O 1
ATOM 2294 N N . TRP A 1 282 ? 16.371 7.018 -22.315 1.00 91.00 282 TRP A N 1
ATOM 2295 C CA . TRP A 1 282 ? 15.435 5.913 -22.078 1.00 91.00 282 TRP A CA 1
ATOM 2296 C C . TRP A 1 282 ? 14.000 6.410 -21.980 1.00 91.00 282 TRP A C 1
ATOM 2298 O O . TRP A 1 282 ? 13.103 5.824 -22.584 1.00 91.00 282 TRP A O 1
ATOM 2308 N N . ILE A 1 283 ? 13.789 7.512 -21.266 1.00 90.88 283 ILE A N 1
ATOM 2309 C CA . ILE A 1 283 ? 12.481 8.140 -21.132 1.00 90.88 283 ILE A CA 1
ATOM 2310 C C . ILE A 1 283 ? 12.018 8.653 -22.502 1.00 90.88 283 ILE A C 1
ATOM 2312 O O . ILE A 1 283 ? 10.917 8.312 -22.917 1.00 90.88 283 ILE A O 1
ATOM 2316 N N . GLU A 1 284 ? 12.845 9.378 -23.257 1.00 92.88 284 GLU A N 1
ATOM 2317 C CA . GLU A 1 284 ? 12.536 9.832 -24.621 1.00 92.88 284 GLU A CA 1
ATOM 2318 C C . GLU A 1 284 ? 12.110 8.674 -25.527 1.00 92.88 284 GLU A C 1
ATOM 2320 O O . GLU A 1 284 ? 11.081 8.761 -26.203 1.00 92.88 284 GLU A O 1
ATOM 2325 N N . PHE A 1 285 ? 12.853 7.560 -25.504 1.00 93.00 285 PHE A N 1
ATOM 2326 C CA . PHE A 1 285 ? 12.496 6.362 -26.259 1.00 93.00 285 PHE A CA 1
ATOM 2327 C C . PHE A 1 285 ? 11.099 5.864 -25.883 1.00 93.00 285 PHE A C 1
ATOM 2329 O O . PHE A 1 285 ? 10.265 5.636 -26.758 1.00 93.00 285 PHE A O 1
ATOM 2336 N N . VAL A 1 286 ? 10.810 5.734 -24.590 1.00 92.69 286 VAL A N 1
ATOM 2337 C CA . VAL A 1 286 ? 9.524 5.218 -24.107 1.00 92.69 286 VAL A CA 1
ATOM 2338 C C . VAL A 1 286 ? 8.372 6.172 -24.437 1.00 92.69 286 VAL A C 1
ATOM 2340 O O . VAL A 1 286 ? 7.301 5.734 -24.861 1.00 92.69 286 VAL A O 1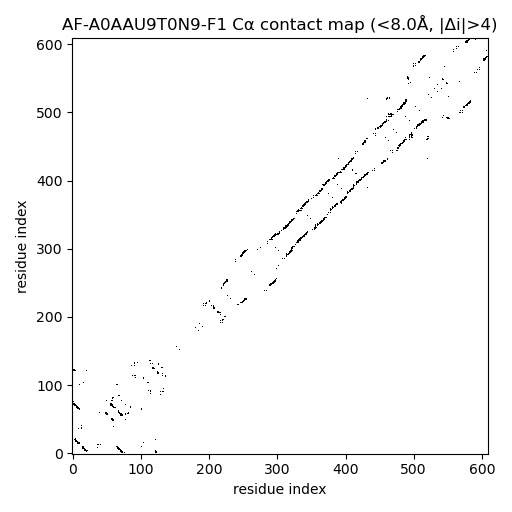
ATOM 2343 N N . MET A 1 287 ? 8.603 7.480 -24.325 1.00 93.06 287 MET A N 1
ATOM 2344 C CA . MET A 1 287 ? 7.632 8.509 -24.694 1.00 93.06 287 MET A CA 1
ATOM 2345 C C . MET A 1 287 ? 7.348 8.507 -26.200 1.00 93.06 287 MET A C 1
ATOM 2347 O O . MET A 1 287 ? 6.190 8.638 -26.600 1.00 93.06 287 MET A O 1
ATOM 2351 N N . SER A 1 288 ? 8.363 8.261 -27.039 1.00 92.88 288 SER A N 1
ATOM 2352 C CA . SER A 1 288 ? 8.191 8.106 -28.493 1.00 92.88 288 SER A CA 1
ATOM 2353 C C . SER A 1 288 ? 7.311 6.907 -28.874 1.00 92.88 288 SER A C 1
ATOM 2355 O O . SER A 1 288 ? 6.758 6.866 -29.970 1.00 92.88 288 SER A O 1
ATOM 2357 N N . ARG A 1 289 ? 7.141 5.945 -27.956 1.00 92.25 289 ARG A N 1
ATOM 2358 C CA . ARG A 1 289 ? 6.261 4.775 -28.094 1.00 92.25 289 ARG A CA 1
ATOM 2359 C C . ARG A 1 289 ? 4.938 4.940 -27.342 1.00 92.25 289 ARG A C 1
ATOM 2361 O O . ARG A 1 289 ? 4.312 3.946 -26.987 1.00 92.25 289 ARG A O 1
ATOM 2368 N N . HIS A 1 290 ? 4.501 6.176 -27.095 1.00 92.69 290 HIS A N 1
ATOM 2369 C CA . HIS A 1 290 ? 3.176 6.497 -26.551 1.00 92.69 290 HIS A CA 1
ATOM 2370 C C . HIS A 1 290 ? 2.803 5.699 -25.291 1.00 92.69 290 HIS A C 1
ATOM 2372 O O . HIS A 1 290 ? 1.717 5.114 -25.221 1.00 92.69 290 HIS A O 1
ATOM 2378 N N . VAL A 1 291 ? 3.711 5.676 -24.309 1.00 94.44 291 VAL A N 1
ATOM 2379 C CA . VAL A 1 291 ? 3.502 4.976 -23.036 1.00 94.44 291 VAL A CA 1
ATOM 2380 C C . VAL A 1 291 ? 2.212 5.414 -22.335 1.00 94.44 291 VAL A C 1
ATOM 2382 O O . VAL A 1 291 ? 1.886 6.606 -22.319 1.00 94.44 291 VAL A O 1
ATOM 2385 N N . GLU A 1 292 ? 1.471 4.451 -21.776 1.00 95.00 292 GLU A N 1
ATOM 2386 C CA . GLU A 1 292 ? 0.240 4.713 -21.016 1.00 95.00 292 GLU A CA 1
ATOM 2387 C C . GLU A 1 292 ? 0.459 4.703 -19.494 1.00 95.00 292 GLU A C 1
ATOM 2389 O O . GLU A 1 292 ? -0.093 5.550 -18.798 1.00 95.00 292 GLU A O 1
ATOM 2394 N N . ASP A 1 293 ? 1.256 3.772 -18.974 1.00 95.50 293 ASP A N 1
ATOM 2395 C CA . ASP A 1 293 ? 1.588 3.630 -17.551 1.00 95.50 293 ASP A CA 1
ATOM 2396 C C . ASP A 1 293 ? 3.103 3.788 -17.370 1.00 95.50 293 ASP A C 1
ATOM 2398 O O . ASP A 1 293 ? 3.885 2.950 -17.827 1.00 95.50 293 ASP A O 1
ATOM 2402 N N . LEU A 1 294 ? 3.514 4.907 -16.775 1.00 96.31 294 LEU A N 1
ATOM 2403 C CA . LEU A 1 294 ? 4.910 5.294 -16.608 1.00 96.31 294 LEU A CA 1
ATOM 2404 C C . LEU A 1 294 ? 5.263 5.369 -15.120 1.00 96.31 294 LEU A C 1
ATOM 2406 O O . LEU A 1 294 ? 4.748 6.218 -14.397 1.00 96.31 294 LEU A O 1
ATOM 2410 N N . SER A 1 295 ? 6.186 4.516 -14.681 1.00 95.12 295 SER A N 1
ATOM 2411 C CA . SER A 1 295 ? 6.703 4.480 -13.313 1.00 95.12 295 SER A CA 1
ATOM 2412 C C . SER A 1 295 ? 8.210 4.722 -13.304 1.00 95.12 295 SER A C 1
ATOM 2414 O O . SER A 1 295 ? 8.971 3.934 -13.864 1.00 95.12 295 SER A O 1
ATOM 2416 N N . LEU A 1 296 ? 8.639 5.796 -12.646 1.00 92.62 296 LEU A N 1
ATOM 2417 C CA . LEU A 1 296 ? 10.030 6.234 -12.555 1.00 92.62 296 LEU A CA 1
ATOM 2418 C C . LEU A 1 296 ? 10.447 6.347 -11.083 1.00 92.62 296 LEU A C 1
ATOM 2420 O O . LEU A 1 296 ? 10.086 7.302 -10.401 1.00 92.62 296 LEU A O 1
ATOM 2424 N N . GLU A 1 297 ? 11.225 5.385 -10.596 1.00 88.75 297 GLU A N 1
ATOM 2425 C CA . GLU A 1 297 ? 11.834 5.402 -9.266 1.00 88.75 297 GLU A CA 1
ATOM 2426 C C . GLU A 1 297 ? 13.304 5.819 -9.386 1.00 88.75 297 GLU A C 1
ATOM 2428 O O . GLU A 1 297 ? 14.181 4.981 -9.596 1.00 88.75 297 GLU A O 1
ATOM 2433 N N . LEU A 1 298 ? 13.565 7.130 -9.320 1.00 82.31 298 LEU A N 1
ATOM 2434 C CA . LEU A 1 298 ? 14.868 7.708 -9.655 1.00 82.31 298 LEU A CA 1
ATOM 2435 C C . LEU A 1 298 ? 15.620 8.186 -8.408 1.00 82.31 298 LEU A C 1
ATOM 2437 O O . LEU A 1 298 ? 15.434 9.312 -7.969 1.00 82.31 298 LEU A O 1
ATOM 2441 N N . TRP A 1 299 ? 16.541 7.387 -7.870 1.00 72.88 299 TRP A N 1
ATOM 2442 C CA . TRP A 1 299 ? 17.331 7.743 -6.677 1.00 72.88 299 TRP A CA 1
ATOM 2443 C C . TRP A 1 299 ? 18.546 8.636 -6.989 1.00 72.88 299 TRP A C 1
ATOM 2445 O O . TRP A 1 299 ? 19.620 8.493 -6.403 1.00 72.88 299 TRP A O 1
ATOM 2455 N N . VAL A 1 300 ? 18.395 9.563 -7.937 1.00 67.19 300 VAL A N 1
ATOM 2456 C CA . VAL A 1 300 ? 19.417 10.561 -8.275 1.00 67.19 300 VAL A CA 1
ATOM 2457 C C . VAL A 1 300 ? 18.975 11.894 -7.693 1.00 67.19 300 VAL A C 1
ATOM 2459 O O . VAL A 1 300 ? 18.051 12.527 -8.201 1.00 67.19 300 VAL A O 1
ATOM 2462 N N . GLY A 1 301 ? 19.623 12.310 -6.602 1.00 59.72 301 GLY A N 1
ATOM 2463 C CA . GLY A 1 301 ? 19.321 13.584 -5.951 1.00 59.72 301 GLY A CA 1
ATOM 2464 C C . GLY A 1 301 ? 19.362 14.741 -6.955 1.00 59.72 301 GLY A C 1
ATOM 2465 O O . GLY A 1 301 ? 20.328 14.864 -7.703 1.00 59.72 301 GLY A O 1
ATOM 2466 N N . LEU A 1 302 ? 18.315 15.576 -6.949 1.00 67.00 302 LEU A N 1
ATOM 2467 C CA . LEU A 1 302 ? 18.119 16.732 -7.841 1.00 67.00 302 LEU A CA 1
ATOM 2468 C C . LEU A 1 302 ? 17.777 16.408 -9.312 1.00 67.00 302 LEU A C 1
ATOM 2470 O O . LEU A 1 302 ? 17.890 17.294 -10.158 1.00 67.00 302 LEU A O 1
ATOM 2474 N N . TYR A 1 303 ? 17.316 15.193 -9.646 1.00 81.06 303 TYR A N 1
ATOM 2475 C CA . TYR A 1 303 ? 16.816 14.912 -11.000 1.00 81.06 303 TYR A CA 1
ATOM 2476 C C . TYR A 1 303 ? 15.594 15.782 -11.333 1.00 81.06 303 TYR A C 1
ATOM 2478 O O . TYR A 1 303 ? 14.536 15.660 -10.707 1.00 81.06 303 TYR A O 1
ATOM 2486 N N . VAL A 1 304 ? 15.732 16.656 -12.331 1.00 87.62 304 VAL A N 1
ATOM 2487 C CA . VAL A 1 304 ? 14.633 17.479 -12.845 1.00 87.62 304 VAL A CA 1
ATOM 2488 C C . VAL A 1 304 ? 13.868 16.666 -13.876 1.00 87.62 304 VAL A C 1
ATOM 2490 O O . VAL A 1 304 ? 14.440 16.234 -14.874 1.00 87.62 304 VAL A O 1
ATOM 2493 N N . LEU A 1 305 ? 12.569 16.463 -13.649 1.00 89.19 305 LEU A N 1
ATOM 2494 C CA . LEU A 1 305 ? 11.748 15.702 -14.585 1.00 89.19 305 LEU A CA 1
ATOM 2495 C C . LEU A 1 305 ? 11.701 16.423 -15.956 1.00 89.19 305 LEU A C 1
ATOM 2497 O O . LEU A 1 305 ? 11.323 17.598 -15.991 1.00 89.19 305 LEU A O 1
ATOM 2501 N N . PRO A 1 306 ? 12.041 15.759 -17.079 1.00 89.25 306 PRO A N 1
ATOM 2502 C CA . PRO A 1 306 ? 12.127 16.411 -18.385 1.00 89.25 306 PRO A CA 1
ATOM 2503 C C . PRO A 1 306 ? 10.819 17.043 -18.881 1.00 89.25 306 PRO A C 1
ATOM 2505 O O . PRO A 1 306 ? 9.731 16.477 -18.739 1.00 89.25 306 PRO A O 1
ATOM 2508 N N . HIS A 1 307 ? 10.926 18.197 -19.554 1.00 87.88 307 HIS A N 1
ATOM 2509 C CA . HIS A 1 307 ? 9.764 18.989 -19.979 1.00 87.88 307 HIS A CA 1
ATOM 2510 C C . HIS A 1 307 ? 8.794 18.250 -20.913 1.00 87.88 307 HIS A C 1
ATOM 2512 O O . HIS A 1 307 ? 7.583 18.431 -20.802 1.00 87.88 307 HIS A O 1
ATOM 2518 N N . PHE A 1 308 ? 9.299 17.397 -21.807 1.00 89.94 308 PHE A N 1
ATOM 2519 C CA . PHE A 1 308 ? 8.468 16.663 -22.769 1.00 89.94 308 PHE A CA 1
ATOM 2520 C C . PHE A 1 308 ? 7.524 15.644 -22.110 1.00 89.94 308 PHE A C 1
ATOM 2522 O O . PHE A 1 308 ? 6.536 15.236 -22.717 1.00 89.94 308 PHE A O 1
ATOM 2529 N N . ILE A 1 309 ? 7.783 15.241 -20.861 1.00 93.00 309 ILE A N 1
ATOM 2530 C CA . ILE A 1 309 ? 6.874 14.364 -20.115 1.00 93.00 309 ILE A CA 1
ATOM 2531 C C . ILE A 1 309 ? 5.588 15.119 -19.779 1.00 93.00 309 ILE A C 1
ATOM 2533 O O . ILE A 1 309 ? 4.501 14.552 -19.884 1.00 93.00 309 ILE A O 1
ATOM 2537 N N . TYR A 1 310 ? 5.691 16.407 -19.440 1.00 92.94 310 TYR A N 1
ATOM 2538 C CA . TYR A 1 310 ? 4.555 17.245 -19.051 1.00 92.94 310 TYR A CA 1
ATOM 2539 C C . TYR A 1 310 ? 3.567 17.515 -20.187 1.00 92.94 310 TYR A C 1
ATOM 2541 O O . TYR A 1 310 ? 2.428 17.875 -19.919 1.00 92.94 310 TYR A O 1
ATOM 2549 N N . THR A 1 311 ? 3.966 17.335 -21.446 1.00 92.81 311 THR A N 1
ATOM 2550 C CA . THR A 1 311 ? 3.120 17.576 -22.628 1.00 92.81 311 THR A CA 1
ATOM 2551 C C . THR A 1 311 ? 2.556 16.292 -23.239 1.00 92.81 311 THR A C 1
ATOM 2553 O O . THR A 1 311 ? 2.000 16.312 -24.338 1.00 92.81 311 THR A O 1
ATOM 2556 N N . SER A 1 312 ? 2.698 15.162 -22.543 1.00 91.31 312 SER A N 1
ATOM 2557 C CA . SER A 1 312 ? 2.248 13.866 -23.039 1.00 91.31 312 SER A CA 1
ATOM 2558 C C . SER A 1 312 ? 0.730 13.714 -23.042 1.00 91.31 312 SER A C 1
ATOM 2560 O O . SER A 1 312 ? 0.065 13.858 -22.016 1.00 91.31 312 SER A O 1
ATOM 2562 N N . SER A 1 313 ? 0.190 13.307 -24.190 1.00 93.44 313 SER A N 1
ATOM 2563 C CA . SER A 1 313 ? -1.226 12.976 -24.364 1.00 93.44 313 SER A CA 1
ATOM 2564 C C . SER A 1 313 ? -1.540 11.484 -24.223 1.00 93.44 313 SER A C 1
ATOM 2566 O O . SER A 1 313 ? -2.716 11.124 -24.193 1.00 93.44 313 SER A O 1
ATOM 2568 N N . SER A 1 314 ? -0.536 10.602 -24.134 1.00 94.94 314 SER A N 1
ATOM 2569 C CA . SER A 1 314 ? -0.746 9.146 -24.044 1.00 94.94 314 SER A CA 1
ATOM 2570 C C . SER A 1 314 ? -0.777 8.616 -22.612 1.00 94.94 314 SER A C 1
ATOM 2572 O O . SER A 1 314 ? -1.434 7.607 -22.356 1.00 94.94 314 SER A O 1
ATOM 2574 N N . VAL A 1 315 ? -0.081 9.287 -21.689 1.00 96.44 315 VAL A N 1
ATOM 2575 C CA . VAL A 1 315 ? 0.103 8.814 -20.311 1.00 96.44 315 VAL A CA 1
ATOM 2576 C C . VAL A 1 315 ? -1.217 8.910 -19.545 1.00 96.44 315 VAL A C 1
ATOM 2578 O O . VAL A 1 315 ? -1.810 9.981 -19.419 1.00 96.44 315 VAL A O 1
ATOM 2581 N N . LYS A 1 316 ? -1.668 7.766 -19.032 1.00 96.88 316 LYS A N 1
ATOM 2582 C CA . LYS A 1 316 ? -2.873 7.580 -18.214 1.00 96.88 316 LYS A CA 1
ATOM 2583 C C . LYS A 1 316 ? -2.540 7.423 -16.733 1.00 96.88 316 LYS A C 1
ATOM 2585 O O . LYS A 1 316 ? -3.318 7.875 -15.892 1.00 96.88 316 LYS A O 1
ATOM 2590 N N . GLN A 1 317 ? -1.394 6.821 -16.423 1.00 97.50 317 GLN A N 1
ATOM 2591 C CA . GLN A 1 317 ? -0.876 6.655 -15.069 1.00 97.50 317 GLN A CA 1
ATOM 2592 C C . GLN A 1 317 ? 0.587 7.093 -15.013 1.00 97.50 317 GLN A C 1
ATOM 2594 O O . GLN A 1 317 ? 1.393 6.680 -15.845 1.00 97.50 317 GLN A O 1
ATOM 2599 N N . LEU A 1 318 ? 0.913 7.939 -14.037 1.00 97.44 318 LEU A N 1
ATOM 2600 C CA . LEU A 1 318 ? 2.260 8.450 -13.820 1.00 97.44 318 LEU A CA 1
ATOM 2601 C C . LEU A 1 318 ? 2.641 8.292 -12.350 1.00 97.44 318 LEU A C 1
ATOM 2603 O O . LEU A 1 318 ? 1.988 8.863 -11.477 1.00 97.44 318 LEU A O 1
ATOM 2607 N N . THR A 1 319 ? 3.717 7.555 -12.101 1.00 96.81 319 THR A N 1
ATOM 2608 C CA . THR A 1 319 ? 4.345 7.412 -10.787 1.00 96.81 319 THR A CA 1
ATOM 2609 C C . THR A 1 319 ? 5.775 7.916 -10.877 1.00 96.81 319 THR A C 1
ATOM 2611 O O . THR A 1 319 ? 6.549 7.426 -11.696 1.00 96.81 319 THR A O 1
ATOM 2614 N N . VAL A 1 320 ? 6.132 8.895 -10.052 1.00 94.12 320 VAL A N 1
ATOM 2615 C CA . VAL A 1 320 ? 7.478 9.478 -10.030 1.00 94.12 320 VAL A CA 1
ATOM 2616 C C . VAL A 1 320 ? 7.973 9.538 -8.594 1.00 94.12 320 VAL A C 1
ATOM 2618 O O . VAL A 1 320 ? 7.250 10.014 -7.718 1.00 94.12 320 VAL A O 1
ATOM 2621 N N . THR A 1 321 ? 9.208 9.091 -8.372 1.00 91.31 321 THR A N 1
ATOM 2622 C CA . THR A 1 321 ? 9.845 9.076 -7.054 1.00 91.31 321 THR A CA 1
ATOM 2623 C C . THR A 1 321 ? 11.139 9.899 -7.064 1.00 91.31 321 THR A C 1
ATOM 2625 O O . THR A 1 321 ? 11.910 9.802 -8.018 1.00 91.31 321 THR A O 1
ATOM 2628 N N . TYR A 1 322 ? 11.385 10.693 -6.014 1.00 86.06 322 TYR A N 1
ATOM 2629 C CA . TYR A 1 322 ? 12.624 11.462 -5.776 1.00 86.06 322 TYR A CA 1
ATOM 2630 C C . TYR A 1 322 ? 12.994 12.497 -6.860 1.00 86.06 322 TYR A C 1
ATOM 2632 O O . TYR A 1 322 ? 14.163 12.825 -7.049 1.00 86.06 322 TYR A O 1
ATOM 2640 N N . CYS A 1 323 ? 12.001 13.057 -7.558 1.00 87.69 323 CYS A N 1
ATOM 2641 C CA . CYS A 1 323 ? 12.223 14.053 -8.618 1.00 87.69 323 CYS A CA 1
ATOM 2642 C C . CYS A 1 323 ? 11.891 15.492 -8.194 1.00 87.69 323 CYS A C 1
ATOM 2644 O O . CYS A 1 323 ? 10.973 15.726 -7.403 1.00 87.69 323 CYS A O 1
ATOM 2646 N N . TYR A 1 324 ? 12.594 16.457 -8.793 1.00 89.69 324 TYR A N 1
ATOM 2647 C CA . TYR A 1 324 ? 12.267 17.882 -8.737 1.00 89.69 324 TYR A CA 1
ATOM 2648 C C . TYR A 1 324 ? 11.283 18.248 -9.857 1.00 89.69 324 TYR A C 1
ATOM 2650 O O . TYR A 1 324 ? 11.561 18.054 -11.046 1.00 89.69 324 TYR A O 1
ATOM 2658 N N . MET A 1 325 ? 10.121 18.780 -9.476 1.00 90.44 325 MET A N 1
ATOM 2659 C CA . MET A 1 325 ? 9.017 19.079 -10.388 1.00 90.44 325 MET A CA 1
ATOM 2660 C C . MET A 1 325 ? 8.937 20.587 -10.656 1.00 90.44 325 MET A C 1
ATOM 2662 O O . MET A 1 325 ? 8.362 21.347 -9.872 1.00 90.44 325 MET A O 1
ATOM 2666 N N . ALA A 1 326 ? 9.474 21.023 -11.797 1.00 90.31 326 ALA A N 1
ATOM 2667 C CA . ALA A 1 326 ? 9.440 22.423 -12.233 1.00 90.31 326 ALA A CA 1
ATOM 2668 C C . ALA A 1 326 ? 8.880 22.585 -13.658 1.00 90.31 326 ALA A C 1
ATOM 2670 O O . ALA A 1 326 ? 9.605 22.955 -14.584 1.00 90.31 326 ALA A O 1
ATOM 2671 N N . PRO A 1 327 ? 7.583 22.303 -13.878 1.00 91.25 327 PRO A N 1
ATOM 2672 C CA . PRO A 1 327 ? 6.967 22.509 -15.178 1.00 91.25 327 PRO A CA 1
ATOM 2673 C C . PRO A 1 327 ? 6.833 23.996 -15.527 1.00 91.25 327 PRO A C 1
ATOM 2675 O O . PRO A 1 327 ? 6.396 24.827 -14.726 1.00 91.25 327 PRO A O 1
ATOM 2678 N N . SER A 1 328 ? 7.123 24.318 -16.787 1.00 90.38 328 SER A N 1
ATOM 2679 C CA . SER A 1 328 ? 6.755 25.590 -17.411 1.00 90.38 328 SER A CA 1
ATOM 2680 C C . SER A 1 328 ? 5.293 25.561 -17.869 1.00 90.38 328 SER A C 1
ATOM 2682 O O . SER A 1 328 ? 4.549 26.510 -17.632 1.00 90.38 328 SER A O 1
ATOM 2684 N N . TYR A 1 329 ? 4.871 24.439 -18.456 1.00 91.31 329 TYR A N 1
ATOM 2685 C CA . TYR A 1 329 ? 3.521 24.161 -18.940 1.00 91.31 329 TYR A CA 1
ATOM 2686 C C . TYR A 1 329 ? 3.213 22.659 -18.813 1.00 91.31 329 TYR A C 1
ATOM 2688 O O . TYR A 1 329 ? 4.121 21.837 -18.942 1.00 91.31 329 TYR A O 1
ATOM 2696 N N . VAL A 1 330 ? 1.945 22.303 -18.567 1.00 94.06 330 VAL A N 1
ATOM 2697 C CA . VAL A 1 330 ? 1.483 20.910 -18.429 1.00 94.06 330 VAL A CA 1
ATOM 2698 C C . VAL A 1 330 ? 0.252 20.673 -19.305 1.00 94.06 330 VAL A C 1
ATOM 2700 O O . VAL A 1 330 ? -0.679 21.476 -19.312 1.00 94.06 330 VAL A O 1
ATOM 2703 N N . SER A 1 331 ? 0.247 19.560 -20.036 1.00 94.88 331 SER A N 1
ATOM 2704 C CA . SER A 1 331 ? -0.833 19.098 -20.909 1.00 94.88 331 SER A CA 1
ATOM 2705 C C . SER A 1 331 ? -0.961 17.573 -20.839 1.00 94.88 331 SER A C 1
ATOM 2707 O O . SER A 1 331 ? -0.635 16.841 -21.771 1.00 94.88 331 SER A O 1
ATOM 2709 N N . TRP A 1 332 ? -1.450 17.091 -19.701 1.00 94.94 332 TRP A N 1
ATOM 2710 C CA . TRP A 1 332 ? -1.712 15.682 -19.419 1.00 94.94 332 TRP A CA 1
ATOM 2711 C C . TRP A 1 332 ? -3.177 15.339 -19.701 1.00 94.94 332 TRP A C 1
ATOM 2713 O O . TRP A 1 332 ? -3.984 15.084 -18.809 1.00 94.94 332 TRP A O 1
ATOM 2723 N N . THR A 1 333 ? -3.532 15.340 -20.986 1.00 94.38 333 THR A N 1
ATOM 2724 C CA . THR A 1 333 ? -4.928 15.214 -21.450 1.00 94.38 333 THR A CA 1
ATOM 2725 C C . THR A 1 333 ? -5.571 13.850 -21.185 1.00 94.38 333 THR A C 1
ATOM 2727 O O . THR A 1 333 ? -6.796 13.775 -21.099 1.00 94.38 333 THR A O 1
ATOM 2730 N N . SER A 1 334 ? -4.766 12.797 -21.006 1.00 95.88 334 SER A N 1
ATOM 2731 C CA . SER A 1 334 ? -5.235 11.426 -20.742 1.00 95.88 334 SER A CA 1
ATOM 2732 C C . SER A 1 334 ? -4.972 10.935 -19.312 1.00 95.88 334 SER A C 1
ATOM 2734 O O . SER A 1 334 ? -5.366 9.813 -18.983 1.00 95.88 334 SER A O 1
ATOM 2736 N N . LEU A 1 335 ? -4.324 11.740 -18.461 1.00 97.38 335 LEU A N 1
ATOM 2737 C CA . LEU A 1 335 ? -3.855 11.299 -17.148 1.00 97.38 335 LEU A CA 1
ATOM 2738 C C . LEU A 1 335 ? -5.005 11.193 -16.145 1.00 97.38 335 LEU A C 1
ATOM 2740 O O . LEU A 1 335 ? -5.700 12.169 -15.864 1.00 97.38 335 LEU A O 1
ATOM 2744 N N . LYS A 1 336 ? -5.159 10.000 -15.571 1.00 97.44 336 LYS A N 1
ATOM 2745 C CA . LYS A 1 336 ? -6.175 9.668 -14.567 1.00 97.44 336 LYS A CA 1
ATOM 2746 C C . LYS A 1 336 ? -5.593 9.473 -13.175 1.00 97.44 336 LYS A C 1
ATOM 2748 O O . LYS A 1 336 ? -6.258 9.800 -12.194 1.00 97.44 336 LYS A O 1
ATOM 2753 N N . ASN A 1 337 ? -4.371 8.953 -13.086 1.00 97.88 337 ASN A N 1
ATOM 2754 C CA . ASN A 1 337 ? -3.729 8.601 -11.826 1.00 97.88 337 ASN A CA 1
ATOM 2755 C C . ASN A 1 337 ? -2.337 9.229 -11.763 1.00 97.88 337 ASN A C 1
ATOM 2757 O O . ASN A 1 337 ? -1.477 8.900 -12.580 1.00 97.88 337 ASN A O 1
ATOM 2761 N N . LEU A 1 338 ? -2.123 10.101 -10.780 1.00 97.75 338 LEU A N 1
ATOM 2762 C CA . LEU A 1 338 ? -0.830 10.720 -10.512 1.00 97.75 338 LEU A CA 1
ATOM 2763 C C . LEU A 1 338 ? -0.347 10.329 -9.117 1.00 97.75 338 LEU A C 1
ATOM 2765 O O . LEU A 1 338 ? -1.043 10.580 -8.135 1.00 97.75 338 LEU A O 1
ATOM 2769 N N . SER A 1 339 ? 0.853 9.765 -9.041 1.00 97.62 339 SER A N 1
ATOM 2770 C CA . SER A 1 339 ? 1.523 9.410 -7.794 1.00 97.62 339 SER A CA 1
ATOM 2771 C C . SER A 1 339 ? 2.893 10.078 -7.739 1.00 97.62 339 SER A C 1
ATOM 2773 O O . SER A 1 339 ? 3.762 9.795 -8.562 1.00 97.62 339 SER A O 1
ATOM 2775 N N . LEU A 1 340 ? 3.091 10.960 -6.763 1.00 94.81 340 LEU A N 1
ATOM 2776 C CA . LEU A 1 340 ? 4.363 11.630 -6.506 1.00 94.81 340 LEU A CA 1
ATOM 2777 C C . LEU A 1 340 ? 4.901 11.156 -5.157 1.00 94.81 340 LEU A C 1
ATOM 2779 O O . LEU A 1 340 ? 4.217 11.279 -4.140 1.00 94.81 340 LEU A O 1
ATOM 2783 N N . LEU A 1 341 ? 6.106 10.592 -5.151 1.00 92.19 341 LEU A N 1
ATOM 2784 C CA . LEU A 1 341 ? 6.714 9.978 -3.975 1.00 92.19 341 LEU A CA 1
ATOM 2785 C C . LEU A 1 341 ? 8.063 10.635 -3.680 1.00 92.19 341 LEU A C 1
ATOM 2787 O O . LEU A 1 341 ? 8.976 10.618 -4.493 1.00 92.19 341 LEU A O 1
ATOM 2791 N N . SER A 1 342 ? 8.220 11.237 -2.511 1.00 88.56 342 SER A N 1
ATOM 2792 C CA . SER A 1 342 ? 9.433 11.949 -2.103 1.00 88.56 342 SER A CA 1
ATOM 2793 C C . SER A 1 342 ? 9.887 13.004 -3.130 1.00 88.56 342 SER A C 1
ATOM 2795 O O . SER A 1 342 ? 11.080 13.230 -3.313 1.00 88.56 342 SER A O 1
ATOM 2797 N N . CYS A 1 343 ? 8.943 13.616 -3.855 1.00 89.31 343 CYS A N 1
ATOM 2798 C CA . CYS A 1 343 ? 9.212 14.641 -4.868 1.00 89.31 343 CYS A CA 1
ATOM 2799 C C . CYS A 1 343 ? 9.261 16.044 -4.258 1.00 89.31 343 CYS A C 1
ATOM 2801 O O . CYS A 1 343 ? 8.486 16.356 -3.356 1.00 89.31 343 CYS A O 1
ATOM 2803 N N . THR A 1 344 ? 10.097 16.917 -4.814 1.00 89.38 344 THR A N 1
ATOM 2804 C CA . THR A 1 344 ? 10.142 18.341 -4.450 1.00 89.38 344 THR A CA 1
ATOM 2805 C C . THR A 1 344 ? 9.332 19.150 -5.454 1.00 89.38 344 THR A C 1
ATOM 2807 O O . THR A 1 344 ? 9.615 19.105 -6.653 1.00 89.38 344 THR A O 1
ATOM 2810 N N . LEU A 1 345 ? 8.316 19.876 -4.982 1.00 91.44 345 LEU A N 1
ATOM 2811 C CA . LEU A 1 345 ? 7.454 20.699 -5.828 1.00 91.44 345 LEU A CA 1
ATOM 2812 C C . LEU A 1 345 ? 6.873 21.890 -5.061 1.00 91.44 345 LEU A C 1
ATOM 2814 O O . LEU A 1 345 ? 6.382 21.743 -3.948 1.00 91.44 345 LEU A O 1
ATOM 2818 N N . SER A 1 346 ? 6.875 23.064 -5.688 1.00 92.38 346 SER A N 1
ATOM 2819 C CA . SER A 1 346 ? 6.248 24.262 -5.128 1.00 92.38 346 SER A CA 1
ATOM 2820 C C . SER A 1 346 ? 4.731 24.280 -5.359 1.00 92.38 346 SER A C 1
ATOM 2822 O O . SER A 1 346 ? 4.208 23.587 -6.240 1.00 92.38 346 SER A O 1
ATOM 2824 N N . ASP A 1 347 ? 4.027 25.147 -4.627 1.00 92.12 347 ASP A N 1
ATOM 2825 C CA . ASP A 1 347 ? 2.594 25.414 -4.830 1.00 92.12 347 ASP A CA 1
ATOM 2826 C C . ASP A 1 347 ? 2.286 25.820 -6.288 1.00 92.12 347 ASP A C 1
ATOM 2828 O O . ASP A 1 347 ? 1.289 25.389 -6.870 1.00 92.12 347 ASP A O 1
ATOM 2832 N N . GLU A 1 348 ? 3.170 26.604 -6.919 1.00 93.94 348 GLU A N 1
ATOM 2833 C CA . GLU A 1 348 ? 3.024 27.030 -8.316 1.00 93.94 348 GLU A CA 1
ATOM 2834 C C . GLU A 1 348 ? 3.146 25.847 -9.288 1.00 93.94 348 GLU A C 1
ATOM 2836 O O . GLU A 1 348 ? 2.316 25.692 -10.190 1.00 93.94 348 GLU A O 1
ATOM 2841 N N . SER A 1 349 ? 4.153 24.988 -9.093 1.00 94.06 349 SER A N 1
ATOM 2842 C CA . SER A 1 349 ? 4.330 23.770 -9.890 1.00 94.06 349 SER A CA 1
ATOM 2843 C C . SER A 1 349 ? 3.114 22.854 -9.775 1.00 94.06 349 SER A C 1
ATOM 2845 O O . SER A 1 349 ? 2.634 22.336 -10.785 1.00 94.06 349 SER A O 1
ATOM 2847 N N . MET A 1 350 ? 2.576 22.690 -8.563 1.00 94.56 350 MET A N 1
ATOM 2848 C CA . MET A 1 350 ? 1.398 21.860 -8.335 1.00 94.56 350 MET A CA 1
ATOM 2849 C C . MET A 1 350 ? 0.144 22.445 -8.997 1.00 94.56 350 MET A C 1
ATOM 2851 O O . MET A 1 350 ? -0.601 21.719 -9.655 1.00 94.56 350 MET A O 1
ATOM 2855 N N . ALA A 1 351 ? -0.066 23.762 -8.912 1.00 94.19 351 ALA A N 1
ATOM 2856 C CA . ALA A 1 351 ? -1.177 24.432 -9.587 1.00 94.19 351 ALA A CA 1
ATOM 2857 C C . ALA A 1 351 ? -1.108 24.269 -11.117 1.00 94.19 351 ALA A C 1
ATOM 2859 O O . ALA A 1 351 ? -2.127 23.985 -11.757 1.00 94.19 351 ALA A O 1
ATOM 2860 N N . LYS A 1 352 ? 0.093 24.386 -11.705 1.00 94.81 352 LYS A N 1
ATOM 2861 C CA . LYS A 1 352 ? 0.330 24.124 -13.134 1.00 94.81 352 LYS A CA 1
ATOM 2862 C C . LYS A 1 352 ? -0.009 22.681 -13.498 1.00 94.81 352 LYS A C 1
ATOM 2864 O O . LYS A 1 352 ? -0.757 22.471 -14.452 1.00 94.81 352 LYS A O 1
ATOM 2869 N N . ILE A 1 353 ? 0.471 21.711 -12.714 1.00 95.12 353 ILE A N 1
ATOM 2870 C CA . ILE A 1 353 ? 0.161 20.286 -12.895 1.00 95.12 353 ILE A CA 1
ATOM 2871 C C . ILE A 1 353 ? -1.350 20.064 -12.901 1.00 95.12 353 ILE A C 1
ATOM 2873 O O . ILE A 1 353 ? -1.883 19.573 -13.891 1.00 95.12 353 ILE A O 1
ATOM 2877 N N . LEU A 1 354 ? -2.055 20.490 -11.853 1.00 94.56 354 LEU A N 1
ATOM 2878 C CA . LEU A 1 354 ? -3.500 20.287 -11.728 1.00 94.56 354 LEU A CA 1
ATOM 2879 C C . LEU A 1 354 ? -4.282 20.932 -12.879 1.00 94.56 354 LEU A C 1
ATOM 2881 O O . LEU A 1 354 ? -5.196 20.316 -13.423 1.00 94.56 354 LEU A O 1
ATOM 2885 N N . SER A 1 355 ? -3.890 22.135 -13.309 1.00 93.50 355 SER A N 1
ATOM 2886 C CA . SER A 1 355 ? -4.527 22.815 -14.445 1.00 93.50 355 SER A CA 1
ATOM 2887 C C . SER A 1 355 ? -4.342 22.084 -15.782 1.00 93.50 355 SER A C 1
ATOM 2889 O O . SER A 1 355 ? -5.186 22.199 -16.669 1.00 93.50 355 SER A O 1
ATOM 2891 N N . GLY A 1 356 ? -3.266 21.303 -15.911 1.00 93.12 356 GLY A N 1
ATOM 2892 C CA . GLY A 1 356 ? -2.946 20.512 -17.095 1.00 93.12 356 GLY A CA 1
ATOM 2893 C C . GLY A 1 356 ? -3.573 19.115 -17.120 1.00 93.12 356 GLY A C 1
ATOM 2894 O O . GLY A 1 356 ? -3.387 18.415 -18.113 1.00 93.12 356 GLY A O 1
ATOM 2895 N N . CYS A 1 357 ? -4.302 18.700 -16.073 1.00 94.19 357 CYS A N 1
ATOM 2896 C CA . CYS A 1 357 ? -4.875 17.351 -15.930 1.00 94.19 357 CYS A CA 1
ATOM 2897 C C . CYS A 1 357 ? -6.417 17.364 -15.904 1.00 94.19 357 CYS A C 1
ATOM 2899 O O . CYS A 1 357 ? -7.024 17.162 -14.848 1.00 94.19 357 CYS A O 1
ATOM 2901 N N . PRO A 1 358 ? -7.102 17.566 -17.042 1.00 92.31 358 PRO A N 1
ATOM 2902 C CA . PRO A 1 358 ? -8.553 17.775 -17.061 1.00 92.31 358 PRO A CA 1
ATOM 2903 C C . PRO A 1 358 ? -9.377 16.557 -16.614 1.00 92.31 358 PRO A C 1
ATOM 2905 O O . PRO A 1 358 ? -10.542 16.707 -16.237 1.00 92.31 358 PRO A O 1
ATOM 2908 N N . ILE A 1 359 ? -8.805 15.349 -16.676 1.00 95.44 359 ILE A N 1
ATOM 2909 C CA . ILE A 1 359 ? -9.497 14.092 -16.356 1.00 95.44 359 ILE A CA 1
ATOM 2910 C C . ILE A 1 359 ? -8.892 13.326 -15.178 1.00 95.44 359 ILE A C 1
ATOM 2912 O O . ILE A 1 359 ? -9.171 12.139 -15.035 1.00 95.44 359 ILE A O 1
ATOM 2916 N N . LEU A 1 360 ? -8.103 13.992 -14.329 1.00 97.00 360 LEU A N 1
ATOM 2917 C CA . LEU A 1 360 ? -7.490 13.365 -13.159 1.00 97.00 360 LEU A CA 1
ATOM 2918 C C . LEU A 1 360 ? -8.565 12.820 -12.207 1.00 97.00 360 LEU A C 1
ATOM 2920 O O . LEU A 1 360 ? -9.451 13.560 -11.785 1.00 97.00 360 LEU A O 1
ATOM 2924 N N . GLU A 1 361 ? -8.478 11.535 -11.865 1.00 97.44 361 GLU A N 1
ATOM 2925 C CA . GLU A 1 361 ? -9.420 10.821 -10.991 1.00 97.44 361 GLU A CA 1
ATOM 2926 C C . GLU A 1 361 ? -8.798 10.528 -9.612 1.00 97.44 361 GLU A C 1
ATOM 2928 O O . GLU A 1 361 ? -9.504 10.552 -8.598 1.00 97.44 361 GLU A O 1
ATOM 2933 N N . SER A 1 362 ? -7.477 10.311 -9.553 1.00 97.88 362 SER A N 1
ATOM 2934 C CA . SER A 1 362 ? -6.735 9.978 -8.331 1.00 97.88 362 SER A CA 1
ATOM 2935 C C . SER A 1 362 ? -5.399 10.713 -8.234 1.00 97.88 362 SER A C 1
ATOM 2937 O O . SER A 1 362 ? -4.620 10.716 -9.189 1.00 97.88 362 SER A O 1
ATOM 2939 N N . LEU A 1 363 ? -5.106 11.248 -7.047 1.00 97.62 363 LEU A N 1
ATOM 2940 C CA . LEU A 1 363 ? -3.842 11.900 -6.708 1.00 97.62 363 LEU A CA 1
ATOM 2941 C C . LEU A 1 363 ? -3.263 11.296 -5.424 1.00 97.62 363 LEU A C 1
ATOM 2943 O O . LEU A 1 363 ? -3.938 11.276 -4.396 1.00 97.62 363 LEU A O 1
ATOM 2947 N N . THR A 1 364 ? -2.007 10.865 -5.483 1.00 96.25 364 THR A N 1
ATOM 2948 C CA . THR A 1 364 ? -1.249 10.354 -4.339 1.00 96.25 364 THR A CA 1
ATOM 2949 C C . THR A 1 364 ? 0.009 11.189 -4.145 1.00 96.25 364 THR A C 1
ATOM 2951 O O . THR A 1 364 ? 0.811 11.329 -5.067 1.00 96.25 364 THR A O 1
ATOM 2954 N N . LEU A 1 365 ? 0.192 11.719 -2.940 1.00 93.06 365 LEU A N 1
ATOM 2955 C CA . LEU A 1 365 ? 1.369 12.464 -2.510 1.00 93.06 365 LEU A CA 1
ATOM 2956 C C . LEU A 1 365 ? 1.981 11.744 -1.309 1.00 93.06 365 LEU A C 1
ATOM 2958 O O . LEU A 1 365 ? 1.341 11.621 -0.267 1.00 93.06 365 LEU A O 1
ATOM 2962 N N . TYR A 1 366 ? 3.213 11.273 -1.446 1.00 90.44 366 TYR A N 1
ATOM 2963 C CA . TYR A 1 366 ? 3.944 10.588 -0.384 1.00 90.44 366 TYR A CA 1
ATOM 2964 C C . TYR A 1 366 ? 5.225 11.366 -0.092 1.00 90.44 366 TYR A C 1
ATOM 2966 O O . TYR A 1 366 ? 6.013 11.548 -1.006 1.00 90.44 366 TYR A O 1
ATOM 2974 N N . ASN A 1 367 ? 5.457 11.845 1.134 1.00 86.25 367 ASN A N 1
ATOM 2975 C CA . ASN A 1 367 ? 6.680 12.577 1.529 1.00 86.25 367 ASN A CA 1
ATOM 2976 C C . ASN A 1 367 ? 7.116 13.727 0.583 1.00 86.25 367 ASN A C 1
ATOM 2978 O O . ASN A 1 367 ? 8.309 13.965 0.409 1.00 86.25 367 ASN A O 1
ATOM 2982 N N . CYS A 1 368 ? 6.182 14.440 -0.054 1.00 86.69 368 CYS A N 1
ATOM 2983 C CA . CYS A 1 368 ? 6.521 15.542 -0.961 1.00 86.69 368 CYS A CA 1
ATOM 2984 C C . CYS A 1 368 ? 6.987 16.812 -0.223 1.00 86.69 368 CYS A C 1
ATOM 2986 O O . CYS A 1 368 ? 6.396 17.182 0.791 1.00 86.69 368 CYS A O 1
ATOM 2988 N N . TYR A 1 369 ? 7.996 17.500 -0.771 1.00 83.81 369 TYR A N 1
ATOM 2989 C CA . TYR A 1 369 ? 8.629 18.696 -0.195 1.00 83.81 369 TYR A CA 1
ATOM 2990 C C . TYR A 1 369 ? 8.097 19.997 -0.808 1.00 83.81 369 TYR A C 1
ATOM 2992 O O . TYR A 1 369 ? 7.678 20.005 -1.962 1.00 83.81 369 TYR A O 1
ATOM 3000 N N . GLU A 1 370 ? 8.202 21.098 -0.056 1.00 86.62 370 GLU A N 1
ATOM 3001 C CA . GLU A 1 370 ? 7.893 22.490 -0.456 1.00 86.62 370 GLU A CA 1
ATOM 3002 C C . GLU A 1 370 ? 6.421 22.820 -0.756 1.00 86.62 370 GLU A C 1
ATOM 3004 O O . GLU A 1 370 ? 6.062 23.999 -0.750 1.00 86.62 370 GLU A O 1
ATOM 3009 N N . LEU A 1 371 ? 5.562 21.814 -0.927 1.00 87.38 371 LEU A N 1
ATOM 3010 C CA . LEU A 1 371 ? 4.123 21.993 -1.093 1.00 87.38 371 LEU A CA 1
ATOM 3011 C C . LEU A 1 371 ? 3.474 22.407 0.235 1.00 87.38 371 LEU A C 1
ATOM 3013 O O . LEU A 1 371 ? 3.455 21.633 1.193 1.00 87.38 371 LEU A O 1
ATOM 3017 N N . ARG A 1 372 ? 2.904 23.612 0.281 1.00 87.50 372 ARG A N 1
ATOM 3018 C CA . ARG A 1 372 ? 2.222 24.181 1.453 1.00 87.50 372 ARG A CA 1
ATOM 3019 C C . ARG A 1 372 ? 0.712 24.211 1.271 1.00 87.50 372 ARG A C 1
ATOM 3021 O O . ARG A 1 372 ? -0.007 23.879 2.208 1.00 87.50 372 ARG A O 1
ATOM 3028 N N . ILE A 1 373 ? 0.222 24.588 0.094 1.00 90.00 373 ILE A N 1
ATOM 3029 C CA . ILE A 1 373 ? -1.217 24.705 -0.168 1.00 90.00 373 ILE A CA 1
ATOM 3030 C C . ILE A 1 373 ? -1.586 23.801 -1.338 1.00 90.00 373 ILE A C 1
ATOM 3032 O O . ILE A 1 373 ? -1.107 23.978 -2.456 1.00 90.00 373 ILE A O 1
ATOM 3036 N N . LEU A 1 374 ? -2.486 22.851 -1.086 1.00 92.50 374 LEU A N 1
ATOM 3037 C CA . LEU A 1 374 ? -3.046 21.987 -2.118 1.00 92.50 374 LEU A CA 1
ATOM 3038 C C . LEU A 1 374 ? -4.486 22.405 -2.427 1.00 92.50 374 LEU A C 1
ATOM 3040 O O . LEU A 1 374 ? -5.420 21.977 -1.751 1.00 92.50 374 LEU A O 1
ATOM 3044 N N . ASP A 1 375 ? -4.665 23.230 -3.460 1.00 93.94 375 ASP A N 1
ATOM 3045 C CA . ASP A 1 375 ? -5.987 23.644 -3.941 1.00 93.94 375 ASP A CA 1
ATOM 3046 C C . ASP A 1 375 ? -6.474 22.761 -5.100 1.00 93.94 375 ASP A C 1
ATOM 3048 O O . ASP A 1 375 ? -5.964 22.818 -6.221 1.00 93.94 375 ASP A O 1
ATOM 3052 N N . LEU A 1 376 ? -7.492 21.942 -4.828 1.00 94.00 376 LEU A N 1
ATOM 3053 C CA . LEU A 1 376 ? -8.116 21.027 -5.785 1.00 94.00 376 LEU A CA 1
ATOM 3054 C C . LEU A 1 376 ? -9.438 21.573 -6.343 1.00 94.00 376 LEU A C 1
ATOM 3056 O O . LEU A 1 376 ? -10.142 20.852 -7.051 1.00 94.00 376 LEU A O 1
ATOM 3060 N N . GLY A 1 377 ? -9.776 22.842 -6.092 1.00 91.62 377 GLY A N 1
ATOM 3061 C CA . GLY A 1 377 ? -11.031 23.463 -6.525 1.00 91.62 377 GLY A CA 1
ATOM 3062 C C . GLY A 1 377 ? -11.238 23.486 -8.041 1.00 91.62 377 GLY A C 1
ATOM 3063 O O . GLY A 1 377 ? -12.370 23.477 -8.519 1.00 91.62 377 GLY A O 1
ATOM 3064 N N . LYS A 1 378 ? -10.154 23.443 -8.822 1.00 89.75 378 LYS A N 1
ATOM 3065 C CA . LYS A 1 378 ? -10.208 23.356 -10.294 1.00 89.75 378 LYS A CA 1
ATOM 3066 C C . LYS A 1 378 ? -10.255 21.915 -10.820 1.00 89.75 378 LYS A C 1
ATOM 3068 O O . LYS A 1 378 ? -10.532 21.701 -11.998 1.00 89.75 378 LYS A O 1
ATOM 3073 N N . SER A 1 379 ? -10.030 20.923 -9.961 1.00 92.94 379 SER A N 1
ATOM 3074 C CA . SER A 1 379 ? -9.916 19.506 -10.326 1.00 92.94 379 SER A CA 1
ATOM 3075 C C . SER A 1 379 ? -11.263 18.787 -10.200 1.00 92.94 379 SER A C 1
ATOM 3077 O O . SER A 1 379 ? -11.462 17.933 -9.340 1.00 92.94 379 SER A O 1
ATOM 3079 N N . LEU A 1 380 ? -12.210 19.119 -11.083 1.00 92.69 380 LEU A N 1
ATOM 3080 C CA . LEU A 1 380 ? -13.621 18.693 -10.990 1.00 92.69 380 LEU A CA 1
ATOM 3081 C C . LEU A 1 380 ? -13.847 17.168 -11.044 1.00 92.69 380 LEU A C 1
ATOM 3083 O O . LEU A 1 380 ? -14.890 16.667 -10.609 1.00 92.69 380 LEU A O 1
ATOM 3087 N N . ARG A 1 381 ? -12.904 16.415 -11.620 1.00 94.94 381 ARG A N 1
ATOM 3088 C CA . ARG A 1 381 ? -12.981 14.951 -11.782 1.00 94.94 381 ARG A CA 1
ATOM 3089 C C . ARG A 1 381 ? -12.211 14.168 -10.724 1.00 94.94 381 ARG A C 1
ATOM 3091 O O . ARG A 1 381 ? -12.400 12.958 -10.649 1.00 94.94 381 ARG A O 1
ATOM 3098 N N . LEU A 1 382 ? -11.429 14.839 -9.881 1.00 96.31 382 LEU A N 1
ATOM 3099 C CA . LEU A 1 382 ? -10.651 14.175 -8.845 1.00 96.31 382 LEU A CA 1
ATOM 3100 C C . LEU A 1 382 ? -11.602 13.609 -7.786 1.00 96.31 382 LEU A C 1
ATOM 3102 O O . LEU A 1 382 ? -12.470 14.317 -7.274 1.00 96.31 382 LEU A O 1
ATOM 3106 N N . ARG A 1 383 ? -11.485 12.312 -7.498 1.00 96.38 383 ARG A N 1
ATOM 3107 C CA . ARG A 1 383 ? -12.347 11.594 -6.542 1.00 96.38 383 ARG A CA 1
ATOM 3108 C C . ARG A 1 383 ? -11.572 11.062 -5.353 1.00 96.38 383 ARG A C 1
ATOM 3110 O O . ARG A 1 383 ? -12.136 11.014 -4.262 1.00 96.38 383 ARG A O 1
ATOM 3117 N N . THR A 1 384 ? -10.310 10.704 -5.559 1.00 97.12 384 THR A N 1
ATOM 3118 C CA . THR A 1 384 ? -9.468 10.094 -4.530 1.00 97.12 384 THR A CA 1
ATOM 3119 C C . THR A 1 384 ? -8.224 10.936 -4.304 1.00 97.12 384 THR A C 1
ATOM 3121 O O . THR A 1 384 ? -7.497 11.238 -5.253 1.00 97.12 384 THR A O 1
ATOM 3124 N N . LEU A 1 385 ? -7.982 11.295 -3.047 1.00 96.06 385 LEU A N 1
ATOM 3125 C CA . LEU A 1 385 ? -6.774 11.973 -2.602 1.00 96.06 385 LEU A CA 1
ATOM 3126 C C . LEU A 1 385 ? -6.103 11.143 -1.510 1.00 96.06 385 LEU A C 1
ATOM 3128 O O . LEU A 1 385 ? -6.724 10.850 -0.491 1.00 96.06 385 LEU A O 1
ATOM 3132 N N . ALA A 1 386 ? -4.833 10.811 -1.700 1.00 94.25 386 ALA A N 1
ATOM 3133 C CA . ALA A 1 386 ? -3.990 10.219 -0.673 1.00 94.25 386 ALA A CA 1
ATOM 3134 C C . ALA A 1 386 ? -2.800 11.141 -0.390 1.00 94.25 386 ALA A C 1
ATOM 3136 O O . ALA A 1 386 ? -2.069 11.511 -1.306 1.00 94.25 386 ALA A O 1
ATOM 3137 N N . VAL A 1 387 ? -2.609 11.514 0.872 1.00 90.44 387 VAL A N 1
ATOM 3138 C CA . VAL A 1 387 ? -1.480 12.314 1.352 1.00 90.44 387 VAL A CA 1
ATOM 3139 C C . VAL A 1 387 ? -0.865 11.587 2.541 1.00 90.44 387 VAL A C 1
ATOM 3141 O O . VAL A 1 387 ? -1.453 11.543 3.621 1.00 90.44 387 VAL A O 1
ATOM 3144 N N . GLU A 1 388 ? 0.316 11.013 2.343 1.00 86.50 388 GLU A N 1
ATOM 3145 C CA . GLU A 1 388 ? 1.024 10.221 3.350 1.00 86.50 388 GLU A CA 1
ATOM 3146 C C . GLU A 1 388 ? 2.405 10.808 3.663 1.00 86.50 388 GLU A C 1
ATOM 3148 O O . GLU A 1 388 ? 3.140 11.240 2.771 1.00 86.50 388 GLU A O 1
ATOM 3153 N N . ARG A 1 389 ? 2.754 10.847 4.952 1.00 77.25 389 ARG A N 1
ATOM 3154 C CA . ARG A 1 389 ? 3.977 11.469 5.464 1.00 77.25 389 ARG A CA 1
ATOM 3155 C C . ARG A 1 389 ? 4.625 10.622 6.559 1.00 77.25 389 ARG A C 1
ATOM 3157 O O . ARG A 1 389 ? 3.941 10.115 7.445 1.00 77.25 389 ARG A O 1
ATOM 3164 N N . ASN A 1 390 ? 5.953 10.526 6.519 1.00 71.69 390 ASN A N 1
ATOM 3165 C CA . ASN A 1 390 ? 6.797 9.899 7.540 1.00 71.69 390 ASN A CA 1
ATOM 3166 C C . ASN A 1 390 ? 7.468 10.954 8.435 1.00 71.69 390 ASN A C 1
ATOM 3168 O O . ASN A 1 390 ? 7.510 12.136 8.094 1.00 71.69 390 ASN A O 1
ATOM 3172 N N . ASN A 1 391 ? 7.983 10.549 9.600 1.00 59.88 391 ASN A N 1
ATOM 3173 C CA . ASN A 1 391 ? 8.613 11.460 10.566 1.00 59.88 391 ASN A CA 1
ATOM 3174 C C . ASN A 1 391 ? 9.734 12.308 9.930 1.00 59.88 391 ASN A C 1
ATOM 3176 O O . ASN A 1 391 ? 10.656 11.757 9.336 1.00 59.88 391 ASN A O 1
ATOM 3180 N N . GLY A 1 392 ? 9.671 13.633 10.119 1.00 59.31 392 GLY A N 1
ATOM 3181 C CA . GLY A 1 392 ? 10.737 14.575 9.745 1.00 59.31 392 GLY A CA 1
ATOM 3182 C C . GLY A 1 392 ? 10.485 15.450 8.508 1.00 59.31 392 GLY A C 1
ATOM 3183 O O . GLY A 1 392 ? 11.368 16.227 8.152 1.00 59.31 392 GLY A O 1
ATOM 3184 N N . PHE A 1 393 ? 9.313 15.372 7.864 1.00 61.31 393 PHE A N 1
ATOM 3185 C CA . PHE A 1 393 ? 9.033 16.086 6.606 1.00 61.31 393 PHE A CA 1
ATOM 3186 C C . PHE A 1 393 ? 7.919 17.144 6.738 1.00 61.31 393 PHE A C 1
ATOM 3188 O O . PHE A 1 393 ? 6.858 16.864 7.293 1.00 61.31 393 PHE A O 1
ATOM 3195 N N . GLN A 1 394 ? 8.140 18.356 6.203 1.00 62.97 394 GLN A N 1
ATOM 3196 C CA . GLN A 1 394 ? 7.109 19.403 6.083 1.00 62.97 394 GLN A CA 1
ATOM 3197 C C . GLN A 1 394 ? 6.225 19.125 4.856 1.00 62.97 394 GLN A C 1
ATOM 3199 O O . GLN A 1 394 ? 6.756 18.895 3.773 1.00 62.97 394 GLN A O 1
ATOM 3204 N N . GLY A 1 395 ? 4.897 19.153 5.019 1.00 65.56 395 GLY A N 1
ATOM 3205 C CA . GLY A 1 395 ? 3.920 18.927 3.941 1.00 65.56 395 GLY A CA 1
ATOM 3206 C C . GLY A 1 395 ? 2.850 20.024 3.860 1.00 65.56 395 GLY A C 1
ATOM 3207 O O . GLY A 1 395 ? 2.991 21.053 4.529 1.00 65.56 395 GLY A O 1
ATOM 3208 N N . PRO A 1 396 ? 1.769 19.816 3.077 1.00 74.56 396 PRO A N 1
ATOM 3209 C CA . PRO A 1 396 ? 0.765 20.847 2.871 1.00 74.56 396 PRO A CA 1
ATOM 3210 C C . PRO A 1 396 ? 0.044 21.177 4.177 1.00 74.56 396 PRO A C 1
ATOM 3212 O O . PRO A 1 396 ? -0.558 20.319 4.824 1.00 74.56 396 PRO A O 1
ATOM 3215 N N . THR A 1 397 ? 0.079 22.451 4.543 1.00 79.81 397 THR A N 1
ATOM 3216 C CA . THR A 1 397 ? -0.587 23.014 5.716 1.00 79.81 397 THR A CA 1
ATOM 3217 C C . THR A 1 397 ? -2.085 23.185 5.491 1.00 79.81 397 THR A C 1
ATOM 3219 O O . THR A 1 397 ? -2.844 23.256 6.459 1.00 79.81 397 THR A O 1
ATOM 3222 N N . GLN A 1 398 ? -2.526 23.213 4.231 1.00 87.62 398 GLN A N 1
ATOM 3223 C CA . GLN A 1 398 ? -3.927 23.331 3.854 1.00 87.62 398 GLN A CA 1
ATOM 3224 C C . GLN A 1 398 ? -4.251 22.485 2.619 1.00 87.62 398 GLN A C 1
ATOM 3226 O O . GLN A 1 398 ? -3.517 22.512 1.629 1.00 87.62 398 GLN A O 1
ATOM 3231 N N . ILE A 1 399 ? -5.386 21.785 2.663 1.00 91.50 399 ILE A N 1
ATOM 3232 C CA . ILE A 1 399 ? -5.973 21.072 1.523 1.00 91.50 399 ILE A CA 1
ATOM 3233 C C . ILE A 1 399 ? -7.371 21.635 1.265 1.00 91.50 399 ILE A C 1
ATOM 3235 O O . ILE A 1 399 ? -8.220 21.609 2.155 1.00 91.50 399 ILE A O 1
ATOM 3239 N N . VAL A 1 400 ? -7.612 22.115 0.044 1.00 94.00 400 VAL A N 1
ATOM 3240 C CA . VAL A 1 400 ? -8.936 22.527 -0.443 1.00 94.00 400 VAL A CA 1
ATOM 3241 C C . VAL A 1 400 ? -9.455 21.449 -1.389 1.00 94.00 400 VAL A C 1
ATOM 3243 O O . VAL A 1 400 ? -8.834 21.224 -2.426 1.00 94.00 400 VAL A O 1
ATOM 3246 N N . ALA A 1 401 ? -10.544 20.749 -1.053 1.00 93.44 401 ALA A N 1
ATOM 3247 C CA . ALA A 1 401 ? -10.948 19.539 -1.786 1.00 93.44 401 ALA A CA 1
ATOM 3248 C C . ALA A 1 401 ? -12.473 19.382 -2.002 1.00 93.44 401 ALA A C 1
ATOM 3250 O O . ALA A 1 401 ? -13.051 18.372 -1.587 1.00 93.44 401 ALA A O 1
ATOM 3251 N N . PRO A 1 402 ? -13.127 20.312 -2.730 1.00 93.94 402 PRO A N 1
ATOM 3252 C CA . PRO A 1 402 ? -14.591 20.381 -2.833 1.00 93.94 402 PRO A CA 1
ATOM 3253 C C . PRO A 1 402 ? -15.252 19.178 -3.494 1.00 93.94 402 PRO A C 1
ATOM 3255 O O . PRO A 1 402 ? -16.410 18.897 -3.208 1.00 93.94 402 PRO A O 1
ATOM 3258 N N . TYR A 1 403 ? -14.549 18.470 -4.381 1.00 94.75 403 TYR A N 1
ATOM 3259 C CA . TYR A 1 403 ? -15.112 17.389 -5.207 1.00 94.75 403 TYR A CA 1
ATOM 3260 C C . TYR A 1 403 ? -14.545 15.999 -4.882 1.00 94.75 403 TYR A C 1
ATOM 3262 O O . TYR A 1 403 ? -14.925 15.003 -5.511 1.00 94.75 403 TYR A O 1
ATOM 3270 N N . VAL A 1 404 ? -13.628 15.916 -3.915 1.00 95.88 404 VAL A N 1
ATOM 3271 C CA . VAL A 1 404 ? -13.012 14.652 -3.499 1.00 95.88 404 VAL A CA 1
ATOM 3272 C C . VAL A 1 404 ? -14.026 13.855 -2.681 1.00 95.88 404 VAL A C 1
ATOM 3274 O O . VAL A 1 404 ? -14.723 14.410 -1.841 1.00 95.88 404 VAL A O 1
ATOM 3277 N N . HIS A 1 405 ? -14.121 12.552 -2.949 1.00 96.44 405 HIS A N 1
ATOM 3278 C CA . HIS A 1 405 ? -15.048 11.635 -2.278 1.00 96.44 405 HIS A CA 1
ATOM 3279 C C . HIS A 1 405 ? -14.343 10.741 -1.254 1.00 96.44 405 HIS A C 1
ATOM 3281 O O . HIS A 1 405 ? -14.977 10.339 -0.277 1.00 96.44 405 HIS A O 1
ATOM 3287 N N . CYS A 1 406 ? -13.063 10.430 -1.483 1.00 96.81 406 CYS A N 1
ATOM 3288 C CA . CYS A 1 406 ? -12.229 9.609 -0.613 1.00 96.81 406 CYS A CA 1
ATOM 3289 C C . CYS A 1 406 ? -10.917 10.334 -0.285 1.00 96.81 406 CYS A C 1
ATOM 3291 O O . CYS A 1 406 ? -10.159 10.686 -1.195 1.00 96.81 406 CYS A O 1
ATOM 3293 N N . LEU A 1 407 ? -10.659 10.544 1.006 1.00 94.75 407 LEU A N 1
ATOM 3294 C CA . LEU A 1 407 ? -9.438 11.150 1.534 1.00 94.75 407 LEU A CA 1
ATOM 3295 C C . LEU A 1 407 ? -8.674 10.133 2.386 1.00 94.75 407 LEU A C 1
ATOM 3297 O O . LEU A 1 407 ? -9.199 9.655 3.384 1.00 94.75 407 LEU A O 1
ATOM 3301 N N . ASN A 1 408 ? -7.421 9.849 2.051 1.00 92.69 408 ASN A N 1
ATOM 3302 C CA . ASN A 1 408 ? -6.483 9.162 2.938 1.00 92.69 408 ASN A CA 1
ATOM 3303 C C . ASN A 1 408 ? -5.414 10.162 3.385 1.00 92.69 408 ASN A C 1
ATOM 3305 O O . ASN A 1 408 ? -4.626 10.628 2.568 1.00 92.69 408 ASN A O 1
ATOM 3309 N N . LEU A 1 409 ? -5.407 10.510 4.666 1.00 88.88 409 LEU A N 1
ATOM 3310 C CA . LEU A 1 409 ? -4.479 11.455 5.264 1.00 88.88 409 LEU A CA 1
ATOM 3311 C C . LEU A 1 409 ? -3.693 10.759 6.377 1.00 88.88 409 LEU A C 1
ATOM 3313 O O . LEU A 1 409 ? -4.220 10.480 7.455 1.00 88.88 409 LEU A O 1
ATOM 3317 N N . ARG A 1 410 ? -2.408 10.515 6.121 1.00 83.38 410 ARG A N 1
ATOM 3318 C CA . ARG A 1 410 ? -1.441 10.056 7.122 1.00 83.38 410 ARG A CA 1
ATOM 3319 C C . ARG A 1 410 ? -0.411 11.160 7.333 1.00 83.38 410 ARG A C 1
ATOM 3321 O O . ARG A 1 410 ? 0.458 11.359 6.491 1.00 83.38 410 ARG A O 1
ATOM 3328 N N . ASP A 1 411 ? -0.562 11.935 8.403 1.00 69.00 411 ASP A N 1
ATOM 3329 C CA . ASP A 1 411 ? 0.238 13.139 8.668 1.00 69.00 411 ASP A CA 1
ATOM 3330 C C . ASP A 1 411 ? 1.235 12.921 9.807 1.00 69.00 411 ASP A C 1
ATOM 3332 O O . ASP A 1 411 ? 0.830 12.553 10.902 1.00 69.00 411 ASP A O 1
ATOM 3336 N N . SER A 1 412 ? 2.519 13.195 9.592 1.00 55.69 412 SER A N 1
ATOM 3337 C CA . SER A 1 412 ? 3.565 13.002 10.593 1.00 55.69 412 SER A CA 1
ATOM 3338 C C . SER A 1 412 ? 4.106 14.266 11.263 1.00 55.69 412 SER A C 1
ATOM 3340 O O . SER A 1 412 ? 4.856 14.127 12.232 1.00 55.69 412 SER A O 1
ATOM 3342 N N . HIS A 1 413 ? 3.798 15.483 10.789 1.00 55.41 413 HIS A N 1
ATOM 3343 C CA . HIS A 1 413 ? 4.483 16.679 11.297 1.00 55.41 413 HIS A CA 1
ATOM 3344 C C . HIS A 1 413 ? 3.680 17.984 11.202 1.00 55.41 413 HIS A C 1
ATOM 3346 O O . HIS A 1 413 ? 2.788 18.154 10.379 1.00 55.41 413 HIS A O 1
ATOM 3352 N N . GLU A 1 414 ? 4.049 18.945 12.052 1.00 53.25 414 GLU A N 1
ATOM 3353 C CA . GLU A 1 414 ? 3.518 20.304 12.045 1.00 53.25 414 GLU A CA 1
ATOM 3354 C C . GLU A 1 414 ? 3.925 21.137 10.812 1.00 53.25 414 GLU A C 1
ATOM 3356 O O . GLU A 1 414 ? 5.062 21.004 10.338 1.00 53.25 414 GLU A O 1
ATOM 3361 N N . PRO A 1 415 ? 3.058 22.077 10.376 1.00 54.22 415 PRO A N 1
ATOM 3362 C CA . PRO A 1 415 ? 1.679 22.276 10.840 1.00 54.22 415 PRO A CA 1
ATOM 3363 C C . PRO A 1 415 ? 0.755 21.146 10.372 1.00 54.22 415 PRO A C 1
ATOM 3365 O O . PRO A 1 415 ? 0.826 20.728 9.220 1.00 54.22 415 PRO A O 1
ATOM 3368 N N . SER A 1 416 ? -0.149 20.697 11.252 1.00 61.25 416 SER A N 1
ATOM 3369 C CA . SER A 1 416 ? -1.211 19.759 10.875 1.00 61.25 416 SER A CA 1
ATOM 3370 C C . SER A 1 416 ? -2.040 20.348 9.739 1.00 61.25 416 SER A C 1
ATOM 3372 O O . SER A 1 416 ? -2.457 21.510 9.814 1.00 61.25 416 SER A O 1
ATOM 3374 N N . CYS A 1 417 ? -2.316 19.540 8.728 1.00 75.31 417 CYS A N 1
ATOM 3375 C CA . CYS A 1 417 ? -3.085 19.979 7.576 1.00 75.31 417 CYS A CA 1
ATOM 3376 C C . CYS A 1 417 ? -4.506 20.437 7.973 1.00 75.31 417 CYS A C 1
ATOM 3378 O O . CYS A 1 417 ? -5.219 19.698 8.649 1.00 75.31 417 CYS A O 1
ATOM 3380 N N . THR A 1 418 ? -4.920 21.642 7.567 1.00 83.31 418 THR A N 1
ATOM 3381 C CA . THR A 1 418 ? -6.311 22.120 7.700 1.00 83.31 418 THR A CA 1
ATOM 3382 C C . THR A 1 418 ? -7.108 21.735 6.459 1.00 83.31 418 THR A C 1
ATOM 3384 O O . THR A 1 418 ? -6.644 21.977 5.340 1.00 83.31 418 THR A O 1
ATOM 3387 N N . LEU A 1 419 ? -8.309 21.181 6.636 1.00 87.56 419 LEU A N 1
ATOM 3388 C CA . LEU A 1 419 ? -9.182 20.826 5.525 1.00 87.56 419 LEU A CA 1
ATOM 3389 C C . LEU A 1 419 ? -10.169 21.966 5.264 1.00 87.56 419 LEU A C 1
ATOM 3391 O O . LEU A 1 419 ? -10.936 22.375 6.130 1.00 87.56 419 LEU A O 1
ATOM 3395 N N . ALA A 1 420 ? -10.151 22.498 4.049 1.00 89.00 420 ALA A N 1
ATOM 3396 C CA . ALA A 1 420 ? -11.060 23.547 3.614 1.00 89.00 420 ALA A CA 1
ATOM 3397 C C . ALA A 1 420 ? -11.939 23.032 2.474 1.00 89.00 420 ALA A C 1
ATOM 3399 O O . ALA A 1 420 ? -11.463 22.338 1.582 1.00 89.00 420 ALA A O 1
ATOM 3400 N N . ASP A 1 421 ? -13.229 23.369 2.517 1.00 89.25 421 ASP A N 1
ATOM 3401 C CA . ASP A 1 421 ? -14.226 22.949 1.526 1.00 89.25 421 ASP A CA 1
ATOM 3402 C C . ASP A 1 421 ? -14.113 21.459 1.155 1.00 89.25 421 ASP A C 1
ATOM 3404 O O . ASP A 1 421 ? -13.703 21.090 0.061 1.00 89.25 421 ASP A O 1
ATOM 3408 N N . VAL A 1 422 ? -14.431 20.587 2.111 1.00 90.94 422 VAL A N 1
ATOM 3409 C CA . VAL A 1 422 ? -14.407 19.122 1.949 1.00 90.94 422 VAL A CA 1
ATOM 3410 C C . VAL A 1 422 ? -15.814 18.523 1.880 1.00 90.94 422 VAL A C 1
ATOM 3412 O O . VAL A 1 422 ? -16.069 17.388 2.286 1.00 90.94 422 VAL A O 1
ATOM 3415 N N . SER A 1 423 ? -16.755 19.314 1.369 1.00 90.81 423 SER A N 1
ATOM 3416 C CA . SER A 1 423 ? -18.196 19.054 1.412 1.00 90.81 423 SER A CA 1
ATOM 3417 C C . SER A 1 423 ? -18.636 17.776 0.679 1.00 90.81 423 SER A C 1
ATOM 3419 O O . SER A 1 423 ? -19.627 17.168 1.080 1.00 90.81 423 SER A O 1
ATOM 3421 N N . SER A 1 424 ? -17.887 17.319 -0.332 1.00 94.94 424 SER A N 1
ATOM 3422 C CA . SER A 1 424 ? -18.192 16.086 -1.084 1.00 94.94 424 SER A CA 1
ATOM 3423 C C . SER A 1 424 ? -17.600 14.799 -0.493 1.00 94.94 424 SER A C 1
ATOM 3425 O O . SER A 1 424 ? -17.838 13.721 -1.046 1.00 94.94 424 SER A O 1
ATOM 3427 N N . LEU A 1 425 ? -16.825 14.867 0.599 1.00 95.81 425 LEU A N 1
ATOM 3428 C CA . LEU A 1 425 ? -16.217 13.667 1.179 1.00 95.81 425 LEU A CA 1
ATOM 3429 C C . LEU A 1 425 ? -17.279 12.688 1.691 1.00 95.81 425 LEU A C 1
ATOM 3431 O O . LEU A 1 425 ? -18.152 13.031 2.484 1.00 95.81 425 LEU A O 1
ATOM 3435 N N . THR A 1 426 ? -17.140 11.432 1.271 1.00 96.12 426 THR A N 1
ATOM 3436 C CA . THR A 1 426 ? -17.959 10.295 1.725 1.00 96.12 426 THR A CA 1
ATOM 3437 C C . THR A 1 426 ? -17.152 9.314 2.567 1.00 96.12 426 THR A C 1
ATOM 3439 O O . THR A 1 426 ? -17.713 8.622 3.418 1.00 96.12 426 THR A O 1
ATOM 3442 N N . GLU A 1 427 ? -15.834 9.280 2.350 1.00 96.75 427 GLU A N 1
ATOM 3443 C CA . GLU A 1 427 ? -14.888 8.403 3.023 1.00 96.75 427 GLU A CA 1
ATOM 3444 C C . GLU A 1 427 ? -13.620 9.170 3.421 1.00 96.75 427 GLU A C 1
ATOM 3446 O O . GLU A 1 427 ? -13.049 9.904 2.611 1.00 96.75 427 GLU A O 1
ATOM 3451 N N . ALA A 1 428 ? -13.179 9.000 4.668 1.00 94.94 428 ALA A N 1
ATOM 3452 C CA . ALA A 1 428 ? -11.946 9.590 5.178 1.00 94.94 428 ALA A CA 1
ATOM 3453 C C . ALA A 1 428 ? -11.160 8.580 6.027 1.00 94.94 428 ALA A C 1
ATOM 3455 O O . ALA A 1 428 ? -11.720 7.937 6.913 1.00 94.94 428 ALA A O 1
ATOM 3456 N N . ASN A 1 429 ? -9.857 8.461 5.783 1.00 92.62 429 ASN A N 1
ATOM 3457 C CA . ASN A 1 429 ? -8.911 7.706 6.597 1.00 92.62 429 ASN A CA 1
ATOM 3458 C C . ASN A 1 429 ? -7.892 8.668 7.201 1.00 92.62 429 ASN A C 1
ATOM 3460 O O . ASN A 1 429 ? -7.176 9.336 6.462 1.00 92.62 429 ASN A O 1
ATOM 3464 N N . LEU A 1 430 ? -7.856 8.749 8.529 1.00 88.62 430 LEU A N 1
ATOM 3465 C CA . LEU A 1 430 ? -7.037 9.695 9.272 1.00 88.62 430 LEU A CA 1
ATOM 3466 C C . LEU A 1 430 ? -6.084 8.947 10.198 1.00 88.62 430 LEU A C 1
ATOM 3468 O O . LEU A 1 430 ? -6.501 8.259 11.135 1.00 88.62 430 LEU A O 1
ATOM 3472 N N . ASN A 1 431 ? -4.790 9.151 9.993 1.00 82.50 431 ASN A N 1
ATOM 3473 C CA . ASN A 1 431 ? -3.764 8.749 10.941 1.00 82.50 431 ASN A CA 1
ATOM 3474 C C . ASN A 1 431 ? -2.771 9.895 11.135 1.00 82.50 431 ASN A C 1
ATOM 3476 O O . ASN A 1 431 ? -2.454 10.622 10.198 1.00 82.50 431 ASN A O 1
ATOM 3480 N N . ILE A 1 432 ? -2.285 10.063 12.358 1.00 75.88 432 ILE A N 1
ATOM 3481 C CA . ILE A 1 432 ? -1.320 11.111 12.701 1.00 75.88 432 ILE A CA 1
ATOM 3482 C C . ILE A 1 432 ? -0.089 10.430 13.295 1.00 75.88 432 ILE A C 1
ATOM 3484 O O . ILE A 1 432 ? -0.252 9.441 13.999 1.00 75.88 432 ILE A O 1
ATOM 3488 N N . CYS A 1 433 ? 1.136 10.884 13.040 1.00 67.50 433 CYS A N 1
ATOM 3489 C CA . CYS A 1 433 ? 2.325 10.396 13.746 1.00 67.50 433 CYS A CA 1
ATOM 3490 C C . CYS A 1 433 ? 2.599 11.221 15.008 1.00 67.50 433 CYS A C 1
ATOM 3492 O O . CYS A 1 433 ? 2.171 12.363 15.152 1.00 67.50 433 CYS A O 1
ATOM 3494 N N . TYR A 1 434 ? 3.297 10.604 15.958 1.00 60.84 434 TYR A N 1
ATOM 3495 C CA . TYR A 1 434 ? 3.607 11.207 17.248 1.00 60.84 434 TYR A CA 1
ATOM 3496 C C . TYR A 1 434 ? 4.506 12.447 17.120 1.00 60.84 434 TYR A C 1
ATOM 3498 O O . T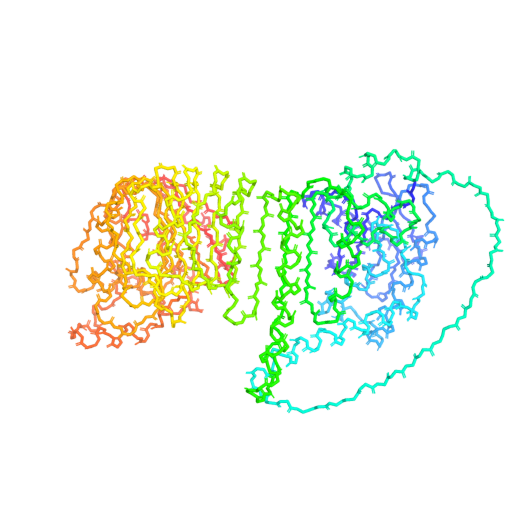YR A 1 434 ? 5.585 12.369 16.537 1.00 60.84 434 TYR A O 1
ATOM 3506 N N . ASN A 1 435 ? 4.106 13.544 17.768 1.00 57.97 435 ASN A N 1
ATOM 3507 C CA . ASN A 1 435 ? 4.965 14.688 18.068 1.00 57.97 435 ASN A CA 1
ATOM 3508 C C . ASN A 1 435 ? 4.666 15.202 19.493 1.00 57.97 435 ASN A C 1
ATOM 3510 O O . ASN A 1 435 ? 3.570 15.001 20.015 1.00 57.97 435 ASN A O 1
ATOM 3514 N N . SER A 1 436 ? 5.644 15.834 20.138 1.00 53.97 436 SER A N 1
ATOM 3515 C CA . SER A 1 436 ? 5.628 16.239 21.549 1.00 53.97 436 SER A CA 1
ATOM 3516 C C . SER A 1 436 ? 4.922 17.573 21.841 1.00 53.97 436 SER A C 1
ATOM 3518 O O . SER A 1 436 ? 5.135 18.120 22.920 1.00 53.97 436 SER A O 1
ATOM 3520 N N . ASP A 1 437 ? 4.135 18.121 20.907 1.00 58.34 437 ASP A N 1
ATOM 3521 C CA . ASP A 1 437 ? 3.528 19.453 21.048 1.00 58.34 437 ASP A CA 1
ATOM 3522 C C . ASP A 1 437 ? 2.061 19.437 21.528 1.00 58.34 437 ASP A C 1
ATOM 3524 O O . ASP A 1 437 ? 1.244 18.588 21.160 1.00 58.34 437 ASP A O 1
ATOM 3528 N N . ASN A 1 438 ? 1.717 20.444 22.330 1.00 58.03 438 ASN A N 1
ATOM 3529 C CA . ASN A 1 438 ? 0.458 20.591 23.055 1.00 58.03 438 ASN A CA 1
ATOM 3530 C C . ASN A 1 438 ? -0.695 21.077 22.159 1.00 58.03 438 ASN A C 1
ATOM 3532 O O . ASN A 1 438 ? -1.867 20.878 22.495 1.00 58.03 438 ASN A O 1
ATOM 3536 N N . SER A 1 439 ? -0.392 21.704 21.013 1.00 62.78 439 SER A N 1
ATOM 3537 C CA . SER A 1 439 ? -1.393 22.295 20.111 1.00 62.78 439 SER A CA 1
ATOM 3538 C C . SER A 1 439 ? -2.203 21.261 19.309 1.00 62.78 439 SER A C 1
ATOM 3540 O O . SER A 1 439 ? -3.258 21.586 18.755 1.00 62.78 439 SER A O 1
ATOM 3542 N N . LEU A 1 440 ? -1.758 19.997 19.285 1.00 65.31 440 LEU A N 1
ATOM 3543 C CA . LEU A 1 440 ? -2.333 18.918 18.473 1.00 65.31 440 LEU A CA 1
ATOM 3544 C C . LEU A 1 440 ? -3.803 18.607 18.797 1.00 65.31 440 LEU A C 1
ATOM 3546 O O . LEU A 1 440 ? -4.554 18.224 17.904 1.00 65.31 440 LEU A O 1
ATOM 3550 N N . LYS A 1 441 ? -4.260 18.816 20.037 1.00 70.81 441 LYS A N 1
ATOM 3551 C CA . LYS A 1 441 ? -5.648 18.500 20.434 1.00 70.81 441 LYS A CA 1
ATOM 3552 C C . LYS A 1 441 ? -6.684 19.335 19.691 1.00 70.81 441 LYS A C 1
ATOM 3554 O O . LYS A 1 441 ? -7.633 18.787 19.140 1.00 70.81 441 LYS A O 1
ATOM 3559 N N . VAL A 1 442 ? -6.497 20.659 19.690 1.00 69.56 442 VAL A N 1
ATOM 3560 C CA . VAL A 1 442 ? -7.433 21.612 19.069 1.00 69.56 442 VAL A CA 1
ATOM 3561 C C . VAL A 1 442 ? -7.533 21.324 17.574 1.00 69.56 442 VAL A C 1
ATOM 3563 O O . VAL A 1 442 ? -8.617 21.338 17.002 1.00 69.56 442 VAL A O 1
ATOM 3566 N N . LYS A 1 443 ? -6.397 20.982 16.961 1.00 75.62 443 LYS A N 1
ATOM 3567 C CA . LYS A 1 443 ? -6.279 20.650 15.541 1.00 75.62 443 LYS A CA 1
ATOM 3568 C C . LYS A 1 443 ? -7.015 19.351 15.180 1.00 75.62 443 LYS A C 1
ATOM 3570 O O . LYS A 1 443 ? -7.774 19.338 14.219 1.00 75.62 443 LYS A O 1
ATOM 3575 N N . VAL A 1 444 ? -6.850 18.284 15.968 1.00 81.62 444 VAL A N 1
ATOM 3576 C CA . VAL A 1 444 ? -7.512 16.984 15.733 1.00 81.62 444 VAL A CA 1
ATOM 3577 C C . VAL A 1 444 ? -9.032 17.074 15.892 1.00 81.62 444 VAL A C 1
ATOM 3579 O O . VAL A 1 444 ? -9.771 16.526 15.077 1.00 81.62 444 VAL A O 1
ATOM 3582 N N . VAL A 1 445 ? -9.508 17.790 16.915 1.00 82.81 445 VAL A N 1
ATOM 3583 C CA . VAL A 1 445 ? -10.946 18.014 17.127 1.00 82.81 445 VAL A CA 1
ATOM 3584 C C . VAL A 1 445 ? -11.544 18.837 15.987 1.00 82.81 445 VAL A C 1
ATOM 3586 O O . VAL A 1 445 ? -12.569 18.450 15.434 1.00 82.81 445 VAL A O 1
ATOM 3589 N N . LYS A 1 446 ? -10.869 19.913 15.569 1.00 85.00 446 LYS A N 1
ATOM 3590 C CA . LYS A 1 446 ? -11.299 20.725 14.427 1.00 85.00 446 LYS A CA 1
ATOM 3591 C C . LYS A 1 446 ? -11.379 19.905 13.133 1.00 85.00 446 LYS A C 1
ATOM 3593 O O . LYS A 1 446 ? -12.343 20.027 12.389 1.00 85.00 446 LYS A O 1
ATOM 3598 N N . MET A 1 447 ? -10.416 19.015 12.891 1.00 87.56 447 MET A N 1
ATOM 3599 C CA . MET A 1 447 ? -10.444 18.118 11.729 1.00 87.56 447 MET A CA 1
ATOM 3600 C C . MET A 1 447 ? -11.651 17.163 11.760 1.00 87.56 447 MET A C 1
ATOM 3602 O O . MET A 1 447 ? -12.245 16.882 10.724 1.00 87.56 447 MET A O 1
ATOM 3606 N N . LEU A 1 448 ? -12.060 16.686 12.939 1.00 89.12 448 LEU A N 1
ATOM 3607 C CA . LEU A 1 448 ? -13.308 15.927 13.097 1.00 89.12 448 LEU A CA 1
ATOM 3608 C C . LEU A 1 448 ? -14.551 16.772 12.807 1.00 89.12 448 LEU A C 1
ATOM 3610 O O . LEU A 1 448 ? -15.500 16.260 12.219 1.00 89.12 448 LEU A O 1
ATOM 3614 N N . GLU A 1 449 ? -14.560 18.044 13.211 1.00 89.75 449 GLU A N 1
ATOM 3615 C CA . GLU A 1 449 ? -15.660 18.974 12.914 1.00 89.75 449 GLU A CA 1
ATOM 3616 C C . GLU A 1 449 ? -15.787 19.210 11.404 1.00 89.75 449 GLU A C 1
ATOM 3618 O O . GLU A 1 449 ? -16.893 19.168 10.864 1.00 89.75 449 GLU A O 1
ATOM 3623 N N . GLU A 1 450 ? -14.657 19.366 10.710 1.00 89.75 450 GLU A N 1
ATOM 3624 C CA . GLU A 1 450 ? -14.575 19.499 9.248 1.00 89.75 450 GLU A CA 1
ATOM 3625 C C . GLU A 1 450 ? -15.090 18.246 8.507 1.00 89.75 450 GLU A C 1
ATOM 3627 O O . GLU A 1 450 ? -15.495 18.342 7.350 1.00 89.75 450 GLU A O 1
ATOM 3632 N N . LEU A 1 451 ? -15.125 17.083 9.170 1.00 91.56 451 LEU A N 1
ATOM 3633 C CA . LEU A 1 451 ? -15.507 15.784 8.598 1.00 91.56 451 LEU A CA 1
ATOM 3634 C C . LEU A 1 451 ? -16.811 15.212 9.179 1.00 91.56 451 LEU A C 1
ATOM 3636 O O . LEU A 1 451 ? -17.133 14.045 8.950 1.00 91.56 451 LEU A O 1
ATOM 3640 N N . GLN A 1 452 ? -17.596 16.012 9.905 1.00 92.69 452 GLN A N 1
ATOM 3641 C CA . GLN A 1 452 ? -18.818 15.554 10.581 1.00 92.69 452 GLN A CA 1
ATOM 3642 C C . GLN A 1 452 ? -19.879 14.944 9.642 1.00 92.69 452 GLN A C 1
ATOM 3644 O O . GLN A 1 452 ? -20.730 14.167 10.080 1.00 92.69 452 GLN A O 1
ATOM 3649 N N . HIS A 1 453 ? -19.855 15.296 8.352 1.00 94.44 453 HIS A N 1
ATOM 3650 C CA . HIS A 1 453 ? -20.787 14.810 7.328 1.00 94.44 453 HIS A CA 1
ATOM 3651 C C . HIS A 1 453 ? -20.396 13.467 6.702 1.00 94.44 453 HIS A C 1
ATOM 3653 O O . HIS A 1 453 ? -21.231 12.878 6.020 1.00 94.44 453 HIS A O 1
ATOM 3659 N N . VAL A 1 454 ? -19.167 12.991 6.916 1.00 95.69 454 VAL A N 1
ATOM 3660 C CA . VAL A 1 454 ? -18.613 11.790 6.273 1.00 95.69 454 VAL A CA 1
ATOM 3661 C C . VAL A 1 454 ? -19.350 10.523 6.726 1.00 95.69 454 VAL A C 1
ATOM 3663 O O . VAL A 1 454 ? -19.604 10.324 7.912 1.00 95.69 454 VAL A O 1
ATOM 3666 N N . GLU A 1 455 ? -19.661 9.623 5.786 1.00 96.44 455 GLU A N 1
ATOM 3667 C CA . GLU A 1 455 ? -20.377 8.371 6.079 1.00 96.44 455 GLU A CA 1
ATOM 3668 C C . GLU A 1 455 ? -19.446 7.226 6.502 1.00 96.44 455 GLU A C 1
ATOM 3670 O O . GLU A 1 455 ? -19.849 6.355 7.282 1.00 96.44 455 GLU A O 1
ATOM 3675 N N . LYS A 1 456 ? -18.211 7.203 5.986 1.00 97.38 456 LYS A N 1
ATOM 3676 C CA . LYS A 1 456 ? -17.200 6.183 6.286 1.00 97.38 456 LYS A CA 1
ATOM 3677 C C . LYS A 1 456 ? -15.936 6.816 6.852 1.00 97.38 456 LYS A C 1
ATOM 3679 O O . LYS A 1 456 ? -15.249 7.555 6.153 1.00 97.38 456 LYS A O 1
ATOM 3684 N N . LEU A 1 457 ? -15.599 6.499 8.094 1.00 96.00 457 LEU A N 1
ATOM 3685 C CA . LEU A 1 457 ? -14.443 7.083 8.768 1.00 96.00 457 LEU A CA 1
ATOM 3686 C C . LEU A 1 457 ? -13.494 5.987 9.246 1.00 96.00 457 LEU A C 1
ATOM 3688 O O . LEU A 1 457 ? -13.932 5.011 9.848 1.00 96.00 457 LEU A O 1
ATOM 3692 N N . THR A 1 458 ? -12.198 6.161 9.011 1.00 94.25 458 THR A N 1
ATOM 3693 C CA . THR A 1 458 ? -11.135 5.318 9.563 1.00 94.25 458 THR A CA 1
ATOM 3694 C C . THR A 1 458 ? -10.236 6.169 10.451 1.00 94.25 458 THR A C 1
ATOM 3696 O O . THR A 1 458 ? -9.758 7.211 10.008 1.00 94.25 458 THR A O 1
ATOM 3699 N N . LEU A 1 459 ? -10.018 5.743 11.699 1.00 92.19 459 LEU A N 1
ATOM 3700 C CA . LEU A 1 459 ? -9.190 6.453 12.679 1.00 92.19 459 LEU A CA 1
ATOM 3701 C C . LEU A 1 459 ? -8.021 5.582 13.150 1.00 92.19 459 LEU A C 1
ATOM 3703 O O . LEU A 1 459 ? -8.225 4.477 13.662 1.00 92.19 459 LEU A O 1
ATOM 3707 N N . GLY A 1 460 ? -6.805 6.111 13.025 1.00 89.38 460 GLY A N 1
ATOM 3708 C CA . GLY A 1 460 ? -5.576 5.491 13.519 1.00 89.38 460 GLY A CA 1
ATOM 3709 C C . GLY A 1 460 ? -5.356 5.636 15.030 1.00 89.38 460 GLY A C 1
ATOM 3710 O O . GLY A 1 460 ? -5.908 6.520 15.690 1.00 89.38 460 GLY A O 1
ATOM 3711 N N . GLY A 1 461 ? -4.493 4.783 15.590 1.00 86.62 461 GLY A N 1
ATOM 3712 C CA . GLY A 1 461 ? -4.235 4.694 17.030 1.00 86.62 461 GLY A CA 1
ATOM 3713 C C . GLY A 1 461 ? -3.776 6.004 17.678 1.00 86.62 461 GLY A C 1
ATOM 3714 O O . GLY A 1 461 ? -4.328 6.394 18.705 1.00 86.62 461 GLY A O 1
ATOM 3715 N N . ASN A 1 462 ? -2.840 6.729 17.059 1.00 84.00 462 ASN A N 1
ATOM 3716 C CA . ASN A 1 462 ? -2.401 8.046 17.545 1.00 84.00 462 ASN A CA 1
ATOM 3717 C C . ASN A 1 462 ? -3.539 9.070 17.552 1.00 84.00 462 ASN A C 1
ATOM 3719 O O . ASN A 1 462 ? -3.681 9.829 18.510 1.00 84.00 462 ASN A O 1
ATOM 3723 N N . PHE A 1 463 ? -4.372 9.065 16.507 1.00 87.00 463 PHE A N 1
ATOM 3724 C CA . PHE A 1 463 ? -5.532 9.948 16.410 1.00 87.00 463 PHE A CA 1
ATOM 3725 C C . PHE A 1 463 ? -6.476 9.706 17.599 1.00 87.00 463 PHE A C 1
ATOM 3727 O O . PHE A 1 463 ? -6.841 10.639 18.311 1.00 87.00 463 PHE A O 1
ATOM 3734 N N . LEU A 1 464 ? -6.775 8.438 17.904 1.00 89.31 464 LEU A N 1
ATOM 3735 C CA . LEU A 1 464 ? -7.610 8.040 19.046 1.00 89.31 464 LEU A CA 1
ATOM 3736 C C . LEU A 1 464 ? -6.992 8.381 20.415 1.00 89.31 464 LEU A C 1
ATOM 3738 O O . LEU A 1 464 ? -7.720 8.742 21.346 1.00 89.31 464 LEU A O 1
ATOM 3742 N N . GLN A 1 465 ? -5.666 8.302 20.561 1.00 87.88 465 GLN A N 1
ATOM 3743 C CA . GLN A 1 465 ? -4.975 8.712 21.790 1.00 87.88 465 GLN A CA 1
ATOM 3744 C C . GLN A 1 465 ? -5.080 10.225 22.019 1.00 87.88 465 GLN A C 1
ATOM 3746 O O . GLN A 1 465 ? -5.365 10.657 23.137 1.00 87.88 465 GLN A O 1
ATOM 3751 N N . ILE A 1 466 ? -4.928 11.036 20.966 1.00 86.44 466 ILE A N 1
ATOM 3752 C CA . ILE A 1 466 ? -5.088 12.497 21.054 1.00 86.44 466 ILE A CA 1
ATOM 3753 C C . ILE A 1 466 ? -6.539 12.861 21.392 1.00 86.44 466 ILE A C 1
ATOM 3755 O O . ILE A 1 466 ? -6.768 13.707 22.257 1.00 86.44 466 ILE A O 1
ATOM 3759 N N . LEU A 1 467 ? -7.522 12.176 20.799 1.00 88.69 467 LEU A N 1
ATOM 3760 C CA . LEU A 1 467 ? -8.931 12.347 21.173 1.00 88.69 467 LEU A CA 1
ATOM 3761 C C . LEU A 1 467 ? -9.195 11.987 22.629 1.00 88.69 467 LEU A C 1
ATOM 3763 O O . LEU A 1 467 ? -9.980 12.647 23.300 1.00 88.69 467 LEU A O 1
ATOM 3767 N N . SER A 1 468 ? -8.513 10.971 23.148 1.00 88.88 468 SER A N 1
ATOM 3768 C CA . SER A 1 468 ? -8.644 10.613 24.557 1.00 88.88 468 SER A CA 1
ATOM 3769 C C . SER A 1 468 ? -8.121 11.707 25.479 1.00 88.88 468 SER A C 1
ATOM 3771 O O . SER A 1 468 ? -8.746 11.990 26.498 1.00 88.88 468 SER A O 1
ATOM 3773 N N . ILE A 1 469 ? -7.025 12.372 25.107 1.00 85.31 469 ILE A N 1
ATOM 3774 C CA . ILE A 1 469 ? -6.545 13.556 25.829 1.00 85.31 469 ILE A CA 1
ATOM 3775 C C . ILE A 1 469 ? -7.563 14.701 25.723 1.00 85.31 469 ILE A C 1
ATOM 3777 O O . ILE A 1 469 ? -7.845 15.346 26.732 1.00 85.31 469 ILE A O 1
ATOM 3781 N N . ALA A 1 470 ? -8.116 14.953 24.532 1.00 85.81 470 ALA A N 1
ATOM 3782 C CA . ALA A 1 470 ? -9.119 15.998 24.331 1.00 85.81 470 ALA A CA 1
ATOM 3783 C C . ALA A 1 470 ? -10.359 15.768 25.214 1.00 85.81 470 ALA A C 1
ATOM 3785 O O . ALA A 1 470 ? -10.786 16.688 25.903 1.00 85.81 470 ALA A O 1
ATOM 3786 N N . GLU A 1 471 ? -10.877 14.540 25.278 1.00 87.31 471 GLU A N 1
ATOM 3787 C CA . GLU A 1 471 ? -12.001 14.174 26.151 1.00 87.31 471 GLU A CA 1
ATOM 3788 C C . GLU A 1 471 ? -11.678 14.383 27.636 1.00 87.31 471 GLU A C 1
ATOM 3790 O O . GLU A 1 471 ? -12.469 14.973 28.371 1.00 87.31 471 GLU A O 1
ATOM 3795 N N . LEU A 1 472 ? -10.504 13.934 28.095 1.00 84.88 472 LEU A N 1
ATOM 3796 C CA . LEU A 1 472 ? -10.108 14.052 29.505 1.00 84.88 472 LEU A CA 1
ATOM 3797 C C . LEU A 1 472 ? -9.983 15.505 29.978 1.00 84.88 472 LEU A C 1
ATOM 3799 O O . LEU A 1 472 ? -10.113 15.770 31.173 1.00 84.88 472 LEU A O 1
ATOM 3803 N N . LEU A 1 473 ? -9.749 16.430 29.051 1.00 81.94 473 LEU A N 1
ATOM 3804 C CA . LEU A 1 473 ? -9.653 17.864 29.309 1.00 81.94 473 LEU A CA 1
ATOM 3805 C C . LEU A 1 473 ? -10.949 18.626 29.004 1.00 81.94 473 LEU A C 1
ATOM 3807 O O . LEU A 1 473 ? -10.959 19.851 29.062 1.00 81.94 473 LEU A O 1
ATOM 3811 N N . GLY A 1 474 ? -12.044 17.922 28.703 1.00 81.69 474 GLY A N 1
ATOM 3812 C CA . GLY A 1 474 ? -13.349 18.537 28.453 1.00 81.69 474 GLY A CA 1
ATOM 3813 C C . GLY A 1 474 ? -13.491 19.170 27.067 1.00 81.69 474 GLY A C 1
ATOM 3814 O O . GLY A 1 474 ? -14.244 20.129 26.910 1.00 81.69 474 GLY A O 1
ATOM 3815 N N . GLY A 1 475 ? -12.770 18.659 26.068 1.00 81.25 475 GLY A N 1
ATOM 3816 C CA . GLY A 1 475 ? -12.913 19.072 24.675 1.00 81.25 475 GLY A CA 1
ATOM 3817 C C . GLY A 1 475 ? -14.331 18.841 24.147 1.00 81.25 475 GLY A C 1
ATOM 3818 O O . GLY A 1 475 ? -14.996 17.870 24.505 1.00 81.25 475 GLY A O 1
ATOM 3819 N N . HIS A 1 476 ? -14.795 19.740 23.281 1.00 85.56 476 HIS A N 1
ATOM 3820 C CA . HIS A 1 476 ? -16.071 19.591 22.588 1.00 85.56 476 HIS A CA 1
ATOM 3821 C C . HIS A 1 476 ? -15.903 18.660 21.381 1.00 85.56 476 HIS A C 1
ATOM 3823 O O . HIS A 1 476 ? -14.915 18.769 20.666 1.00 85.56 476 HIS A O 1
ATOM 3829 N N . PHE A 1 477 ? -16.850 17.752 21.145 1.00 90.44 477 PHE A N 1
ATOM 3830 C CA . PHE A 1 477 ? -16.808 16.827 20.010 1.00 90.44 477 PHE A CA 1
ATOM 3831 C C . PHE A 1 477 ? -18.042 17.027 19.127 1.00 90.44 477 PHE A C 1
ATOM 3833 O O . PHE A 1 477 ? -19.151 17.125 19.661 1.00 90.44 477 PHE A O 1
ATOM 3840 N N . PRO A 1 478 ? -17.888 17.034 17.793 1.00 92.44 478 PRO A N 1
ATOM 3841 C CA . PRO A 1 478 ? -19.019 17.107 16.875 1.00 92.44 478 PRO A CA 1
ATOM 3842 C C . PRO A 1 478 ? -19.850 15.822 16.911 1.00 92.44 478 PRO A C 1
ATOM 3844 O O . PRO A 1 478 ? -19.360 14.758 17.298 1.00 92.44 478 PRO A O 1
ATOM 3847 N N . VAL A 1 479 ? -21.105 15.920 16.471 1.00 94.50 479 VAL A N 1
ATOM 3848 C CA . VAL A 1 479 ? -21.940 14.751 16.162 1.00 94.50 479 VAL A CA 1
ATOM 3849 C C . VAL A 1 479 ? -21.618 14.302 14.741 1.00 94.50 479 VAL A C 1
ATOM 3851 O O . VAL A 1 479 ? -21.701 15.092 13.803 1.00 94.50 479 VAL A O 1
ATOM 3854 N N . LEU A 1 480 ? -21.254 13.036 14.585 1.00 95.00 480 LEU A N 1
ATOM 3855 C CA . LEU A 1 480 ? -20.802 12.452 13.331 1.00 95.00 480 LEU A CA 1
ATOM 3856 C C . LEU A 1 480 ? -21.952 11.716 12.635 1.00 95.00 480 LEU A C 1
ATOM 3858 O O . LEU A 1 480 ? -22.643 10.905 13.250 1.00 95.00 480 LEU A O 1
ATOM 3862 N N . LYS A 1 481 ? -22.108 11.926 11.323 1.00 94.88 481 LYS A N 1
ATOM 3863 C CA . LYS A 1 481 ? -23.052 11.180 10.463 1.00 94.88 481 LYS A CA 1
ATOM 3864 C C . LYS A 1 481 ? -22.501 9.831 9.976 1.00 94.88 481 LYS A C 1
ATOM 3866 O O . LYS A 1 481 ? -23.014 9.243 9.023 1.00 94.88 481 LYS A O 1
ATOM 3871 N N . VAL A 1 482 ? -21.444 9.344 10.622 1.00 96.12 482 VAL A N 1
ATOM 3872 C CA . VAL A 1 482 ? -20.729 8.127 10.236 1.00 96.12 482 VAL A CA 1
ATOM 3873 C C . VAL A 1 482 ? -21.642 6.910 10.384 1.00 96.12 482 VAL A C 1
ATOM 3875 O O . VAL A 1 482 ? -22.180 6.641 11.455 1.00 96.12 482 VAL A O 1
ATOM 3878 N N . ARG A 1 483 ? -21.763 6.133 9.305 1.00 96.81 483 ARG A N 1
ATOM 3879 C CA . ARG A 1 483 ? -22.490 4.853 9.250 1.00 96.81 483 ARG A CA 1
ATOM 3880 C C . ARG A 1 483 ? -21.557 3.652 9.327 1.00 96.81 483 ARG A C 1
ATOM 3882 O O . ARG A 1 483 ? -21.973 2.583 9.780 1.00 96.81 483 ARG A O 1
ATOM 3889 N N . ALA A 1 484 ? -20.308 3.819 8.893 1.00 97.38 484 ALA A N 1
ATOM 3890 C CA . ALA A 1 484 ? -19.264 2.813 9.015 1.00 97.38 484 ALA A CA 1
ATOM 3891 C C . ALA A 1 484 ? -17.982 3.415 9.601 1.00 97.38 484 ALA A C 1
ATOM 3893 O O . ALA A 1 484 ? -17.372 4.293 8.998 1.00 97.38 484 ALA A O 1
ATOM 3894 N N . LEU A 1 485 ? -17.559 2.910 10.756 1.00 97.00 485 LEU A N 1
ATOM 3895 C CA . LEU A 1 485 ? -16.347 3.342 11.447 1.00 97.00 485 LEU A CA 1
ATOM 3896 C C . LEU A 1 485 ? -15.329 2.200 11.458 1.00 97.00 485 LEU A C 1
ATOM 3898 O O . LEU A 1 485 ? -15.658 1.080 11.857 1.00 97.00 485 LEU A O 1
ATOM 3902 N N . THR A 1 486 ? -14.099 2.484 11.047 1.00 95.25 486 THR A N 1
ATOM 3903 C CA . THR A 1 486 ? -12.953 1.578 11.156 1.00 95.25 486 THR A CA 1
ATOM 3904 C C . THR A 1 486 ? -11.947 2.156 12.145 1.00 95.25 486 THR A C 1
ATOM 3906 O O . THR A 1 486 ? -11.608 3.335 12.094 1.00 95.25 486 THR A O 1
ATOM 3909 N N . LEU A 1 487 ? -11.466 1.333 13.066 1.00 93.19 487 LEU A N 1
ATOM 3910 C CA . LEU A 1 487 ? -10.516 1.726 14.098 1.00 93.19 487 LEU A CA 1
ATOM 3911 C C . LEU A 1 487 ? -9.248 0.896 13.940 1.00 93.19 487 LEU A C 1
ATOM 3913 O O . LEU A 1 487 ? -9.289 -0.319 14.121 1.00 93.19 487 LEU A O 1
ATOM 3917 N N . GLU A 1 488 ? -8.132 1.543 13.627 1.00 90.50 488 GLU A N 1
ATOM 3918 C CA . GLU A 1 488 ? -6.811 0.911 13.555 1.00 90.50 488 GLU A CA 1
ATOM 3919 C C . GLU A 1 488 ? -6.084 1.175 14.877 1.00 90.50 488 GLU A C 1
ATOM 3921 O O . GLU A 1 488 ? -5.436 2.209 15.044 1.00 90.50 488 GLU A O 1
ATOM 3926 N N . THR A 1 489 ? -6.270 0.302 15.873 1.00 87.69 489 THR A N 1
ATOM 3927 C CA . THR A 1 489 ? -5.854 0.608 17.248 1.00 87.69 489 THR A CA 1
ATOM 3928 C C . THR A 1 489 ? -5.533 -0.611 18.107 1.00 87.69 489 THR A C 1
ATOM 3930 O O . THR A 1 489 ? -6.139 -1.676 17.980 1.00 87.69 489 THR A O 1
ATOM 3933 N N . GLU A 1 490 ? -4.611 -0.428 19.052 1.00 85.12 490 GLU A N 1
ATOM 3934 C CA . GLU A 1 490 ? -4.357 -1.382 20.126 1.00 85.12 490 GLU A CA 1
ATOM 3935 C C . GLU A 1 490 ? -5.404 -1.247 21.245 1.00 85.12 490 GLU A C 1
ATOM 3937 O O . GLU A 1 490 ? -5.829 -0.153 21.618 1.00 85.12 490 GLU A O 1
ATOM 3942 N N . MET A 1 491 ? -5.792 -2.371 21.852 1.00 83.44 491 MET A N 1
ATOM 3943 C CA . MET A 1 491 ? -6.683 -2.375 23.019 1.00 83.44 491 MET A CA 1
ATOM 3944 C C . MET A 1 491 ? -5.906 -1.975 24.282 1.00 83.44 491 MET A C 1
ATOM 3946 O O . MET A 1 491 ? -5.477 -2.844 25.040 1.00 83.44 491 MET A O 1
ATOM 3950 N N . VAL A 1 492 ? -5.688 -0.676 24.489 1.00 84.38 492 VAL A N 1
ATOM 3951 C CA . VAL A 1 492 ? -4.972 -0.102 25.645 1.00 84.38 492 VAL A CA 1
ATOM 3952 C C . VAL A 1 492 ? -5.778 1.021 26.296 1.00 84.38 492 VAL A C 1
ATOM 3954 O O . VAL A 1 492 ? -6.614 1.651 25.656 1.00 84.38 492 VAL A O 1
ATOM 3957 N N . GLN A 1 493 ? -5.508 1.327 27.568 1.00 85.75 493 GLN A N 1
ATOM 3958 C CA . GLN A 1 493 ? -6.251 2.350 28.324 1.00 85.75 493 GLN A CA 1
ATOM 3959 C C . GLN A 1 493 ? -6.248 3.746 27.666 1.00 85.75 493 GLN A C 1
ATOM 3961 O O . GLN A 1 493 ? -7.174 4.531 27.856 1.00 85.75 493 GLN A O 1
ATOM 3966 N N . TYR A 1 494 ? -5.205 4.042 26.887 1.00 86.94 494 TYR A N 1
ATOM 3967 C CA . TYR A 1 494 ? -4.922 5.362 26.325 1.00 86.94 494 TYR A CA 1
ATOM 3968 C C . TYR A 1 494 ? -5.843 5.781 25.177 1.00 86.94 494 TYR A C 1
ATOM 3970 O O . TYR A 1 494 ? -5.837 6.949 24.811 1.00 86.94 494 TYR A O 1
ATOM 3978 N N . VAL A 1 495 ? -6.615 4.851 24.609 1.00 88.62 495 VAL A N 1
ATOM 3979 C CA . VAL A 1 495 ? -7.574 5.142 23.527 1.00 88.62 495 VAL A CA 1
ATOM 3980 C C . VAL A 1 495 ? -9.021 5.160 24.010 1.00 88.62 495 VAL A C 1
ATOM 3982 O O . VAL A 1 495 ? -9.912 5.573 23.275 1.00 88.62 495 VAL A O 1
ATOM 3985 N N . ILE A 1 496 ? -9.271 4.697 25.238 1.00 89.06 496 ILE A N 1
ATOM 3986 C CA . ILE A 1 496 ? -10.622 4.415 25.724 1.00 89.06 496 ILE A CA 1
ATOM 3987 C C . ILE A 1 496 ? -11.494 5.676 25.834 1.00 89.06 496 ILE A C 1
ATOM 3989 O O . ILE A 1 496 ? -12.603 5.637 25.307 1.00 89.06 496 ILE A O 1
ATOM 3993 N N . PRO A 1 497 ? -11.046 6.794 26.442 1.00 89.19 497 PRO A N 1
ATOM 3994 C CA . PRO A 1 497 ? -11.889 7.989 26.548 1.00 89.19 497 PRO A CA 1
ATOM 3995 C C . PRO A 1 497 ? -12.306 8.560 25.184 1.00 89.19 497 PRO A C 1
ATOM 3997 O O . PRO A 1 497 ? -13.477 8.861 24.965 1.00 89.19 497 PRO A O 1
ATOM 4000 N N . GLY A 1 498 ? -11.363 8.657 24.243 1.00 89.88 498 GLY A N 1
ATOM 4001 C CA . GLY A 1 498 ? -11.619 9.175 22.899 1.00 89.88 498 GLY A CA 1
ATOM 4002 C C . GLY A 1 498 ? -12.523 8.241 22.104 1.00 89.88 498 GLY A C 1
ATOM 4003 O O . GLY A 1 498 ? -13.453 8.694 21.444 1.00 89.88 498 GLY A O 1
ATOM 4004 N N . LEU A 1 499 ? -12.304 6.930 22.230 1.00 92.12 499 LEU A N 1
ATOM 4005 C CA . LEU A 1 499 ? -13.157 5.906 21.639 1.00 92.12 499 LEU A CA 1
ATOM 4006 C C . LEU A 1 499 ? -14.603 5.994 22.149 1.00 92.12 499 LEU A C 1
ATOM 4008 O O . LEU A 1 499 ? -15.524 6.031 21.337 1.00 92.12 499 LEU A O 1
ATOM 4012 N N . GLU A 1 500 ? -14.813 6.033 23.472 1.00 91.56 500 GLU A N 1
ATOM 4013 C CA . GLU A 1 500 ? -16.151 6.157 24.073 1.00 91.56 500 GLU A CA 1
ATOM 4014 C C . GLU A 1 500 ? -16.876 7.385 23.512 1.00 91.56 500 GLU A C 1
ATOM 4016 O O . GLU A 1 500 ? -18.031 7.285 23.093 1.00 91.56 500 GLU A O 1
ATOM 4021 N N . ARG A 1 501 ? -16.180 8.526 23.453 1.00 91.94 501 ARG A N 1
ATOM 4022 C CA . ARG A 1 501 ? -16.747 9.782 22.966 1.00 91.94 501 ARG A CA 1
ATOM 4023 C C . ARG A 1 501 ? -17.105 9.735 21.481 1.00 91.94 501 ARG A C 1
ATOM 4025 O O . ARG A 1 501 ? -18.206 10.142 21.123 1.00 91.94 501 ARG A O 1
ATOM 4032 N N . VAL A 1 502 ? -16.221 9.217 20.624 1.00 94.12 502 VAL A N 1
ATOM 4033 C CA . VAL A 1 502 ? -16.484 9.081 19.178 1.00 94.12 502 VAL A CA 1
ATOM 4034 C C . VAL A 1 502 ? -17.696 8.184 18.922 1.00 94.12 502 VAL A C 1
ATOM 4036 O O . VAL A 1 502 ? -18.546 8.530 18.104 1.00 94.12 502 VAL A O 1
ATOM 4039 N N . LEU A 1 503 ? -17.812 7.063 19.642 1.00 94.50 503 LEU A N 1
ATOM 4040 C CA . LEU A 1 503 ? -18.949 6.149 19.508 1.00 94.50 503 LEU A CA 1
ATOM 4041 C C . LEU A 1 503 ? -20.264 6.795 19.972 1.00 94.50 503 LEU A C 1
ATOM 4043 O O . LEU A 1 503 ? -21.248 6.751 19.237 1.00 94.50 503 LEU A O 1
ATOM 4047 N N . GLN A 1 504 ? -20.264 7.463 21.134 1.00 93.50 504 GLN A N 1
ATOM 4048 C CA . GLN A 1 504 ? -21.438 8.181 21.657 1.00 93.50 504 GLN A CA 1
ATOM 4049 C C . GLN A 1 504 ? -21.920 9.284 20.708 1.00 93.50 504 GLN A C 1
ATOM 4051 O O . GLN A 1 504 ? -23.121 9.518 20.585 1.00 93.50 504 GLN A O 1
ATOM 4056 N N . ASN A 1 505 ? -20.985 9.942 20.025 1.00 94.69 505 ASN A N 1
ATOM 4057 C CA . ASN A 1 505 ? -21.271 11.003 19.070 1.00 94.69 505 ASN A CA 1
ATOM 4058 C C . ASN A 1 505 ? -21.554 10.494 17.646 1.00 94.69 505 ASN A C 1
ATOM 4060 O O . ASN A 1 505 ? -21.713 11.313 16.746 1.00 94.69 505 ASN A O 1
ATOM 4064 N N . SER A 1 506 ? -21.652 9.179 17.433 1.00 96.25 506 SER A N 1
ATOM 4065 C CA . SER A 1 506 ? -21.982 8.562 16.139 1.00 96.25 506 SER A CA 1
ATOM 4066 C C . SER A 1 506 ? -23.330 7.823 16.219 1.00 96.25 506 SER A C 1
ATOM 4068 O O . SER A 1 506 ? -23.360 6.588 16.229 1.00 96.25 506 SER A O 1
ATOM 4070 N N . PRO A 1 507 ? -24.468 8.540 16.324 1.00 94.56 507 PRO A N 1
ATOM 4071 C CA . PRO A 1 507 ? -25.773 7.932 16.603 1.00 94.56 507 PRO A CA 1
ATOM 4072 C C . PRO A 1 507 ? -26.251 6.959 15.514 1.00 94.56 507 PRO A C 1
ATOM 4074 O O . PRO A 1 507 ? -26.919 5.977 15.839 1.00 94.56 507 PRO A O 1
ATOM 4077 N N . ASP A 1 508 ? -25.864 7.198 14.257 1.00 95.00 508 ASP A N 1
ATOM 4078 C CA . ASP A 1 508 ? -26.284 6.429 13.076 1.00 95.00 508 ASP A CA 1
ATOM 4079 C C . ASP A 1 508 ? -25.294 5.310 12.686 1.00 95.00 508 ASP A C 1
ATOM 4081 O O . ASP A 1 508 ? -25.373 4.746 11.590 1.00 95.00 508 ASP A O 1
ATOM 4085 N N . LEU A 1 509 ? -24.337 4.981 13.561 1.00 96.50 509 LEU A N 1
ATOM 4086 C CA . LEU A 1 509 ? -23.296 3.994 13.283 1.00 96.50 509 LEU A CA 1
ATOM 4087 C C . LEU A 1 509 ? -23.876 2.575 13.169 1.00 96.50 509 LEU A C 1
ATOM 4089 O O . LEU A 1 509 ? -24.249 1.975 14.173 1.00 96.50 509 LEU A O 1
ATOM 4093 N N . MET A 1 510 ? -23.872 2.009 11.958 1.00 95.44 510 MET A N 1
ATOM 4094 C CA . MET A 1 510 ? -24.394 0.663 11.662 1.00 95.44 510 MET A CA 1
ATOM 4095 C C . MET A 1 510 ? -23.298 -0.408 11.636 1.00 95.44 510 MET A C 1
ATOM 4097 O O . MET A 1 510 ? -23.534 -1.560 12.013 1.00 95.44 510 MET A O 1
ATOM 4101 N N . LYS A 1 511 ? -22.089 -0.049 11.186 1.00 95.94 511 LYS A N 1
ATOM 4102 C CA . LYS A 1 511 ? -20.949 -0.966 11.056 1.00 95.94 511 LYS A CA 1
ATOM 4103 C C . LYS A 1 511 ? -19.730 -0.429 11.798 1.00 95.94 511 LYS A C 1
ATOM 4105 O O . LYS A 1 511 ? -19.218 0.629 11.457 1.00 95.94 511 LYS A O 1
ATOM 4110 N N . LEU A 1 512 ? -19.202 -1.211 12.731 1.00 95.94 512 LEU A N 1
ATOM 4111 C CA . LEU A 1 512 ? -17.939 -0.935 13.411 1.00 95.94 512 LEU A CA 1
ATOM 4112 C C . LEU A 1 512 ? -16.923 -2.017 13.053 1.00 95.94 512 LEU A C 1
ATOM 4114 O O . LEU A 1 512 ? -17.221 -3.205 13.144 1.00 95.94 512 LEU A O 1
ATOM 4118 N N . THR A 1 513 ? -15.732 -1.615 12.633 1.00 94.06 513 THR A N 1
ATOM 4119 C CA . THR A 1 513 ? -14.619 -2.513 12.314 1.00 94.06 513 THR A CA 1
ATOM 4120 C C . THR A 1 513 ? -13.422 -2.124 13.168 1.00 94.06 513 THR A C 1
ATOM 4122 O O . THR A 1 513 ? -13.078 -0.951 13.244 1.00 94.06 513 THR A O 1
ATOM 4125 N N . VAL A 1 514 ? -12.785 -3.086 13.826 1.00 91.62 514 VAL A N 1
ATOM 4126 C CA . VAL A 1 514 ? -11.601 -2.848 14.658 1.00 91.62 514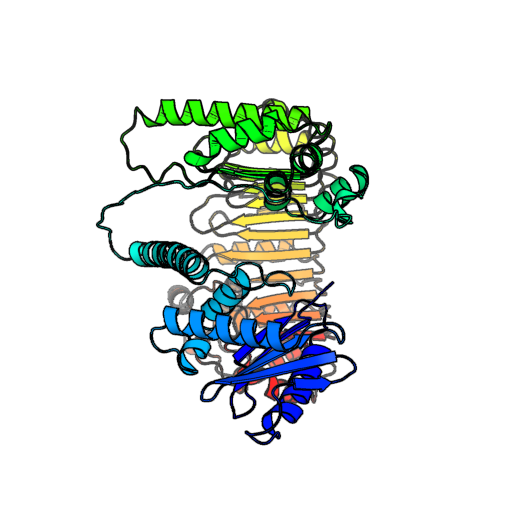 VAL A CA 1
ATOM 4127 C C . VAL A 1 514 ? -10.474 -3.714 14.141 1.00 91.62 514 VAL A C 1
ATOM 4129 O O . VAL A 1 514 ? -10.583 -4.939 14.145 1.00 91.62 514 VAL A O 1
ATOM 4132 N N . HIS A 1 515 ? -9.402 -3.073 13.700 1.00 89.69 515 HIS A N 1
ATOM 4133 C CA . HIS A 1 515 ? -8.164 -3.715 13.299 1.00 89.69 515 HIS A CA 1
ATOM 4134 C C . HIS A 1 515 ? -7.168 -3.546 14.439 1.00 89.69 515 HIS A C 1
ATOM 4136 O O . HIS A 1 515 ? -6.669 -2.446 14.677 1.00 89.69 515 HIS A O 1
ATOM 4142 N N . THR A 1 516 ? -6.878 -4.631 15.158 1.00 82.00 516 THR A N 1
ATOM 4143 C CA . THR A 1 516 ? -5.851 -4.621 16.205 1.00 82.00 516 THR A CA 1
ATOM 4144 C C . THR A 1 516 ? -4.475 -4.900 15.615 1.00 82.00 516 THR A C 1
ATOM 4146 O O . THR A 1 516 ? -3.786 -5.828 16.053 1.00 82.00 516 THR A O 1
ATOM 4149 N N . SER A 1 517 ? -4.094 -4.146 14.589 1.00 68.75 517 SER A N 1
ATOM 4150 C CA . SER A 1 517 ? -2.775 -4.270 13.987 1.00 68.75 517 SER A CA 1
ATOM 4151 C C . SER A 1 517 ? -1.714 -3.535 14.794 1.00 68.75 517 SER A C 1
ATOM 4153 O O . SER A 1 517 ? -2.036 -2.761 15.698 1.00 68.75 517 SER A O 1
ATOM 4155 N N . HIS A 1 518 ? -0.431 -3.814 14.538 1.00 62.88 518 HIS A N 1
ATOM 4156 C CA . HIS A 1 518 ? 0.630 -2.985 15.107 1.00 62.88 518 HIS A CA 1
ATOM 4157 C C . HIS A 1 518 ? 0.535 -1.577 14.508 1.00 62.88 518 HIS A C 1
ATOM 4159 O O . HIS A 1 518 ? 1.042 -1.308 13.422 1.00 62.88 518 HIS A O 1
ATOM 4165 N N . CYS A 1 519 ? -0.178 -0.690 15.193 1.00 66.00 519 CYS A N 1
ATOM 4166 C CA . CYS A 1 519 ? -0.249 0.715 14.842 1.00 66.00 519 CYS A CA 1
ATOM 4167 C C . CYS A 1 519 ? 0.851 1.469 15.591 1.00 66.00 519 CYS A C 1
ATOM 4169 O O . CYS A 1 519 ? 1.068 1.240 16.780 1.00 66.00 519 CYS A O 1
ATOM 4171 N N . ASN A 1 520 ? 1.521 2.402 14.912 1.00 66.06 520 ASN A N 1
ATOM 4172 C CA . ASN A 1 520 ? 2.398 3.365 15.571 1.00 66.06 520 ASN A CA 1
ATOM 4173 C C . ASN A 1 520 ? 1.556 4.158 16.583 1.00 66.06 520 ASN A C 1
ATOM 4175 O O . ASN A 1 520 ? 0.814 5.042 16.169 1.00 66.06 520 ASN A O 1
ATOM 4179 N N . THR A 1 521 ? 1.623 3.821 17.874 1.00 73.88 521 THR A N 1
ATOM 4180 C CA . THR A 1 521 ? 0.953 4.553 18.965 1.00 73.88 521 THR A CA 1
ATOM 4181 C C . THR A 1 521 ? 1.953 5.358 19.781 1.00 73.88 521 THR A C 1
ATOM 4183 O O . THR A 1 521 ? 3.073 4.901 20.016 1.00 73.88 521 THR A O 1
ATOM 4186 N N . ILE A 1 522 ? 1.524 6.498 20.313 1.00 77.75 522 ILE A N 1
ATOM 4187 C CA . ILE A 1 522 ? 2.265 7.283 21.294 1.00 77.75 522 ILE A CA 1
ATOM 4188 C C . ILE A 1 522 ? 2.517 6.406 22.526 1.00 77.75 522 ILE A C 1
ATOM 4190 O O . ILE A 1 522 ? 1.554 5.907 23.125 1.00 77.75 522 ILE A O 1
ATOM 4194 N N . PRO A 1 523 ? 3.779 6.229 22.958 1.00 81.19 523 PRO A N 1
ATOM 4195 C CA . PRO A 1 523 ? 4.056 5.492 24.179 1.00 81.19 523 PRO A CA 1
ATOM 4196 C C . PRO A 1 523 ? 3.356 6.137 25.376 1.00 81.19 523 PRO A C 1
ATOM 4198 O O . PRO A 1 523 ? 3.523 7.328 25.642 1.00 81.19 523 PRO A O 1
ATOM 4201 N N . GLY A 1 524 ? 2.615 5.329 26.135 1.00 79.38 524 GLY A N 1
ATOM 4202 C CA . GLY A 1 524 ? 1.744 5.785 27.221 1.00 79.38 524 GLY A CA 1
ATOM 4203 C C . GLY A 1 524 ? 2.387 6.740 28.229 1.00 79.38 524 GLY A C 1
ATOM 4204 O O . GLY A 1 524 ? 1.758 7.703 28.653 1.00 79.38 524 GLY A O 1
ATOM 4205 N N . ARG A 1 525 ? 3.677 6.544 28.532 1.00 79.69 525 ARG A N 1
ATOM 4206 C CA . ARG A 1 525 ? 4.469 7.418 29.416 1.00 79.69 525 ARG A CA 1
ATOM 4207 C C . ARG A 1 525 ? 4.488 8.889 28.986 1.00 79.69 525 ARG A C 1
ATOM 4209 O O . ARG A 1 525 ? 4.544 9.763 29.844 1.00 79.69 525 ARG A O 1
ATOM 4216 N N . TYR A 1 526 ? 4.461 9.169 27.681 1.00 79.25 526 TYR A N 1
ATOM 4217 C CA . TYR A 1 526 ? 4.444 10.543 27.177 1.00 79.25 526 TYR A CA 1
ATOM 4218 C C . TYR A 1 526 ? 3.066 11.172 27.359 1.00 79.25 526 TYR A C 1
ATOM 4220 O O . TYR A 1 526 ? 2.985 12.331 27.747 1.00 79.25 526 TYR A O 1
ATOM 4228 N N . LEU A 1 527 ? 1.997 10.391 27.170 1.00 80.25 527 LEU A N 1
ATOM 4229 C CA . LEU A 1 527 ? 0.628 10.829 27.447 1.00 80.25 527 LEU A CA 1
ATOM 4230 C C . LEU A 1 527 ? 0.429 11.086 28.947 1.00 80.25 527 LEU A C 1
ATOM 4232 O O . LEU A 1 527 ? -0.173 12.083 29.327 1.00 80.25 527 LEU A O 1
ATOM 4236 N N . ASP A 1 528 ? 0.969 10.217 29.804 1.00 81.00 528 ASP A N 1
ATOM 4237 C CA . ASP A 1 528 ? 0.906 10.382 31.258 1.00 81.00 528 ASP A CA 1
ATOM 4238 C C . ASP A 1 528 ? 1.644 11.657 31.705 1.00 81.00 528 ASP A C 1
ATOM 4240 O O . ASP A 1 528 ? 1.044 12.487 32.386 1.00 81.00 528 ASP A O 1
ATOM 4244 N N . LYS A 1 529 ? 2.884 11.865 31.228 1.00 80.44 529 LYS A N 1
ATOM 4245 C CA . LYS A 1 529 ? 3.664 13.092 31.472 1.00 80.44 529 LYS A CA 1
ATOM 4246 C C . LYS A 1 529 ? 2.940 14.340 30.966 1.00 80.44 529 LYS A C 1
ATOM 4248 O O . LYS A 1 529 ? 3.010 15.392 31.592 1.00 80.44 529 LYS A O 1
ATOM 4253 N N . TYR A 1 530 ? 2.264 14.230 29.828 1.00 78.62 530 TYR A N 1
ATOM 4254 C CA . TYR A 1 530 ? 1.496 15.327 29.268 1.00 78.62 530 TYR A CA 1
ATOM 4255 C C . TYR A 1 530 ? 0.334 15.737 30.187 1.00 78.62 530 TYR A C 1
ATOM 4257 O O . TYR A 1 530 ? 0.174 16.911 30.497 1.00 78.62 530 TYR A O 1
ATOM 4265 N N . LEU A 1 531 ? -0.439 14.769 30.689 1.00 77.69 531 LEU A N 1
ATOM 4266 C CA . LEU A 1 531 ? -1.529 15.040 31.633 1.00 77.69 531 LEU A CA 1
ATOM 4267 C C . LEU A 1 531 ? -1.035 15.499 33.015 1.00 77.69 531 LEU A C 1
ATOM 4269 O O . LEU A 1 531 ? -1.779 16.185 33.712 1.00 77.69 531 LEU A O 1
ATOM 4273 N N . ASP A 1 532 ? 0.181 15.116 33.422 1.00 77.62 532 ASP A N 1
ATOM 4274 C CA . ASP A 1 532 ? 0.823 15.636 34.638 1.00 77.62 532 ASP A CA 1
ATOM 4275 C C . ASP A 1 532 ? 1.067 17.146 34.549 1.00 77.62 532 ASP A C 1
ATOM 4277 O O . ASP A 1 532 ? 0.842 17.847 35.528 1.00 77.62 532 ASP A O 1
ATOM 4281 N N . LEU A 1 533 ? 1.483 17.650 33.381 1.00 79.50 533 LEU A N 1
ATOM 4282 C CA . LEU A 1 533 ? 1.702 19.085 33.157 1.00 79.50 533 LEU A CA 1
ATOM 4283 C C . LEU A 1 533 ? 0.401 19.903 33.153 1.00 79.50 533 LEU A C 1
ATOM 4285 O O . LEU A 1 533 ? 0.441 21.104 33.390 1.00 79.50 533 LEU A O 1
ATOM 4289 N N . GLU A 1 534 ? -0.737 19.264 32.882 1.00 75.00 534 GLU A N 1
ATOM 4290 C CA . GLU A 1 534 ? -2.068 19.888 32.848 1.00 75.00 534 GLU A CA 1
ATOM 4291 C C . GLU A 1 534 ? -2.820 19.744 34.194 1.00 75.00 534 GLU A C 1
ATOM 4293 O O . GLU A 1 534 ? -4.037 19.918 34.247 1.00 75.00 534 GLU A O 1
ATOM 4298 N N . ASP A 1 535 ? -2.123 19.369 35.279 1.00 69.31 535 ASP A N 1
ATOM 4299 C CA . ASP A 1 535 ? -2.645 19.238 36.655 1.00 69.31 535 ASP A CA 1
ATOM 4300 C C . ASP A 1 535 ? -3.887 18.324 36.817 1.00 69.31 535 ASP A C 1
ATOM 4302 O O . ASP A 1 535 ? -4.668 18.421 37.772 1.00 69.31 535 ASP A O 1
ATOM 4306 N N . LEU A 1 536 ? -4.078 17.358 35.912 1.00 69.31 536 LEU A N 1
ATOM 4307 C CA . LEU A 1 536 ? -5.196 16.413 35.982 1.00 69.31 536 LEU A CA 1
ATOM 4308 C C . LEU A 1 536 ? -4.978 15.347 37.064 1.00 69.31 536 LEU A C 1
ATOM 4310 O O . LEU A 1 536 ? -4.000 14.597 37.036 1.00 69.31 536 LEU A O 1
ATOM 4314 N N . ASN A 1 537 ? -5.955 15.185 37.965 1.00 62.78 537 ASN A N 1
ATOM 4315 C CA . ASN A 1 537 ? -5.901 14.217 39.068 1.00 62.78 537 ASN A CA 1
ATOM 4316 C C . ASN A 1 537 ? -5.613 12.769 38.580 1.00 62.78 537 ASN A C 1
ATOM 4318 O O . ASN A 1 537 ? -6.465 12.179 37.902 1.00 62.78 537 ASN A O 1
ATOM 4322 N N . PRO A 1 538 ? -4.492 12.139 39.003 1.00 57.22 538 PRO A N 1
ATOM 4323 C CA . PRO A 1 538 ? -4.108 10.769 38.639 1.00 57.22 538 PRO A CA 1
ATOM 4324 C C . PRO A 1 538 ? -5.185 9.720 38.911 1.00 57.22 538 PRO A C 1
ATOM 4326 O O . PRO A 1 538 ? -5.340 8.756 38.162 1.00 57.22 538 PRO A O 1
ATOM 4329 N N . ALA A 1 539 ? -5.984 9.923 39.961 1.00 53.59 539 ALA A N 1
ATOM 4330 C CA . ALA A 1 539 ? -7.040 9.009 40.354 1.00 53.59 539 ALA A CA 1
ATOM 4331 C C . ALA A 1 539 ? -8.267 9.058 39.428 1.00 53.59 539 ALA A C 1
ATOM 4333 O O . ALA A 1 539 ? -9.136 8.207 39.569 1.00 53.59 539 ALA A O 1
ATOM 4334 N N . ARG A 1 540 ? -8.385 9.980 38.469 1.00 60.00 540 ARG A N 1
ATOM 4335 C CA . ARG A 1 540 ? -9.461 9.955 37.453 1.00 60.00 540 ARG A CA 1
ATOM 4336 C C . ARG A 1 540 ? -8.955 9.611 36.045 1.00 60.00 540 ARG A C 1
ATOM 4338 O O . ARG A 1 540 ? -9.769 9.465 35.141 1.00 60.00 540 ARG A O 1
ATOM 4345 N N . ARG A 1 541 ? -7.641 9.420 35.867 1.00 69.00 541 ARG A N 1
ATOM 4346 C CA . ARG A 1 541 ? -7.002 9.197 34.559 1.00 69.00 541 ARG A CA 1
ATOM 4347 C C . ARG A 1 541 ? -7.367 7.851 33.945 1.00 69.00 541 ARG A C 1
ATOM 4349 O O . ARG A 1 541 ? -7.371 6.837 34.643 1.00 69.00 541 ARG A O 1
ATOM 4356 N N . TRP A 1 542 ? -7.634 7.860 32.638 1.00 73.12 542 TRP A N 1
ATOM 4357 C CA . TRP A 1 542 ? -7.802 6.675 31.781 1.00 73.12 542 TRP A CA 1
ATOM 4358 C C . TRP A 1 542 ? -8.808 5.620 32.286 1.00 73.12 542 TRP A C 1
ATOM 4360 O O . TRP A 1 542 ? -8.787 4.471 31.841 1.00 73.12 542 TRP A O 1
ATOM 4370 N N . ARG A 1 543 ? -9.693 5.975 33.231 1.00 62.88 543 ARG A N 1
ATOM 4371 C CA . ARG A 1 543 ? -10.742 5.074 33.713 1.00 62.88 543 ARG A CA 1
ATOM 4372 C C . ARG A 1 543 ? -11.909 5.117 32.742 1.00 62.88 543 ARG A C 1
ATOM 4374 O O . ARG A 1 543 ? -12.484 6.179 32.528 1.00 62.88 543 ARG A O 1
ATOM 4381 N N . SER A 1 544 ? -12.308 3.953 32.241 1.00 61.62 544 SER A N 1
ATOM 4382 C CA . SER A 1 544 ? -13.640 3.818 31.654 1.00 61.62 544 SER A CA 1
ATOM 4383 C C . SER A 1 544 ? -14.695 3.950 32.748 1.00 61.62 544 SER A C 1
ATOM 4385 O O . SER A 1 544 ? -14.495 3.499 33.886 1.00 61.62 544 SER A O 1
ATOM 4387 N N . LYS A 1 545 ? -15.848 4.516 32.384 1.00 59.53 545 LYS A N 1
ATOM 4388 C CA . LYS A 1 545 ? -17.034 4.585 33.251 1.00 59.53 545 LYS A CA 1
ATOM 4389 C C . LYS A 1 545 ? -17.559 3.193 33.645 1.00 59.53 545 LYS A C 1
ATOM 4391 O O . LYS A 1 545 ? -18.335 3.091 34.590 1.00 59.53 545 LYS A O 1
ATOM 4396 N N . ASP A 1 546 ? -17.088 2.131 32.986 1.00 57.28 546 ASP A N 1
ATOM 4397 C CA . ASP A 1 546 ? -17.471 0.735 33.229 1.00 57.28 546 ASP A CA 1
ATOM 4398 C C . ASP A 1 546 ? -16.656 0.031 34.336 1.00 57.28 546 ASP A C 1
ATOM 4400 O O . ASP A 1 546 ? -16.863 -1.151 34.606 1.00 57.28 546 ASP A O 1
ATOM 4404 N N . GLY A 1 547 ? -15.725 0.729 35.004 1.00 56.94 547 GLY A N 1
ATOM 4405 C CA . GLY A 1 547 ? -15.028 0.220 36.198 1.00 56.94 547 GLY A CA 1
ATOM 4406 C C . GLY A 1 547 ? -13.918 -0.812 35.942 1.00 56.94 547 GLY A C 1
ATOM 4407 O O . GLY A 1 547 ? -13.289 -1.289 36.888 1.00 56.94 547 GLY A O 1
ATOM 4408 N N . VAL A 1 548 ? -13.631 -1.141 34.679 1.00 64.50 548 VAL A N 1
ATOM 4409 C CA . VAL A 1 548 ? -12.563 -2.075 34.285 1.00 64.50 548 VAL A CA 1
ATOM 4410 C C . VAL A 1 548 ? -11.204 -1.369 34.285 1.00 64.50 548 VAL A C 1
ATOM 4412 O O . VAL A 1 548 ? -11.047 -0.292 33.711 1.00 64.50 548 VAL A O 1
ATOM 4415 N N . ARG A 1 549 ? -10.192 -1.990 34.910 1.00 69.25 549 ARG A N 1
ATOM 4416 C CA . ARG A 1 549 ? -8.789 -1.572 34.756 1.00 69.25 549 ARG A CA 1
ATOM 4417 C C . ARG A 1 549 ? -8.254 -2.093 33.426 1.00 69.25 549 ARG A C 1
ATOM 4419 O O . ARG A 1 549 ? -8.039 -3.293 33.280 1.00 69.25 549 ARG A O 1
ATOM 4426 N N . TRP A 1 550 ? -8.058 -1.183 32.485 1.00 75.69 550 TRP A N 1
ATOM 4427 C CA . TRP A 1 550 ? -7.448 -1.455 31.190 1.00 75.69 550 TRP A CA 1
ATOM 4428 C C . TRP A 1 550 ? -5.939 -1.687 31.309 1.00 75.69 550 TRP A C 1
ATOM 4430 O O . TRP A 1 550 ? -5.287 -1.224 32.246 1.00 75.69 550 TRP A O 1
ATOM 4440 N N . ASN A 1 551 ? -5.380 -2.419 30.352 1.00 76.62 551 ASN A N 1
ATOM 4441 C CA . ASN A 1 551 ? -3.944 -2.644 30.229 1.00 76.62 551 ASN A CA 1
ATOM 4442 C C . ASN A 1 551 ? -3.224 -1.385 29.719 1.00 76.62 551 ASN A C 1
ATOM 4444 O O . ASN A 1 551 ? -3.763 -0.604 28.932 1.00 76.62 551 ASN A O 1
ATOM 4448 N N . ARG A 1 552 ? -1.971 -1.218 30.158 1.00 75.31 552 ARG A N 1
ATOM 4449 C CA . ARG A 1 552 ? -1.071 -0.145 29.700 1.00 75.31 552 ARG A CA 1
ATOM 4450 C C . ARG A 1 552 ? -0.268 -0.530 28.459 1.00 75.31 552 ARG A C 1
ATOM 4452 O O . ARG A 1 552 ? 0.229 0.348 27.769 1.00 75.31 552 ARG A O 1
ATOM 4459 N N . SER A 1 553 ? -0.135 -1.828 28.199 1.00 73.88 553 SER A N 1
ATOM 4460 C CA . SER A 1 553 ? 0.662 -2.387 27.108 1.00 73.88 553 SER A CA 1
ATOM 4461 C C . SER A 1 553 ? -0.100 -3.501 26.395 1.00 73.88 553 SER A C 1
ATOM 4463 O O . SER A 1 553 ? -0.862 -4.239 27.032 1.00 73.88 553 SER A O 1
ATOM 4465 N N . ARG A 1 554 ? 0.143 -3.663 25.089 1.00 72.69 554 ARG A N 1
ATOM 4466 C CA . ARG A 1 554 ? -0.369 -4.766 24.256 1.00 72.69 554 ARG A CA 1
ATOM 4467 C C . ARG A 1 554 ? 0.011 -6.151 24.794 1.00 72.69 554 ARG A C 1
ATOM 4469 O O . ARG A 1 554 ? -0.760 -7.094 24.637 1.00 72.69 554 ARG A O 1
ATOM 4476 N N . SER A 1 555 ? 1.154 -6.266 25.475 1.00 74.12 555 SER A N 1
ATOM 4477 C CA . SER A 1 555 ? 1.647 -7.515 26.081 1.00 74.12 555 SER A CA 1
ATOM 4478 C C . SER A 1 555 ? 0.763 -8.041 27.219 1.00 74.12 555 SER A C 1
ATOM 4480 O O . SER A 1 555 ? 0.681 -9.250 27.434 1.00 74.12 555 SER A O 1
ATOM 4482 N N . ASP A 1 556 ? 0.045 -7.152 27.912 1.00 73.38 556 ASP A N 1
ATOM 4483 C CA . ASP A 1 556 ? -0.628 -7.462 29.183 1.00 73.38 556 ASP A CA 1
ATOM 4484 C C . ASP A 1 556 ? -2.135 -7.730 29.002 1.00 73.38 556 ASP A C 1
ATOM 4486 O O . ASP A 1 556 ? -2.939 -7.664 29.940 1.00 73.38 556 ASP A O 1
ATOM 4490 N N . ILE A 1 557 ? -2.553 -8.002 27.764 1.00 77.38 557 ILE A N 1
ATOM 4491 C CA . ILE A 1 557 ? -3.950 -8.238 27.411 1.00 77.38 557 ILE A CA 1
ATOM 4492 C C . ILE A 1 557 ? -4.428 -9.597 27.965 1.00 77.38 557 ILE A C 1
ATOM 4494 O O . ILE A 1 557 ? -3.760 -10.622 27.848 1.00 77.38 557 ILE A O 1
ATOM 4498 N N . GLN A 1 558 ? -5.618 -9.621 28.562 1.00 81.56 558 GLN A N 1
ATOM 4499 C CA . GLN A 1 558 ? -6.298 -10.822 29.051 1.00 81.56 558 GLN A CA 1
ATOM 4500 C C . GLN A 1 558 ? -7.676 -10.899 28.393 1.00 81.56 558 GLN A C 1
ATOM 4502 O O . GLN A 1 558 ? -8.215 -9.875 27.972 1.00 81.56 558 GLN A O 1
ATOM 4507 N N . PHE A 1 559 ? -8.298 -12.082 28.378 1.00 80.69 559 PHE A N 1
ATOM 4508 C CA . PHE A 1 559 ? -9.632 -12.258 27.790 1.00 80.69 559 PHE A CA 1
ATOM 4509 C C . PHE A 1 559 ? -10.671 -11.281 28.369 1.00 80.69 559 PHE A C 1
ATOM 4511 O O . PHE A 1 559 ? -11.492 -10.734 27.638 1.00 80.69 559 PHE A O 1
ATOM 4518 N N . LYS A 1 560 ? -10.586 -10.974 29.672 1.00 80.62 560 LYS A N 1
ATOM 4519 C CA . LYS A 1 560 ? -11.454 -9.979 30.322 1.00 80.62 560 LYS A CA 1
ATOM 4520 C C . LYS A 1 560 ? -11.341 -8.578 29.704 1.00 80.62 560 LYS A C 1
ATOM 4522 O O . LYS A 1 560 ? -12.337 -7.863 29.683 1.00 80.62 560 LYS A O 1
ATOM 4527 N N . HIS A 1 561 ? -10.165 -8.187 29.200 1.00 82.56 561 HIS A N 1
ATOM 4528 C CA . HIS A 1 561 ? -9.962 -6.895 28.537 1.00 82.56 561 HIS A CA 1
ATOM 4529 C C . HIS A 1 561 ? -10.658 -6.892 27.173 1.00 82.56 561 HIS A C 1
ATOM 4531 O O . HIS A 1 561 ? -11.440 -5.987 26.911 1.00 82.56 561 HIS A O 1
ATOM 4537 N N . LEU A 1 562 ? -10.491 -7.951 26.368 1.00 83.56 562 LEU A N 1
ATOM 4538 C CA . LEU A 1 562 ? -11.214 -8.121 25.100 1.00 83.56 562 LEU A CA 1
ATOM 4539 C C . LEU A 1 562 ? -12.737 -8.102 25.311 1.00 83.56 562 LEU A C 1
ATOM 4541 O O . LEU A 1 562 ? -13.450 -7.348 24.655 1.00 83.56 562 LEU A O 1
ATOM 4545 N N . ALA A 1 563 ? -13.233 -8.882 26.275 1.00 83.06 563 ALA A N 1
ATOM 4546 C CA . ALA A 1 563 ? -14.652 -8.931 26.616 1.00 83.06 563 ALA A CA 1
ATOM 4547 C C . ALA A 1 563 ? -15.196 -7.559 27.037 1.00 83.06 563 ALA A C 1
ATOM 4549 O O . ALA A 1 563 ? -16.290 -7.166 26.632 1.00 83.06 563 ALA A O 1
ATOM 4550 N N . SER A 1 564 ? -14.426 -6.820 27.836 1.00 85.00 564 SER A N 1
ATOM 4551 C CA . SER A 1 564 ? -14.787 -5.465 28.257 1.00 85.00 564 SER A CA 1
ATOM 4552 C C . SER A 1 564 ? -14.762 -4.486 27.086 1.00 85.00 564 SER A C 1
ATOM 4554 O O . SER A 1 564 ? -15.591 -3.588 27.042 1.00 85.00 564 SER A O 1
ATOM 4556 N N . PHE A 1 565 ? -13.861 -4.672 26.117 1.00 86.69 565 PHE A N 1
ATOM 4557 C CA . PHE A 1 565 ? -13.705 -3.781 24.961 1.00 86.69 565 PHE A CA 1
ATOM 4558 C C . PHE A 1 565 ? -14.886 -3.899 24.015 1.00 86.69 565 PHE A C 1
ATOM 4560 O O . PHE A 1 565 ? -15.489 -2.900 23.638 1.00 86.69 565 PHE A O 1
ATOM 4567 N N . VAL A 1 566 ? -15.303 -5.134 23.744 1.00 87.06 566 VAL A N 1
ATOM 4568 C CA . VAL A 1 566 ? -16.528 -5.412 22.992 1.00 87.06 566 VAL A CA 1
ATOM 4569 C C . VAL A 1 566 ? -17.759 -4.856 23.709 1.00 87.06 566 VAL A C 1
ATOM 4571 O O . VAL A 1 566 ? -18.595 -4.214 23.078 1.00 87.06 566 VAL A O 1
ATOM 4574 N N . LYS A 1 567 ? -17.870 -5.053 25.032 1.00 86.88 567 LYS A N 1
ATOM 4575 C CA . LYS A 1 567 ? -18.983 -4.498 25.822 1.00 86.88 567 LYS A CA 1
ATOM 4576 C C . LYS A 1 567 ? -19.029 -2.975 25.759 1.00 86.88 567 LYS A C 1
ATOM 4578 O O . LYS A 1 567 ? -20.105 -2.426 25.549 1.00 86.88 567 LYS A O 1
ATOM 4583 N N . LEU A 1 568 ? -17.879 -2.321 25.908 1.00 87.94 568 LEU A N 1
ATOM 4584 C CA . LEU A 1 568 ? -17.748 -0.872 25.815 1.00 87.94 568 LEU A CA 1
ATOM 4585 C C . LEU A 1 568 ? -18.216 -0.379 24.447 1.00 87.94 568 LEU A C 1
ATOM 4587 O O . LEU A 1 568 ? -19.019 0.546 24.383 1.00 87.94 568 LEU A O 1
ATOM 4591 N N . MET A 1 569 ? -17.785 -1.023 23.361 1.00 89.19 569 MET A N 1
ATOM 4592 C CA . MET A 1 569 ? -18.206 -0.647 22.011 1.00 89.19 569 MET A CA 1
ATOM 4593 C C . MET A 1 569 ? -19.717 -0.740 21.834 1.00 89.19 569 MET A C 1
ATOM 4595 O O . MET A 1 569 ? -20.341 0.240 21.449 1.00 89.19 569 MET A O 1
ATOM 4599 N N . VAL A 1 570 ? -20.314 -1.882 22.185 1.00 87.94 570 VAL A N 1
ATOM 4600 C CA . VAL A 1 570 ? -21.760 -2.082 22.016 1.00 87.94 570 VAL A CA 1
ATOM 4601 C C . VAL A 1 570 ? -22.569 -1.134 22.904 1.00 87.94 570 VAL A C 1
ATOM 4603 O O . VAL A 1 570 ? -23.581 -0.598 22.464 1.00 87.94 570 VAL A O 1
ATOM 4606 N N . LYS A 1 571 ? -22.125 -0.891 24.143 1.00 88.56 571 LYS A N 1
ATOM 4607 C CA . LYS A 1 571 ? -22.816 -0.006 25.092 1.00 88.56 571 LYS A CA 1
ATOM 4608 C C . LYS A 1 571 ? -22.830 1.457 24.640 1.00 88.56 571 LYS A C 1
ATOM 4610 O O . LYS A 1 571 ? -23.761 2.179 24.977 1.00 88.56 571 LYS A O 1
ATOM 4615 N N . ASN A 1 572 ? -21.802 1.895 23.916 1.00 88.88 572 ASN A N 1
ATOM 4616 C CA . ASN A 1 572 ? -21.655 3.282 23.476 1.00 88.88 572 ASN A CA 1
ATOM 4617 C C . ASN A 1 572 ? -22.230 3.541 22.073 1.00 88.88 572 ASN A C 1
ATOM 4619 O O . ASN A 1 572 ? -22.022 4.620 21.532 1.00 88.88 572 ASN A O 1
ATOM 4623 N N . THR A 1 573 ? -22.955 2.582 21.490 1.00 90.19 573 THR A N 1
ATOM 4624 C CA . THR A 1 573 ? -23.572 2.708 20.162 1.00 90.19 573 THR A CA 1
ATOM 4625 C C . THR A 1 573 ? -25.064 2.404 20.211 1.00 90.19 573 THR A C 1
ATOM 4627 O O . THR A 1 573 ? -25.469 1.429 20.840 1.00 90.19 573 THR A O 1
ATOM 4630 N N . ASN A 1 574 ? -25.876 3.185 19.492 1.00 87.19 574 ASN A N 1
ATOM 4631 C CA . ASN A 1 574 ? -27.337 3.039 19.511 1.00 87.19 574 ASN A CA 1
ATOM 4632 C C . ASN A 1 574 ? -27.896 2.230 18.325 1.00 87.19 574 ASN A C 1
ATOM 4634 O O . ASN A 1 574 ? -28.871 1.502 18.498 1.00 87.19 574 ASN A O 1
ATOM 4638 N N . ALA A 1 575 ? -27.287 2.343 17.139 1.00 90.62 575 ALA A N 1
ATOM 4639 C CA . ALA A 1 575 ? -27.778 1.756 15.884 1.00 90.62 575 ALA A CA 1
ATOM 4640 C C . ALA A 1 575 ? -26.897 0.616 15.333 1.00 90.62 575 ALA A C 1
ATOM 4642 O O . ALA A 1 575 ? -27.083 0.181 14.197 1.00 90.62 575 ALA A O 1
ATOM 4643 N N . LEU A 1 576 ? -25.926 0.133 16.116 1.00 92.00 576 LEU A N 1
ATOM 4644 C CA . LEU A 1 576 ? -24.918 -0.811 15.638 1.00 92.00 576 LEU A CA 1
ATOM 4645 C C . LEU A 1 576 ? -25.541 -2.159 15.259 1.00 92.00 576 LEU A C 1
ATOM 4647 O O . LEU A 1 576 ? -26.146 -2.832 16.089 1.00 92.00 576 LEU A O 1
ATOM 4651 N N . GLU A 1 577 ? -25.330 -2.588 14.018 1.00 91.19 577 GLU A N 1
ATOM 4652 C CA . GLU A 1 577 ? -25.804 -3.878 13.509 1.00 91.19 577 GLU A CA 1
ATOM 4653 C C . GLU A 1 577 ? -24.672 -4.899 13.414 1.00 91.19 577 GLU A C 1
ATOM 4655 O O . GLU A 1 577 ? -24.872 -6.085 13.681 1.00 91.19 577 GLU A O 1
ATOM 4660 N N . LYS A 1 578 ? -23.475 -4.453 13.008 1.00 91.69 578 LYS A N 1
ATOM 4661 C CA . LYS A 1 578 ? -22.330 -5.329 12.734 1.00 91.69 578 LYS A CA 1
ATOM 4662 C C . LYS A 1 578 ? -21.058 -4.812 13.392 1.00 91.69 578 LYS A C 1
ATOM 4664 O O . LYS A 1 578 ? -20.641 -3.685 13.136 1.00 91.69 578 LYS A O 1
ATOM 4669 N N . LEU A 1 579 ? -20.407 -5.677 14.163 1.00 91.81 579 LEU A N 1
ATOM 4670 C CA . LEU A 1 579 ? -19.086 -5.456 14.743 1.00 91.81 579 LEU A CA 1
ATOM 4671 C C . LEU A 1 579 ? -18.096 -6.469 14.161 1.00 91.81 579 LEU A C 1
ATOM 4673 O O . LEU A 1 579 ? -18.248 -7.671 14.361 1.00 91.81 579 LEU A O 1
ATOM 4677 N N . PHE A 1 580 ? -17.075 -5.987 13.461 1.00 90.19 580 PHE A N 1
ATOM 4678 C CA . PHE A 1 580 ? -15.992 -6.800 12.916 1.00 90.19 580 PHE A CA 1
ATOM 4679 C C . PHE A 1 580 ? -14.725 -6.601 13.742 1.00 90.19 580 PHE A C 1
ATOM 4681 O O . PHE A 1 580 ? -14.299 -5.469 13.963 1.00 90.19 580 PHE A O 1
ATOM 4688 N N . LEU A 1 581 ? -14.121 -7.698 14.189 1.00 87.94 581 LEU A N 1
ATOM 4689 C CA . LEU A 1 581 ? -12.878 -7.691 14.957 1.00 87.94 581 LEU A CA 1
ATOM 4690 C C . LEU A 1 581 ? -11.807 -8.457 14.173 1.00 87.94 581 LEU A C 1
ATOM 4692 O O . LEU A 1 581 ? -11.899 -9.679 14.027 1.00 87.94 581 LEU A O 1
ATOM 4696 N N . LEU A 1 582 ? -10.808 -7.727 13.677 1.00 87.25 582 LEU A N 1
ATOM 4697 C CA . LEU A 1 582 ? -9.623 -8.254 13.004 1.00 87.25 582 LEU A CA 1
ATOM 4698 C C . LEU A 1 582 ? -8.471 -8.265 14.005 1.00 87.25 582 LEU A C 1
ATOM 4700 O O . LEU A 1 582 ? -8.013 -7.211 14.451 1.00 87.25 582 LEU A O 1
ATOM 4704 N N . LEU A 1 583 ? -8.076 -9.471 14.409 1.00 82.69 583 LEU A N 1
ATOM 4705 C CA . LEU A 1 583 ? -7.172 -9.717 15.528 1.00 82.69 583 LEU A CA 1
ATOM 4706 C C . LEU A 1 583 ? -5.808 -10.220 15.038 1.00 82.69 583 LEU A C 1
ATOM 4708 O O . LEU A 1 583 ? -5.749 -11.347 14.562 1.00 82.69 583 LEU A O 1
ATOM 4712 N N . ASP A 1 584 ? -4.739 -9.441 15.230 1.00 79.31 584 ASP A N 1
ATOM 4713 C CA . ASP A 1 584 ? -3.345 -9.843 14.940 1.00 79.31 584 ASP A CA 1
ATOM 4714 C C . ASP A 1 584 ? -2.742 -10.776 16.020 1.00 79.31 584 ASP A C 1
ATOM 4716 O O . ASP A 1 584 ? -3.352 -11.047 17.060 1.00 79.31 584 ASP A O 1
ATOM 4720 N N . ASP A 1 585 ? -1.495 -11.216 15.807 1.00 68.94 585 ASP A N 1
ATOM 4721 C CA . ASP A 1 585 ? -0.747 -12.251 16.544 1.00 68.94 585 ASP A CA 1
ATOM 4722 C C . ASP A 1 585 ? -0.883 -12.316 18.086 1.00 68.94 585 ASP A C 1
ATOM 4724 O O . ASP A 1 585 ? -1.080 -13.422 18.600 1.00 68.94 585 ASP A O 1
ATOM 4728 N N . PRO A 1 586 ? -0.873 -11.230 18.892 1.00 65.25 586 PRO A N 1
ATOM 4729 C CA . PRO A 1 586 ? -1.071 -11.362 20.346 1.00 65.25 586 PRO A CA 1
ATOM 4730 C C . PRO A 1 586 ? -2.538 -11.588 20.754 1.00 65.25 586 PRO A C 1
ATOM 4732 O O . PRO A 1 586 ? -2.826 -11.994 21.889 1.00 65.25 586 PRO A O 1
ATOM 4735 N N . TYR A 1 587 ? -3.473 -11.327 19.840 1.00 71.06 587 TYR A N 1
ATOM 4736 C CA . TYR A 1 587 ? -4.912 -11.449 20.043 1.00 71.06 587 TYR A CA 1
ATOM 4737 C C . TYR A 1 587 ? -5.487 -12.740 19.449 1.00 71.06 587 TYR A C 1
ATOM 4739 O O . TYR A 1 587 ? -6.549 -13.183 19.895 1.00 71.06 587 TYR A O 1
ATOM 4747 N N . HIS A 1 588 ? -4.775 -13.396 18.523 1.00 71.69 588 HIS A N 1
ATOM 4748 C CA . HIS A 1 588 ? -5.179 -14.676 17.928 1.00 71.69 588 HIS A CA 1
ATOM 4749 C C . HIS A 1 588 ? -5.516 -15.754 18.967 1.00 71.69 588 HIS A C 1
ATOM 4751 O O . HIS A 1 588 ? -6.488 -16.487 18.789 1.00 71.69 588 HIS A O 1
ATOM 4757 N N . ARG A 1 589 ? -4.804 -15.797 20.102 1.00 74.12 589 ARG A N 1
ATOM 4758 C CA . ARG A 1 589 ? -5.089 -16.734 21.209 1.00 74.12 589 ARG A CA 1
ATOM 4759 C C . ARG A 1 589 ? -6.501 -16.616 21.790 1.00 74.12 589 ARG A C 1
ATOM 4761 O O . ARG A 1 589 ? -6.988 -17.557 22.402 1.00 74.12 589 ARG A O 1
ATOM 4768 N N . PHE A 1 590 ? -7.164 -15.472 21.622 1.00 73.44 590 PHE A N 1
ATOM 4769 C CA . PHE A 1 590 ? -8.525 -15.269 22.118 1.00 73.44 590 PHE A CA 1
ATOM 4770 C C . PHE A 1 590 ? -9.595 -15.641 21.097 1.00 73.44 590 PHE A C 1
ATOM 4772 O O . PHE A 1 590 ? -10.762 -15.681 21.476 1.00 73.44 590 PHE A O 1
ATOM 4779 N N . LYS A 1 591 ? -9.227 -15.947 19.843 1.00 71.19 591 LYS A N 1
ATOM 4780 C CA . LYS A 1 591 ? -10.161 -16.215 18.738 1.00 71.19 591 LYS A CA 1
ATOM 4781 C C . LYS A 1 591 ? -11.184 -17.305 19.075 1.00 71.19 591 LYS A C 1
ATOM 4783 O O . LYS A 1 591 ? -12.356 -17.169 18.744 1.00 71.19 591 LYS A O 1
ATOM 4788 N N . GLU A 1 592 ? -10.757 -18.344 19.789 1.00 70.69 592 GLU A N 1
ATOM 4789 C CA . GLU A 1 592 ? -11.619 -19.455 20.217 1.00 70.69 592 GLU A CA 1
ATOM 4790 C C . GLU A 1 592 ? -12.598 -19.067 21.332 1.00 70.69 592 GLU A C 1
ATOM 4792 O O . GLU A 1 592 ? -13.666 -19.660 21.464 1.00 70.69 592 GLU A O 1
ATOM 4797 N N . MET A 1 593 ? -12.268 -18.042 22.120 1.00 69.88 593 MET A N 1
ATOM 4798 C CA . MET A 1 593 ? -13.089 -17.585 23.238 1.00 69.88 593 MET A CA 1
ATOM 4799 C C . MET A 1 593 ? -14.106 -16.515 22.821 1.00 69.88 593 MET A C 1
ATOM 4801 O O . MET A 1 593 ? -15.089 -16.299 23.527 1.00 69.88 593 MET A O 1
ATOM 4805 N N . VAL A 1 594 ? -13.910 -15.831 21.688 1.00 65.69 594 VAL A N 1
ATOM 4806 C CA . VAL A 1 594 ? -14.759 -14.693 21.301 1.00 65.69 594 VAL A CA 1
ATOM 4807 C C . VAL A 1 594 ? -16.212 -15.021 20.912 1.00 65.69 594 VAL A C 1
ATOM 4809 O O . VAL A 1 594 ? -17.069 -14.176 21.175 1.00 65.69 594 VAL A O 1
ATOM 4812 N N . PRO A 1 595 ? -16.572 -16.222 20.408 1.00 64.25 595 PRO A N 1
ATOM 4813 C CA . PRO A 1 595 ? -17.977 -16.600 20.202 1.00 64.25 595 PRO A CA 1
ATOM 4814 C C . PRO A 1 595 ? -18.840 -16.507 21.472 1.00 64.25 595 PRO A C 1
ATOM 4816 O O . PRO A 1 595 ? -20.047 -16.273 21.391 1.00 64.25 595 PRO A O 1
ATOM 4819 N N . THR A 1 596 ? -18.226 -16.617 22.657 1.00 69.31 596 THR A N 1
ATOM 4820 C CA . THR A 1 596 ? -18.922 -16.450 23.946 1.00 69.31 596 THR A CA 1
ATOM 4821 C C . THR A 1 596 ? -19.406 -15.013 24.191 1.00 69.31 596 THR A C 1
ATOM 4823 O O . THR A 1 596 ? -20.296 -14.799 25.011 1.00 69.31 596 THR A O 1
ATOM 4826 N N . LEU A 1 597 ? -18.885 -14.021 23.453 1.00 67.50 597 LEU A N 1
ATOM 4827 C CA . LEU A 1 597 ? -19.301 -12.616 23.545 1.00 67.50 597 LEU A CA 1
ATOM 4828 C C . LEU A 1 597 ? -20.575 -12.305 22.743 1.00 67.50 597 LEU A C 1
ATOM 4830 O O . LEU A 1 597 ? -21.203 -11.277 22.983 1.00 67.50 597 LEU A O 1
ATOM 4834 N N . CYS A 1 598 ? -20.988 -13.188 21.827 1.00 59.47 598 CYS A N 1
ATOM 4835 C CA . CYS A 1 598 ? -22.142 -12.970 20.943 1.00 59.47 598 CYS A CA 1
ATOM 4836 C C . CYS A 1 598 ? -23.507 -13.183 21.625 1.00 59.47 598 CYS A C 1
ATOM 4838 O O . CYS A 1 598 ? -24.542 -12.941 21.016 1.00 59.47 598 CYS A O 1
ATOM 4840 N N . HIS A 1 599 ? -23.536 -13.668 22.868 1.00 53.59 599 HIS A N 1
ATOM 4841 C CA . HIS A 1 599 ? -24.719 -14.329 23.433 1.00 53.59 599 HIS A CA 1
ATOM 4842 C C . HIS A 1 599 ? -25.789 -13.395 24.023 1.00 53.59 599 HIS A C 1
ATOM 4844 O O . HIS A 1 599 ? -26.697 -13.890 24.680 1.00 53.59 599 HIS A O 1
ATOM 4850 N N . ASN A 1 600 ? -25.717 -12.070 23.830 1.00 51.44 600 ASN A N 1
ATOM 4851 C CA . ASN A 1 600 ? -26.708 -11.188 24.467 1.00 51.44 600 ASN A CA 1
ATOM 4852 C C . ASN A 1 600 ? -27.007 -9.833 23.810 1.00 51.44 600 ASN A C 1
ATOM 4854 O O . ASN A 1 600 ? -27.700 -9.025 24.419 1.00 51.44 600 ASN A O 1
ATOM 4858 N N . ASN A 1 601 ? -26.549 -9.565 22.585 1.00 59.34 601 ASN A N 1
ATOM 4859 C CA . ASN A 1 601 ? -26.774 -8.264 21.947 1.00 59.34 601 ASN A CA 1
ATOM 4860 C C . ASN A 1 601 ? -27.381 -8.434 20.549 1.00 59.34 601 ASN A C 1
ATOM 4862 O O . ASN A 1 601 ? -27.021 -9.357 19.828 1.00 59.34 601 ASN A O 1
ATOM 4866 N N . LYS A 1 602 ? -28.252 -7.502 20.132 1.00 67.31 602 LYS A N 1
ATOM 4867 C CA . LYS A 1 602 ? -28.824 -7.411 18.766 1.00 67.31 602 LYS A CA 1
ATOM 4868 C C . LYS A 1 602 ? -27.771 -7.157 17.662 1.00 67.31 602 LYS A C 1
ATOM 4870 O O . LYS A 1 602 ? -28.133 -6.947 16.511 1.00 67.31 602 LYS A O 1
ATOM 4875 N N . VAL A 1 603 ? -26.486 -7.161 18.018 1.00 76.94 603 VAL A N 1
ATOM 4876 C CA . VAL A 1 603 ? -25.343 -6.841 17.163 1.00 76.94 603 VAL A CA 1
ATOM 4877 C C . VAL A 1 603 ? -24.689 -8.135 16.687 1.00 76.94 603 VAL A C 1
ATOM 4879 O O . VAL A 1 603 ? -24.270 -8.961 17.498 1.00 76.94 603 VAL A O 1
ATOM 4882 N N . SER A 1 604 ? -24.541 -8.295 15.375 1.00 79.94 604 SER A N 1
ATOM 4883 C CA . SER A 1 604 ? -23.776 -9.388 14.776 1.00 79.94 604 SER A CA 1
ATOM 4884 C C . SER A 1 604 ? -22.281 -9.136 14.952 1.00 79.94 604 SER A C 1
ATOM 4886 O O . SER A 1 604 ? -21.730 -8.216 14.347 1.00 79.94 604 SER A O 1
ATOM 4888 N N . ILE A 1 605 ? -21.603 -9.976 15.731 1.00 80.44 605 ILE A N 1
ATOM 4889 C CA . ILE A 1 605 ? -20.153 -9.892 15.939 1.00 80.44 605 ILE A CA 1
ATOM 4890 C C . ILE A 1 605 ? -19.458 -10.936 15.059 1.00 80.44 605 ILE A C 1
ATOM 4892 O O . ILE A 1 605 ? -19.751 -12.128 15.161 1.00 80.44 605 ILE A O 1
ATOM 4896 N N . ALA A 1 606 ? -18.546 -10.493 14.195 1.00 77.06 606 ALA A N 1
ATOM 4897 C CA . ALA A 1 606 ? -17.812 -11.337 13.259 1.00 77.06 606 ALA A CA 1
ATOM 4898 C C . ALA A 1 606 ? -16.293 -11.184 13.419 1.00 77.06 606 ALA A C 1
ATOM 4900 O O . ALA A 1 606 ? -15.775 -10.098 13.675 1.00 77.06 606 ALA A O 1
ATOM 4901 N N . PHE A 1 607 ? -15.586 -12.295 13.215 1.00 73.38 607 PHE A N 1
ATOM 4902 C CA . PHE A 1 607 ? -14.129 -12.388 13.296 1.00 73.38 607 PHE A CA 1
ATOM 4903 C C . PHE A 1 607 ? -13.587 -12.714 11.915 1.00 73.38 607 PHE A C 1
ATOM 4905 O O . PHE A 1 607 ? -13.904 -13.773 11.368 1.00 73.38 607 PHE A O 1
ATOM 4912 N N . THR A 1 608 ? -12.791 -11.815 11.351 1.00 62.28 608 THR A N 1
ATOM 4913 C CA . THR A 1 608 ? -12.189 -11.987 10.024 1.00 62.28 608 THR A CA 1
ATOM 4914 C C . THR A 1 608 ? -10.673 -12.069 10.149 1.00 62.28 608 THR A C 1
ATOM 4916 O O . THR A 1 608 ? -10.092 -11.453 11.042 1.00 62.28 608 THR A O 1
ATOM 4919 N N . ASN A 1 609 ? -10.073 -12.904 9.298 1.00 51.12 609 ASN A N 1
ATOM 4920 C CA . ASN A 1 609 ? -8.625 -12.976 9.108 1.00 51.12 609 ASN A CA 1
ATOM 4921 C C . ASN A 1 609 ? -8.172 -11.920 8.113 1.00 51.12 609 ASN A C 1
ATOM 4923 O O . ASN A 1 609 ? -8.969 -11.652 7.181 1.00 51.12 609 ASN A O 1
#

Solvent-accessible surface area (backbone atoms only — not comparable to full-atom values): 33208 Å² total; per-residue (Å²): 130,78,42,36,43,33,39,42,29,32,36,79,85,64,47,77,64,46,78,48,69,56,52,97,69,53,73,71,51,49,57,50,50,53,53,52,51,45,57,57,58,71,73,52,64,94,85,56,75,52,64,43,82,52,97,85,28,32,35,34,42,49,77,56,95,62,36,35,46,33,40,33,30,46,75,90,48,62,60,67,62,53,48,49,52,55,50,53,52,49,53,50,46,26,66,71,64,69,72,61,51,75,64,54,42,63,80,38,36,70,57,54,52,51,57,45,52,61,32,38,49,87,32,35,83,68,52,90,49,68,72,57,53,54,48,54,51,52,55,48,49,54,52,52,48,50,55,47,48,58,62,53,45,74,76,49,84,89,87,85,88,86,90,83,87,86,87,84,89,82,86,85,86,90,79,93,74,82,89,71,82,53,70,74,82,67,52,56,62,70,56,54,35,56,55,38,63,79,39,61,37,60,60,30,57,55,42,37,74,76,39,82,66,37,52,55,44,44,26,54,41,42,47,47,54,45,81,39,45,92,90,39,55,68,59,52,54,55,48,60,72,60,50,63,45,78,49,34,47,34,42,38,41,36,37,60,68,79,70,84,61,94,66,79,91,60,71,56,57,61,56,48,53,55,51,49,53,53,51,49,52,53,50,52,54,44,56,77,16,52,32,23,30,41,34,40,38,40,58,47,86,79,40,64,67,61,69,73,66,36,58,31,61,47,33,30,32,42,36,42,26,36,32,31,48,77,66,93,64,41,37,24,67,44,22,29,36,43,36,38,32,48,21,40,31,42,45,67,34,49,53,44,46,55,73,16,27,78,52,26,34,35,43,36,39,29,55,37,32,73,29,38,57,46,77,36,76,83,38,77,49,26,32,38,41,37,40,39,43,56,81,89,53,57,49,43,39,30,38,33,33,47,52,26,32,34,41,38,40,32,46,23,44,75,62,69,61,43,78,38,60,48,80,44,34,41,32,40,37,42,33,42,49,80,68,98,63,84,69,54,42,66,54,55,47,49,53,49,52,65,46,24,74,23,33,31,41,32,42,23,30,30,43,32,32,44,38,15,54,31,46,77,72,68,52,82,76,63,66,32,53,24,32,33,43,35,35,37,30,65,85,33,28,63,30,46,55,16,46,49,51,55,37,57,28,18,57,58,25,32,33,41,36,37,34,40,46,99,49,80,55,67,60,59,69,59,58,52,54,52,41,56,76,69,72,54,61,74,93,66,58,68,60,52,97,81,74,59,87,61,32,87,42,81,88,64,68,49,71,69,54,56,55,48,51,54,50,51,55,57,73,33,40,81,47,47,42,36,39,38,45,34,59,38,84,92,46,47,83,47,60,85,59,51,72,73,71,54,79,80,56,93,40,49,70,46,78,52,134